Protein AF-A0A940TY74-F1 (afdb_monomer)

Mean predicted aligned error: 15.17 Å

Structure (mmCIF, N/CA/C/O backbone):
data_AF-A0A940TY74-F1
#
_entry.id   AF-A0A940TY74-F1
#
loop_
_atom_site.group_PDB
_atom_site.id
_atom_site.type_symbol
_atom_site.label_atom_id
_atom_site.label_alt_id
_atom_site.label_comp_id
_atom_site.label_asym_id
_atom_site.label_entity_id
_atom_site.label_seq_id
_atom_site.pdbx_PDB_ins_code
_atom_site.Cartn_x
_atom_site.Cartn_y
_atom_site.Cartn_z
_atom_site.occupancy
_atom_site.B_iso_or_equiv
_atom_site.auth_seq_id
_atom_site.auth_comp_id
_atom_site.auth_asym_id
_atom_site.auth_atom_id
_atom_site.pdbx_PDB_model_num
ATOM 1 N N . MET A 1 1 ? -33.349 26.133 15.550 1.00 30.08 1 MET A N 1
ATOM 2 C CA . MET A 1 1 ? -34.744 25.686 15.723 1.00 30.08 1 MET A CA 1
ATOM 3 C C . MET A 1 1 ? -34.712 24.674 16.854 1.00 30.08 1 MET A C 1
ATOM 5 O O . MET A 1 1 ? -34.142 23.609 16.664 1.00 30.08 1 MET A O 1
ATOM 9 N N . GLU A 1 2 ? -35.151 25.080 18.047 1.00 36.81 2 GLU A N 1
ATOM 10 C CA . GLU A 1 2 ? -35.273 24.217 19.229 1.00 36.81 2 GLU A CA 1
ATOM 11 C C . GLU A 1 2 ? -36.105 22.985 18.857 1.00 36.81 2 GLU A C 1
ATOM 13 O O . GLU A 1 2 ? -37.258 23.120 18.448 1.00 36.81 2 GLU A O 1
ATOM 18 N N . LYS A 1 3 ? -35.511 21.794 18.931 1.00 32.47 3 LYS A N 1
ATOM 19 C CA . LYS A 1 3 ? -36.241 20.530 18.854 1.00 32.47 3 LYS A CA 1
ATOM 20 C C . LYS A 1 3 ? -35.767 19.623 19.982 1.00 32.47 3 LYS A C 1
ATOM 22 O O . LYS A 1 3 ? -34.641 19.134 19.963 1.00 32.47 3 LYS A O 1
ATOM 27 N N . ASP A 1 4 ? -36.679 19.479 20.935 1.00 37.69 4 ASP A N 1
ATOM 28 C CA . ASP A 1 4 ? -36.843 18.386 21.884 1.00 37.69 4 ASP A CA 1
ATOM 29 C C . ASP A 1 4 ? -35.694 18.134 22.874 1.00 37.69 4 ASP A C 1
ATOM 31 O O . ASP A 1 4 ? -34.866 17.234 22.717 1.00 37.69 4 ASP A O 1
ATOM 35 N N . GLU A 1 5 ? -35.733 18.848 24.006 1.00 43.28 5 GLU A N 1
ATOM 36 C CA . GLU A 1 5 ? -35.385 18.223 25.289 1.00 43.28 5 GLU A CA 1
ATOM 37 C C . GLU A 1 5 ? -36.447 17.152 25.598 1.00 43.28 5 GLU A C 1
ATOM 39 O O . GLU A 1 5 ? -37.363 17.358 26.391 1.00 43.28 5 GLU A O 1
ATOM 44 N N . GLU A 1 6 ? -36.371 16.001 24.923 1.00 55.12 6 GLU A N 1
ATOM 45 C CA . GLU A 1 6 ? -37.123 14.811 25.326 1.00 55.12 6 GLU A CA 1
ATOM 46 C C . GLU A 1 6 ? -36.711 14.460 26.761 1.00 55.12 6 GLU A C 1
ATOM 48 O O . GLU A 1 6 ? -35.594 13.990 27.013 1.00 55.12 6 GLU A O 1
ATOM 53 N N . SER A 1 7 ? -37.606 14.711 27.719 1.00 63.97 7 SER A N 1
ATOM 54 C CA . SER A 1 7 ? -37.416 14.285 29.099 1.00 63.97 7 SER A CA 1
ATOM 55 C C . SER A 1 7 ? -37.446 12.758 29.137 1.00 63.97 7 SER A C 1
ATOM 57 O O . SER A 1 7 ? -38.502 12.153 28.938 1.00 63.97 7 SER A O 1
ATOM 59 N N . ILE A 1 8 ? -36.302 12.124 29.391 1.00 80.19 8 ILE A N 1
ATOM 60 C CA . ILE A 1 8 ? -36.253 10.683 29.638 1.00 80.19 8 ILE A CA 1
ATOM 61 C C . ILE A 1 8 ? -37.108 10.359 30.862 1.00 80.19 8 ILE A C 1
ATOM 63 O O . ILE A 1 8 ? -36.862 10.873 31.953 1.00 80.19 8 ILE A O 1
ATOM 67 N N . GLN A 1 9 ? -38.095 9.482 30.686 1.00 83.69 9 GLN A N 1
ATOM 68 C CA . GLN A 1 9 ? -38.909 8.971 31.781 1.00 83.69 9 GLN A CA 1
ATOM 69 C C . GLN A 1 9 ? -38.463 7.553 32.132 1.00 83.69 9 GLN A C 1
ATOM 71 O O . GLN A 1 9 ? -38.667 6.620 31.362 1.00 83.69 9 GLN A O 1
ATOM 76 N N . ILE A 1 10 ? -37.841 7.407 33.302 1.00 88.81 10 ILE A N 1
ATOM 77 C CA . ILE A 1 10 ? -37.511 6.119 33.919 1.00 88.81 10 ILE A CA 1
ATOM 78 C C . ILE A 1 10 ? -38.321 6.039 35.208 1.00 88.81 10 ILE A C 1
ATOM 80 O O . ILE A 1 10 ? -38.275 6.966 36.021 1.00 88.81 10 ILE A O 1
ATOM 84 N N . ASP A 1 11 ? -39.069 4.956 35.411 1.00 89.25 11 ASP A N 1
ATOM 85 C CA . ASP A 1 11 ? -39.782 4.774 36.668 1.00 89.25 11 ASP A CA 1
ATOM 86 C C . ASP A 1 11 ? -38.797 4.518 37.826 1.00 89.25 11 ASP A C 1
ATOM 88 O O . ASP A 1 11 ? -37.730 3.912 37.674 1.00 89.25 11 ASP A O 1
ATOM 92 N N . LEU A 1 12 ? -39.157 4.997 39.017 1.00 90.56 12 LEU A N 1
ATOM 93 C CA . LEU A 1 12 ? -38.266 4.971 40.176 1.00 90.56 12 LEU A CA 1
ATOM 94 C C . LEU A 1 12 ? -37.927 3.542 40.635 1.00 90.56 12 LEU A C 1
ATOM 96 O O . LEU A 1 12 ? -36.868 3.332 41.232 1.00 90.56 12 LEU A O 1
ATOM 100 N N . ALA A 1 13 ? -38.798 2.560 40.375 1.00 91.81 13 ALA A N 1
ATOM 101 C CA . ALA A 1 13 ? -38.565 1.175 40.767 1.00 91.81 13 ALA A CA 1
ATOM 102 C C . ALA A 1 13 ? -37.484 0.534 39.888 1.00 91.81 13 ALA A C 1
ATOM 104 O O . ALA A 1 13 ? -36.541 -0.050 40.427 1.00 91.81 13 ALA A O 1
ATOM 105 N N . THR A 1 14 ? -37.564 0.727 38.569 1.00 91.94 14 THR A N 1
ATOM 106 C CA . THR A 1 14 ? -36.531 0.320 37.607 1.00 91.94 14 THR A CA 1
ATOM 107 C C . THR A 1 14 ? -35.193 0.974 37.939 1.00 91.94 14 THR A C 1
ATOM 109 O O . THR A 1 14 ? -34.192 0.277 38.117 1.00 91.94 14 THR A O 1
ATOM 112 N N . LEU A 1 15 ? -35.174 2.298 38.136 1.00 94.44 15 LEU A N 1
ATOM 113 C CA . LEU A 1 15 ? -33.947 3.017 38.490 1.00 94.44 15 LEU A CA 1
ATOM 114 C C . LEU A 1 15 ? -33.357 2.532 39.824 1.00 94.44 15 LEU A C 1
ATOM 116 O O . LEU A 1 15 ? -32.149 2.334 39.935 1.00 94.44 15 LEU A O 1
ATOM 120 N N . THR A 1 16 ? -34.200 2.270 40.827 1.00 94.69 16 THR A N 1
ATOM 121 C CA . THR A 1 16 ? -33.754 1.700 42.108 1.00 94.69 16 THR A CA 1
ATOM 122 C C . THR A 1 16 ? -33.158 0.304 41.933 1.00 94.69 16 THR A C 1
ATOM 124 O O . THR A 1 16 ? -32.147 -0.004 42.563 1.00 94.69 16 THR A O 1
ATOM 127 N N . GLY A 1 17 ? -33.740 -0.536 41.073 1.00 95.00 17 GLY A N 1
ATOM 128 C CA . GLY A 1 17 ? -33.183 -1.845 40.724 1.00 95.00 17 GLY A CA 1
ATOM 129 C C . GLY A 1 17 ? -31.774 -1.735 40.139 1.00 95.00 17 GLY A C 1
ATOM 130 O O . GLY A 1 17 ? -30.853 -2.380 40.639 1.00 95.00 17 GLY A O 1
ATOM 131 N N . LEU A 1 18 ? -31.591 -0.853 39.154 1.00 94.94 18 LEU A N 1
ATOM 132 C CA . LEU A 1 18 ? -30.297 -0.596 38.513 1.00 94.94 18 LEU A CA 1
ATOM 133 C C . LEU A 1 18 ? -29.248 -0.085 39.511 1.00 94.94 18 LEU A C 1
ATOM 135 O O . LEU A 1 18 ? -28.143 -0.620 39.574 1.00 94.94 18 LEU A O 1
ATOM 139 N N . VAL A 1 19 ? -29.604 0.898 40.346 1.00 94.69 19 VAL A N 1
ATOM 140 C CA . VAL A 1 19 ? -28.693 1.479 41.350 1.00 94.69 19 VAL A CA 1
ATOM 141 C C . VAL A 1 19 ? -28.270 0.446 42.398 1.00 94.69 19 VAL A C 1
ATOM 143 O O . VAL A 1 19 ? -27.106 0.409 42.791 1.00 94.69 19 VAL A O 1
ATOM 146 N N . ARG A 1 20 ? -29.172 -0.450 42.820 1.00 95.31 20 ARG A N 1
ATOM 147 C CA . ARG A 1 20 ? -28.824 -1.552 43.735 1.00 95.31 20 ARG A CA 1
ATOM 148 C C . ARG A 1 20 ? -27.765 -2.476 43.146 1.00 95.31 20 ARG A C 1
ATOM 150 O O . ARG A 1 20 ? -26.853 -2.883 43.866 1.00 95.31 20 ARG A O 1
ATOM 157 N N . VAL A 1 21 ? -27.894 -2.808 41.861 1.00 93.25 21 VAL A N 1
ATOM 158 C CA . VAL A 1 21 ? -26.922 -3.643 41.144 1.00 93.25 21 VAL A CA 1
ATOM 159 C C . VAL A 1 21 ? -25.591 -2.904 41.011 1.00 93.25 21 VAL A C 1
ATOM 161 O O . VAL A 1 21 ? -24.559 -3.454 41.394 1.00 93.25 21 VAL A O 1
ATOM 164 N N . ALA A 1 22 ? -25.616 -1.653 40.548 1.00 90.69 22 ALA A N 1
ATOM 165 C CA . ALA A 1 22 ? -24.421 -0.845 40.315 1.00 90.69 22 ALA A CA 1
ATOM 166 C C . ALA A 1 22 ? -23.603 -0.588 41.588 1.00 90.69 22 ALA A C 1
ATOM 168 O O . ALA A 1 22 ? -22.381 -0.713 41.583 1.00 90.69 22 ALA A O 1
ATOM 169 N N . CYS A 1 23 ? -24.272 -0.295 42.704 1.00 90.50 23 CYS A N 1
ATOM 170 C CA . CYS A 1 23 ? -23.622 -0.064 43.992 1.00 90.50 23 CYS A CA 1
ATOM 171 C C . CYS A 1 23 ? -23.373 -1.354 44.794 1.00 90.50 23 CYS A C 1
ATOM 173 O O . CYS A 1 23 ? -22.908 -1.273 45.931 1.00 90.50 23 CYS A O 1
ATOM 175 N N . HIS A 1 24 ? -23.716 -2.530 44.252 1.00 91.38 24 HIS A N 1
ATOM 176 C CA . HIS A 1 24 ? -23.664 -3.819 44.953 1.00 91.38 24 HIS A CA 1
ATOM 177 C C . HIS A 1 24 ? -24.359 -3.796 46.329 1.00 91.38 24 HIS A C 1
ATOM 179 O O . HIS A 1 24 ? -23.895 -4.413 47.290 1.00 91.38 24 HIS A O 1
ATOM 185 N N . ASN A 1 25 ? -25.482 -3.080 46.436 1.00 91.75 25 ASN A N 1
ATOM 186 C CA . ASN A 1 25 ? -26.200 -2.890 47.691 1.00 91.75 25 ASN A CA 1
ATOM 187 C C . ASN A 1 25 ? -27.719 -3.027 47.490 1.00 91.75 25 ASN A C 1
ATOM 189 O O . ASN A 1 25 ? -28.368 -2.084 47.033 1.00 91.75 25 ASN A O 1
ATOM 193 N N . PRO A 1 26 ? -28.326 -4.163 47.886 1.00 92.06 26 PRO A N 1
ATOM 194 C CA . PRO A 1 26 ? -29.746 -4.428 47.659 1.00 92.06 26 PRO A CA 1
ATOM 195 C C . PRO A 1 26 ? -30.682 -3.585 48.539 1.00 92.06 26 PRO A C 1
ATOM 197 O O . PRO A 1 26 ? -31.891 -3.595 48.316 1.00 92.06 26 PRO A O 1
ATOM 200 N N . ARG A 1 27 ? -30.158 -2.872 49.547 1.00 92.44 27 ARG A N 1
ATOM 201 C CA . ARG A 1 27 ? -30.959 -2.079 50.493 1.00 92.44 27 ARG A CA 1
ATOM 202 C C . ARG A 1 27 ? -31.168 -0.634 50.053 1.00 92.44 27 ARG A C 1
ATOM 204 O O . ARG A 1 27 ? -31.977 0.056 50.667 1.00 92.44 27 ARG A O 1
ATOM 211 N N . LEU A 1 28 ? -30.477 -0.184 49.005 1.00 93.19 28 LEU A N 1
ATOM 212 C CA . LEU A 1 28 ? -30.603 1.186 48.516 1.00 93.19 28 LEU A CA 1
ATOM 213 C C . LEU A 1 28 ? -32.001 1.473 47.972 1.00 93.19 28 LEU A C 1
ATOM 215 O O . LEU A 1 28 ? -32.641 0.615 47.359 1.00 93.19 28 LEU A O 1
ATOM 219 N N . VAL A 1 29 ? -32.460 2.702 48.180 1.00 93.56 29 VAL A N 1
ATOM 220 C CA . VAL A 1 29 ? -33.656 3.259 47.541 1.00 93.56 29 VAL A CA 1
ATOM 221 C C . VAL A 1 29 ? -33.290 4.619 46.974 1.00 93.56 29 VAL A C 1
ATOM 223 O O . VAL A 1 29 ? -32.747 5.453 47.697 1.00 93.56 29 VAL A O 1
ATOM 226 N N . VAL A 1 30 ? -33.553 4.842 45.688 1.00 94.69 30 VAL A N 1
ATOM 227 C CA . VAL A 1 30 ? -33.263 6.132 45.050 1.00 94.69 30 VAL A CA 1
ATOM 228 C C . VAL A 1 30 ? -34.161 7.208 45.662 1.00 94.69 30 VAL A C 1
ATOM 230 O O . VAL A 1 30 ? -35.372 7.024 45.763 1.00 94.69 30 VAL A O 1
ATOM 233 N N . HIS A 1 31 ? -33.554 8.315 46.094 1.00 91.31 31 HIS A 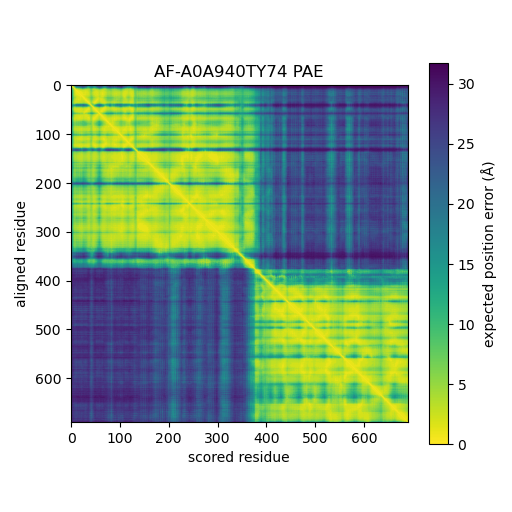N 1
ATOM 234 C CA . HIS A 1 31 ? -34.236 9.443 46.736 1.00 91.31 31 HIS A CA 1
ATOM 235 C C . HIS A 1 31 ? -34.428 10.617 45.771 1.00 91.31 31 HIS A C 1
ATOM 237 O O . HIS A 1 31 ? -35.530 11.139 45.640 1.00 91.31 31 HIS A O 1
ATOM 243 N N . ASP A 1 32 ? -33.360 11.009 45.079 1.00 92.12 32 ASP A N 1
ATOM 244 C CA . ASP A 1 32 ? -33.361 12.051 44.053 1.00 92.12 32 ASP A CA 1
ATOM 245 C C . ASP A 1 32 ? -32.438 11.649 42.909 1.00 92.12 32 ASP A C 1
ATOM 247 O O . ASP A 1 32 ? -31.484 10.892 43.114 1.00 92.12 32 ASP A O 1
ATOM 251 N N . TRP A 1 33 ? -32.743 12.136 41.707 1.00 94.81 33 TRP A N 1
ATOM 252 C CA . TRP A 1 33 ? -31.943 11.890 40.517 1.00 94.81 33 TRP A CA 1
ATOM 253 C C . TRP A 1 33 ? -32.183 12.945 39.443 1.00 94.81 33 TRP A C 1
ATOM 255 O O . TRP A 1 33 ? -33.204 13.632 39.442 1.00 94.81 33 TRP A O 1
ATOM 265 N N . GLN A 1 34 ? -31.233 13.045 38.522 1.00 93.00 34 GLN A N 1
ATOM 266 C CA . GLN A 1 34 ? -31.314 13.871 37.327 1.00 93.00 34 GLN A CA 1
ATOM 267 C C . GLN A 1 34 ? -30.674 13.151 36.139 1.00 93.00 34 GLN A C 1
ATOM 269 O O . GLN A 1 34 ? -29.757 12.343 36.312 1.00 93.00 34 GLN A O 1
ATOM 274 N N . ALA A 1 35 ? -31.143 13.475 34.936 1.00 92.69 35 ALA A N 1
ATOM 275 C CA . ALA A 1 35 ? -30.531 13.062 33.681 1.00 92.69 35 ALA A CA 1
ATOM 276 C C . ALA A 1 35 ? -29.941 14.284 32.982 1.00 92.69 35 ALA A C 1
ATOM 278 O O . ALA A 1 35 ? -30.646 15.255 32.719 1.00 92.69 35 ALA A O 1
ATOM 279 N N . GLN A 1 36 ? -28.659 14.218 32.644 1.00 90.69 36 GLN A N 1
ATOM 280 C CA . GLN A 1 36 ? -27.993 15.221 31.826 1.00 90.69 36 GLN A CA 1
ATOM 281 C C . GLN A 1 36 ? -27.644 14.603 30.478 1.00 90.69 36 GLN A C 1
ATOM 283 O O . GLN A 1 36 ? -26.924 13.607 30.422 1.00 90.69 36 GLN A O 1
ATOM 288 N N . ARG A 1 37 ? -28.120 15.194 29.379 1.00 87.81 37 ARG A N 1
ATOM 289 C CA . ARG A 1 37 ? -27.709 14.758 28.042 1.00 87.81 37 ARG A CA 1
ATOM 290 C C . ARG A 1 37 ? -26.225 15.069 27.841 1.00 87.81 37 ARG A C 1
ATOM 292 O O . ARG A 1 37 ? -25.785 16.196 28.068 1.00 87.81 37 ARG A O 1
ATOM 299 N N . LEU A 1 38 ? -25.457 14.071 27.419 1.00 83.00 38 LEU A N 1
ATOM 300 C CA . LEU A 1 38 ? -24.065 14.254 27.029 1.00 83.00 38 LEU A CA 1
ATOM 301 C C . LEU A 1 38 ? -24.018 14.657 25.552 1.00 83.00 38 LEU A C 1
ATOM 303 O O . LEU A 1 38 ? -24.618 14.006 24.696 1.00 83.00 38 LEU A O 1
ATOM 307 N N . HIS A 1 39 ? -23.317 15.752 25.260 1.00 68.50 39 HIS A N 1
ATOM 308 C CA . HIS A 1 39 ? -23.093 16.226 23.898 1.00 68.50 39 HIS A CA 1
ATOM 309 C C . HIS A 1 39 ? -21.713 15.771 23.424 1.00 68.50 39 HIS A C 1
ATOM 311 O O . HIS A 1 39 ? -20.705 16.077 24.055 1.00 68.50 39 HIS A O 1
ATOM 317 N N . GLY A 1 40 ? -21.675 15.046 22.308 1.00 53.88 40 GLY A N 1
ATOM 318 C CA . GLY A 1 40 ? -20.443 14.503 21.743 1.00 53.88 40 GLY A CA 1
ATOM 319 C C . GLY A 1 40 ? -20.684 13.120 21.153 1.00 53.88 40 GLY A C 1
ATOM 320 O O . GLY A 1 40 ? -20.871 12.156 21.883 1.00 53.88 40 GLY A O 1
ATOM 321 N N . GLY A 1 41 ? -20.714 13.037 19.825 1.00 51.41 41 GLY A N 1
ATOM 322 C CA . GLY A 1 41 ? -20.972 11.808 19.076 1.00 51.41 41 GLY A CA 1
ATOM 323 C C . GLY A 1 41 ? -21.642 12.124 17.740 1.00 51.41 41 GLY A C 1
ATOM 324 O O . GLY A 1 41 ? -22.496 13.002 17.673 1.00 51.41 41 GLY A O 1
ATOM 325 N N . PHE A 1 42 ? -21.243 11.432 16.672 1.00 51.47 42 PHE A N 1
ATOM 326 C CA . PHE A 1 42 ? -21.784 11.621 15.314 1.00 51.47 42 PHE A CA 1
ATOM 327 C C . PHE A 1 42 ? -22.913 10.627 14.969 1.00 51.47 42 PHE A C 1
ATOM 329 O O . PHE A 1 42 ? -23.353 10.552 13.822 1.00 51.47 42 PHE A O 1
ATOM 336 N N . GLN A 1 43 ? -23.381 9.827 15.934 1.00 57.50 43 GLN A N 1
ATOM 337 C CA . GLN A 1 43 ? -24.432 8.832 15.706 1.00 57.50 43 GLN A CA 1
ATOM 338 C C . GLN A 1 43 ? -25.811 9.507 15.656 1.00 57.50 43 GLN A C 1
ATOM 340 O O . GLN A 1 43 ? -26.411 9.783 16.693 1.00 57.50 43 GLN A O 1
ATOM 345 N N . LEU A 1 44 ? -26.315 9.720 14.435 1.00 58.84 44 LEU A N 1
ATOM 346 C CA . LEU A 1 44 ? -27.591 10.384 14.117 1.00 58.84 44 LEU A CA 1
ATOM 347 C C . LEU A 1 44 ? -28.805 9.841 14.899 1.00 58.84 44 LEU A C 1
ATOM 349 O O . LEU A 1 44 ? -29.715 10.605 15.204 1.00 58.84 44 LEU A O 1
ATOM 353 N N . ASN A 1 45 ? -28.796 8.554 15.267 1.00 76.06 45 ASN A N 1
ATOM 354 C CA . ASN A 1 45 ? -29.928 7.859 15.894 1.00 76.06 45 ASN A CA 1
ATOM 355 C C . ASN A 1 45 ? -29.669 7.406 17.340 1.00 76.06 45 ASN A C 1
ATOM 357 O O . ASN A 1 45 ? -30.395 6.557 17.860 1.00 76.06 45 ASN A O 1
ATOM 361 N N . SER A 1 46 ? -28.667 7.976 18.016 1.00 83.94 46 SER A N 1
ATOM 362 C CA . SER A 1 46 ? -28.406 7.681 19.428 1.00 83.94 46 SER A CA 1
ATOM 363 C C . SER A 1 46 ? -28.349 8.939 20.293 1.00 83.94 46 SER A C 1
ATOM 365 O O . SER A 1 46 ? -27.927 10.005 19.847 1.00 83.94 46 SER A O 1
ATOM 367 N N . SER A 1 47 ? -28.763 8.809 21.550 1.00 88.50 47 SER A N 1
ATOM 368 C CA . SER A 1 47 ? -28.612 9.842 22.574 1.00 88.50 47 SER A CA 1
ATOM 369 C C . SER A 1 47 ? -27.990 9.228 23.825 1.00 88.50 47 SER A C 1
ATOM 371 O O . SER A 1 47 ? -28.395 8.147 24.247 1.00 88.50 47 SER A O 1
ATOM 373 N N . ILE A 1 48 ? -27.031 9.923 24.435 1.00 89.31 48 ILE A N 1
ATOM 374 C CA . ILE A 1 48 ? -26.352 9.475 25.656 1.00 89.31 48 ILE A CA 1
ATOM 375 C C . ILE A 1 48 ? -26.725 10.414 26.802 1.00 89.31 48 ILE A C 1
ATOM 377 O O . ILE A 1 48 ? -26.735 11.635 26.635 1.00 89.31 48 ILE A O 1
ATOM 381 N N . TYR A 1 49 ? -27.021 9.842 27.964 1.00 92.00 49 TYR A N 1
ATOM 382 C CA . TYR A 1 49 ? -27.405 10.565 29.167 1.00 92.00 49 TYR A CA 1
ATOM 383 C C . TYR A 1 49 ? -26.566 10.093 30.346 1.00 92.00 49 TYR A C 1
ATOM 385 O O . TYR A 1 49 ? -26.424 8.897 30.582 1.00 92.00 49 TYR A O 1
ATOM 393 N N . HIS A 1 50 ? -26.041 11.044 31.106 1.00 92.94 50 HIS A N 1
ATOM 394 C CA . HIS A 1 50 ? -25.467 10.798 32.415 1.00 92.94 50 HIS A CA 1
ATOM 395 C C . HIS A 1 50 ? -26.584 10.896 33.457 1.00 92.94 50 HIS A C 1
ATOM 397 O O . HIS A 1 50 ? -27.204 11.950 33.624 1.00 92.94 50 HIS A O 1
ATOM 403 N N . LEU A 1 51 ? -26.871 9.778 34.116 1.00 94.69 51 LEU A N 1
ATOM 404 C CA . LEU A 1 51 ? -27.832 9.683 35.205 1.00 94.69 51 LEU A CA 1
ATOM 405 C C . LEU A 1 51 ? -27.066 9.753 36.518 1.00 94.69 51 LEU A C 1
ATOM 407 O O . LEU A 1 51 ? -26.142 8.976 36.733 1.00 94.69 51 LEU A O 1
ATOM 411 N N . GLN A 1 52 ? -27.461 10.646 37.412 1.00 94.81 52 GLN A N 1
ATOM 412 C CA . GLN A 1 52 ? -26.812 10.777 38.713 1.00 94.81 52 GLN A CA 1
ATOM 413 C C . GLN A 1 52 ? -27.812 11.201 39.774 1.00 94.81 52 GLN A C 1
ATOM 415 O O . GLN A 1 52 ? -28.826 11.838 39.477 1.00 94.81 52 GLN A O 1
ATOM 420 N N . GLY A 1 53 ? -27.512 10.877 41.022 1.00 94.69 53 GLY A N 1
ATOM 421 C CA . GLY A 1 53 ? -28.392 11.210 42.123 1.00 94.69 53 GLY A CA 1
ATOM 422 C C . GLY A 1 53 ? -27.899 10.669 43.445 1.00 94.69 53 GLY A C 1
ATOM 423 O O . GLY A 1 53 ? -26.718 10.369 43.627 1.00 94.69 53 GLY A O 1
ATOM 424 N N . HIS A 1 54 ? -28.838 10.538 44.374 1.00 95.81 54 HIS A N 1
ATOM 425 C CA . HIS A 1 54 ? -28.566 9.982 45.685 1.00 95.81 54 HIS A CA 1
ATOM 426 C C . HIS A 1 54 ? -29.551 8.875 46.034 1.00 95.81 54 HIS A C 1
ATOM 428 O O . HIS A 1 54 ? -30.745 8.949 45.735 1.00 95.81 54 HIS A O 1
ATOM 434 N N . ALA A 1 55 ? -29.043 7.846 46.700 1.00 94.88 55 ALA A N 1
ATOM 435 C CA . ALA A 1 55 ? -29.828 6.766 47.270 1.00 94.88 55 ALA A CA 1
ATOM 436 C C . ALA A 1 55 ? -29.691 6.756 48.796 1.00 94.88 55 ALA A C 1
ATOM 438 O O . ALA A 1 55 ? -28.698 7.231 49.348 1.00 94.88 55 ALA A O 1
ATOM 439 N N . LEU A 1 56 ? -30.705 6.232 49.478 1.00 94.00 56 LEU A N 1
ATOM 440 C CA . LEU A 1 56 ? -30.738 6.103 50.929 1.00 94.00 56 LEU A CA 1
ATOM 441 C C . LEU A 1 56 ? -30.510 4.652 51.350 1.00 94.00 56 LEU A C 1
ATOM 443 O O . LEU A 1 56 ? -31.171 3.743 50.850 1.00 94.00 56 LEU A O 1
ATOM 447 N N . GLU A 1 57 ? -29.629 4.455 52.328 1.00 91.44 57 GLU A N 1
ATOM 448 C CA . GLU A 1 57 ? -29.506 3.217 53.102 1.00 91.44 57 GLU A CA 1
ATOM 449 C C . GLU A 1 57 ? -29.505 3.564 54.591 1.00 91.44 57 GLU A C 1
ATOM 451 O O . GLU A 1 57 ? -28.613 4.261 55.068 1.00 91.44 57 GLU A O 1
ATOM 456 N N . ALA A 1 58 ? -30.503 3.082 55.340 1.00 86.19 58 ALA A N 1
ATOM 457 C CA . ALA A 1 58 ? -30.611 3.311 56.787 1.00 86.19 58 ALA A CA 1
ATOM 458 C C . ALA A 1 58 ? -30.459 4.796 57.208 1.00 86.19 58 ALA A C 1
ATOM 460 O O . ALA A 1 58 ? -29.921 5.095 58.269 1.00 86.19 58 ALA A O 1
ATOM 461 N N . GLY A 1 59 ? -30.922 5.728 56.365 1.00 81.19 59 GLY A N 1
ATOM 462 C CA . GLY A 1 59 ? -30.824 7.177 56.587 1.00 81.19 59 GLY A CA 1
ATOM 463 C C . GLY A 1 59 ? -29.546 7.841 56.053 1.00 81.19 59 GLY A C 1
ATOM 464 O O . GLY A 1 59 ? -29.500 9.066 55.982 1.00 81.19 59 GLY A O 1
ATOM 465 N N . ASN A 1 60 ? -28.541 7.073 55.618 1.00 88.62 60 ASN A N 1
ATOM 466 C CA . ASN A 1 60 ? -27.339 7.607 54.976 1.00 88.62 60 ASN A CA 1
ATOM 467 C C . ASN A 1 60 ? -27.587 7.864 53.490 1.00 88.62 60 ASN A C 1
ATOM 469 O O . ASN A 1 60 ? -28.106 6.999 52.784 1.00 88.62 60 ASN A O 1
ATOM 473 N N . ARG A 1 61 ? -27.177 9.043 53.018 1.00 92.38 61 ARG A N 1
ATOM 474 C CA . ARG A 1 61 ? -27.294 9.467 51.621 1.00 92.38 61 ARG A CA 1
ATOM 475 C C . ARG A 1 61 ? -26.008 9.124 50.869 1.00 92.38 61 ARG A C 1
ATOM 477 O O . ARG A 1 61 ? -24.954 9.664 51.189 1.00 92.38 61 ARG A O 1
ATOM 484 N N . LEU A 1 62 ? -26.102 8.237 49.883 1.00 92.25 62 LEU A N 1
ATOM 485 C CA . LEU A 1 62 ? -24.977 7.769 49.073 1.00 92.25 62 LEU A CA 1
ATOM 486 C C . LEU A 1 62 ? -25.136 8.245 47.622 1.00 92.25 62 LEU A C 1
ATOM 488 O O . LEU A 1 62 ? -26.215 8.051 47.053 1.00 92.25 62 LEU A O 1
ATOM 492 N N . PRO A 1 63 ? -24.108 8.875 47.025 1.00 94.06 63 PRO A N 1
ATOM 493 C CA . PRO A 1 63 ? -24.154 9.268 45.625 1.00 94.06 63 PRO A CA 1
ATOM 494 C C . PRO A 1 63 ? -24.059 8.038 44.716 1.00 94.06 63 PRO A C 1
ATOM 496 O O . PRO A 1 63 ? -23.414 7.047 45.061 1.00 94.06 63 PRO A O 1
ATOM 499 N N . TRP A 1 64 ? -24.680 8.120 43.546 1.00 94.62 64 TRP A N 1
ATOM 500 C CA . TRP A 1 64 ? -24.565 7.119 42.488 1.00 94.62 64 TRP A CA 1
ATOM 501 C C . TRP A 1 64 ? -24.576 7.800 41.116 1.00 94.62 64 TRP A C 1
ATOM 503 O O . TRP A 1 64 ? -25.163 8.875 40.959 1.00 94.62 64 TRP A O 1
ATOM 513 N N . SER A 1 65 ? -23.953 7.156 40.129 1.00 95.12 65 SER A N 1
ATOM 514 C CA . SER A 1 65 ? -23.989 7.569 38.726 1.00 95.12 65 SER A CA 1
ATOM 515 C C . SER A 1 65 ? -24.060 6.365 37.785 1.00 95.12 65 SER A C 1
ATOM 517 O O . SER A 1 65 ? -23.598 5.270 38.113 1.00 95.12 65 SER A O 1
ATOM 519 N N . LEU A 1 66 ? -24.704 6.563 36.635 1.00 94.88 66 LEU A N 1
ATOM 520 C CA . LEU A 1 66 ? -24.895 5.594 35.557 1.00 94.88 66 LEU A CA 1
ATOM 521 C C . LEU A 1 66 ? -24.882 6.326 34.210 1.00 94.88 66 LEU A C 1
ATOM 523 O O . LEU A 1 66 ? -25.231 7.504 34.126 1.00 94.88 66 LEU A O 1
ATOM 527 N N . VAL A 1 67 ? -24.580 5.608 33.134 1.00 94.88 67 VAL A N 1
ATOM 528 C CA . VAL A 1 67 ? -24.756 6.102 31.764 1.00 94.88 67 VAL A CA 1
ATOM 529 C C . VAL A 1 67 ? -25.920 5.368 31.111 1.00 94.88 67 VAL A C 1
ATOM 531 O O . VAL A 1 67 ? -26.022 4.148 31.188 1.00 94.88 67 VAL A O 1
ATOM 534 N N . LEU A 1 68 ? -26.801 6.108 30.446 1.00 94.44 68 LEU A N 1
ATOM 535 C CA . LEU A 1 68 ? -27.869 5.567 29.615 1.00 94.44 68 LEU A CA 1
ATOM 536 C C . LEU A 1 68 ? -27.598 5.919 28.153 1.00 94.44 68 LEU A C 1
ATOM 538 O O . LEU A 1 68 ? -27.573 7.095 27.789 1.00 94.44 68 LEU A O 1
ATOM 542 N N . LYS A 1 69 ? -27.439 4.899 27.307 1.00 93.56 69 LYS A N 1
ATOM 543 C CA . LYS A 1 69 ? -27.416 5.048 25.847 1.00 93.56 69 LYS A CA 1
ATOM 544 C C . LYS A 1 69 ? -28.770 4.629 25.279 1.00 93.56 69 LYS A C 1
ATOM 546 O O . LYS A 1 69 ? -29.188 3.486 25.438 1.00 93.56 69 LYS A O 1
ATOM 551 N N . VAL A 1 70 ? -29.445 5.562 24.618 1.00 92.69 70 VAL A N 1
ATOM 552 C CA . VAL A 1 70 ? -30.711 5.349 23.907 1.00 92.69 70 VAL A CA 1
ATOM 553 C C . VAL A 1 70 ? -30.408 5.225 22.422 1.00 92.69 70 VAL A C 1
ATOM 555 O O . VAL A 1 70 ? -29.905 6.174 21.825 1.00 92.69 70 VAL A O 1
ATOM 558 N N . ILE A 1 71 ? -30.724 4.079 21.823 1.00 91.25 71 ILE A N 1
ATOM 559 C CA . ILE A 1 71 ? -30.536 3.812 20.393 1.00 91.25 71 ILE A CA 1
ATOM 560 C C . ILE A 1 71 ? -31.906 3.664 19.734 1.00 91.25 71 ILE A C 1
ATOM 562 O O . ILE A 1 71 ? -32.670 2.757 20.071 1.00 91.25 71 ILE A O 1
ATOM 566 N N . ARG A 1 72 ? -32.234 4.554 18.798 1.00 90.62 72 ARG A N 1
ATOM 567 C CA . ARG A 1 72 ? -33.526 4.557 18.101 1.00 90.62 72 ARG A CA 1
ATOM 568 C C . ARG A 1 72 ? -33.488 3.659 16.858 1.00 90.62 72 ARG A C 1
ATOM 570 O O . ARG A 1 72 ? -32.413 3.488 16.277 1.00 90.62 72 ARG A O 1
ATOM 577 N N . PRO A 1 73 ? -34.636 3.092 16.437 1.00 90.50 73 PRO A N 1
ATOM 578 C CA . PRO A 1 73 ? -34.703 2.304 15.217 1.00 90.50 73 PRO A CA 1
ATOM 579 C C . PRO A 1 73 ? -34.235 3.085 13.994 1.00 90.50 73 PRO A C 1
ATOM 581 O O . PRO A 1 73 ? -34.688 4.202 13.757 1.00 90.50 73 PRO A O 1
ATOM 584 N N . ASP A 1 74 ? -33.379 2.457 13.194 1.00 86.56 74 ASP A N 1
ATOM 585 C CA . ASP A 1 74 ? -32.966 2.973 11.896 1.00 86.56 74 ASP A CA 1
ATOM 586 C C . ASP A 1 74 ? -33.488 2.039 10.793 1.00 86.56 74 ASP A C 1
ATOM 588 O O . ASP A 1 74 ? -33.018 0.899 10.684 1.00 86.56 74 ASP A O 1
ATOM 592 N N . PRO A 1 75 ? -34.489 2.463 10.000 1.00 82.12 75 PRO A N 1
ATOM 593 C CA . PRO A 1 75 ? -35.042 1.628 8.941 1.00 82.12 75 PRO A CA 1
ATOM 594 C C . PRO A 1 75 ? -34.067 1.432 7.772 1.00 82.12 75 PRO A C 1
ATOM 596 O O . PRO A 1 75 ? -34.214 0.453 7.045 1.00 82.12 75 PRO A O 1
ATOM 599 N N . ILE A 1 76 ? -33.079 2.321 7.600 1.00 79.06 76 ILE A N 1
ATOM 600 C CA . ILE A 1 76 ? -32.076 2.230 6.531 1.00 79.06 76 ILE A CA 1
ATOM 601 C C . ILE A 1 76 ? -31.094 1.107 6.865 1.00 79.06 76 ILE A C 1
ATOM 603 O O . ILE A 1 76 ? -30.847 0.227 6.047 1.00 79.06 76 ILE A O 1
ATOM 607 N N . TYR A 1 77 ? -30.605 1.071 8.106 1.00 83.31 77 TYR A N 1
ATOM 608 C CA . TYR A 1 77 ? -29.631 0.074 8.561 1.00 83.31 77 TYR A CA 1
ATOM 609 C C . TYR A 1 77 ? -30.265 -1.010 9.438 1.00 83.31 77 TYR A C 1
ATOM 611 O O . TYR A 1 77 ? -29.783 -1.308 10.531 1.00 83.31 77 TYR A O 1
ATOM 619 N N . ALA A 1 78 ? -31.372 -1.600 8.984 1.00 84.44 78 ALA A N 1
ATOM 620 C CA . ALA A 1 78 ? -32.173 -2.534 9.780 1.00 84.44 78 ALA A CA 1
ATOM 621 C C . ALA A 1 78 ? -31.661 -3.988 9.785 1.00 84.44 78 ALA A C 1
ATOM 623 O O . ALA A 1 78 ? -32.123 -4.787 10.603 1.00 84.44 78 ALA A O 1
ATOM 624 N N . ALA A 1 79 ? -30.737 -4.351 8.891 1.00 84.88 79 ALA A N 1
ATOM 625 C CA . ALA A 1 79 ? -30.274 -5.728 8.744 1.00 84.88 79 ALA A CA 1
ATOM 626 C C . ALA A 1 79 ? -28.906 -5.963 9.426 1.00 84.88 79 ALA A C 1
ATOM 628 O O . ALA A 1 79 ? -28.033 -5.102 9.325 1.00 84.88 79 ALA A O 1
ATOM 629 N N . PRO A 1 80 ? -28.666 -7.113 10.093 1.00 82.69 80 PRO A N 1
ATOM 630 C CA . PRO A 1 80 ? -27.434 -7.360 10.860 1.00 82.69 80 PRO A CA 1
ATOM 631 C C . PRO A 1 80 ? -26.116 -7.214 10.090 1.00 82.69 80 PRO A C 1
ATOM 633 O O . PRO A 1 80 ? -25.088 -6.844 10.670 1.00 82.69 80 PRO A O 1
ATOM 636 N N . GLN A 1 81 ? -26.151 -7.500 8.789 1.00 78.38 81 GLN A N 1
ATOM 637 C CA . GLN A 1 81 ? -25.018 -7.386 7.879 1.00 78.38 81 GLN A CA 1
ATOM 638 C C . GLN A 1 81 ? -24.637 -5.932 7.563 1.00 78.38 81 GLN A C 1
ATOM 640 O O . GLN A 1 81 ? -23.474 -5.675 7.262 1.00 78.38 81 GLN A O 1
ATOM 645 N N . GLU A 1 82 ? -25.570 -4.982 7.668 1.00 84.12 82 GLU A N 1
ATOM 646 C CA . GLU A 1 82 ? -25.333 -3.573 7.339 1.00 84.12 82 GLU A CA 1
ATOM 647 C C . GLU A 1 82 ? -24.215 -2.993 8.192 1.00 84.12 82 GLU A C 1
ATOM 649 O O . GLU A 1 82 ? -24.204 -3.171 9.409 1.00 84.12 82 GLU A O 1
ATOM 654 N N . TYR A 1 83 ? -23.285 -2.244 7.604 1.00 83.44 83 TYR A N 1
ATOM 655 C CA . TYR A 1 83 ? -22.127 -1.735 8.349 1.00 83.44 83 TYR A CA 1
ATOM 656 C C . TYR A 1 83 ? -22.542 -0.873 9.565 1.00 83.44 83 TYR A C 1
ATOM 658 O O . TYR A 1 83 ? -21.918 -0.949 10.626 1.00 83.44 83 TYR A O 1
ATOM 666 N N . ARG A 1 84 ? -23.679 -0.169 9.472 1.00 82.88 84 ARG A N 1
ATOM 667 C CA . ARG A 1 84 ? -24.300 0.637 10.539 1.00 82.88 84 ARG A CA 1
ATOM 668 C C . ARG A 1 84 ? -25.522 -0.006 11.210 1.00 82.88 84 ARG A C 1
ATOM 670 O O . ARG A 1 84 ? -26.370 0.714 11.722 1.00 82.88 84 ARG A O 1
ATOM 677 N N . TYR A 1 85 ? -25.623 -1.340 11.238 1.00 90.12 85 TYR A N 1
ATOM 678 C CA . TYR A 1 85 ? -26.750 -2.028 11.884 1.00 90.12 85 TYR A CA 1
ATOM 679 C C . TYR A 1 85 ? -27.056 -1.477 13.284 1.00 90.12 85 TYR A C 1
ATOM 681 O O . TYR A 1 85 ? -26.284 -1.664 14.229 1.00 90.12 85 TYR A O 1
ATOM 689 N N . TRP A 1 86 ? -28.209 -0.825 13.420 1.00 89.62 86 TRP A N 1
ATOM 690 C CA . TRP A 1 86 ? -28.480 0.034 14.572 1.00 89.62 86 TRP A CA 1
ATOM 691 C C . TRP A 1 86 ? -28.604 -0.734 15.896 1.00 89.62 86 TRP A C 1
ATOM 693 O O . TRP A 1 86 ? -28.275 -0.200 16.947 1.00 89.62 86 TRP A O 1
ATOM 703 N N . LYS A 1 87 ? -29.014 -2.012 15.879 1.00 91.62 87 LYS A N 1
ATOM 704 C CA . LYS A 1 87 ? -29.119 -2.837 17.102 1.00 91.62 87 LYS A CA 1
ATOM 705 C C . LYS A 1 87 ? -27.805 -3.496 17.529 1.00 91.62 87 LYS A C 1
ATOM 707 O O . LYS A 1 87 ? -27.808 -4.202 18.538 1.00 91.62 87 LYS A O 1
ATOM 712 N N . ARG A 1 88 ? -26.703 -3.343 16.780 1.00 92.44 88 ARG A N 1
ATOM 713 C CA . ARG A 1 88 ? -25.498 -4.165 16.991 1.00 92.44 88 ARG A CA 1
ATOM 714 C C . ARG A 1 88 ? -24.957 -4.070 18.414 1.00 92.44 88 ARG A C 1
ATOM 716 O O . ARG A 1 88 ? -24.727 -5.101 19.035 1.00 92.44 88 ARG A O 1
ATOM 723 N N . GLU A 1 89 ? -24.805 -2.860 18.939 1.00 93.38 89 GLU A N 1
ATOM 724 C CA . GLU A 1 89 ? -24.254 -2.657 20.281 1.00 93.38 89 GLU A CA 1
ATOM 725 C C . GLU A 1 89 ? -25.174 -3.208 21.380 1.00 93.38 89 GLU A C 1
ATOM 727 O O . GLU A 1 89 ? -24.708 -3.903 22.281 1.00 93.38 89 GLU A O 1
ATOM 732 N N . ALA A 1 90 ? -26.488 -2.978 21.277 1.00 94.25 90 ALA A N 1
ATOM 733 C CA . ALA A 1 90 ? -27.460 -3.527 22.225 1.00 94.25 90 ALA A CA 1
ATOM 734 C C . ALA A 1 90 ? -27.400 -5.064 22.262 1.00 94.25 90 ALA A C 1
ATOM 736 O O . ALA A 1 90 ? -27.361 -5.663 23.337 1.00 94.25 90 ALA A O 1
ATOM 737 N N . LEU A 1 91 ? -27.313 -5.705 21.092 1.00 94.12 91 LEU A N 1
ATOM 738 C CA . LEU A 1 91 ? -27.180 -7.159 20.978 1.00 94.12 91 LEU A CA 1
ATOM 739 C C . LEU A 1 91 ? -25.820 -7.668 21.475 1.00 94.12 91 LEU A C 1
ATOM 741 O O . LEU A 1 91 ? -25.752 -8.765 22.033 1.00 94.12 91 LEU A O 1
ATOM 745 N N . ALA A 1 92 ? -24.750 -6.884 21.317 1.00 93.38 92 ALA A N 1
ATOM 746 C CA . ALA A 1 92 ? -23.436 -7.220 21.852 1.00 93.38 92 ALA A CA 1
ATOM 747 C C . ALA A 1 92 ? -23.480 -7.351 23.380 1.00 93.38 92 ALA A C 1
ATOM 749 O O . ALA A 1 92 ? -23.090 -8.398 23.906 1.00 93.38 92 ALA A O 1
ATOM 750 N N . TYR A 1 93 ? -24.054 -6.361 24.071 1.00 94.69 93 TYR A N 1
ATOM 751 C CA . TYR A 1 93 ? -24.254 -6.414 25.521 1.00 94.69 93 TYR A CA 1
ATOM 752 C C . TYR A 1 93 ? -25.240 -7.513 25.945 1.00 94.69 93 TYR A C 1
ATOM 754 O O . TYR A 1 93 ? -24.906 -8.317 26.814 1.00 94.69 93 TYR A O 1
ATOM 762 N N . GLN A 1 94 ? -26.405 -7.627 25.293 1.00 93.56 94 GLN A N 1
ATOM 763 C CA . GLN A 1 94 ? -27.407 -8.659 25.614 1.00 93.56 94 GLN A CA 1
ATOM 764 C C . GLN A 1 94 ? -26.874 -10.084 25.468 1.00 93.56 94 GLN A C 1
ATOM 766 O O . GLN A 1 94 ? -27.268 -10.975 26.215 1.00 93.56 94 GLN A O 1
ATOM 771 N N . SER A 1 95 ? -25.979 -10.317 24.506 1.00 91.38 95 SER A N 1
ATOM 772 C CA . SER A 1 95 ? -25.419 -11.650 24.276 1.00 91.38 95 SER A CA 1
ATOM 773 C C . SER A 1 95 ? -24.474 -12.125 25.382 1.00 91.38 95 SER A C 1
ATOM 775 O O . SER A 1 95 ? -24.103 -13.295 25.386 1.00 91.38 95 SER A O 1
ATOM 777 N N . GLY A 1 96 ? -24.020 -11.228 26.264 1.00 88.19 96 GLY A N 1
ATOM 778 C CA . GLY A 1 96 ? -22.991 -11.517 27.263 1.00 88.19 96 GLY A CA 1
ATOM 779 C C . GLY A 1 96 ? -21.576 -11.669 26.692 1.00 88.19 96 GLY A C 1
ATOM 780 O O . GLY A 1 96 ? -20.628 -11.765 27.464 1.00 88.19 96 GLY A O 1
ATOM 781 N N . SER A 1 97 ? -21.396 -11.622 25.365 1.00 86.44 97 SER A N 1
ATOM 782 C CA . SER A 1 97 ? -20.093 -11.833 24.708 1.00 86.44 97 SER A CA 1
ATOM 783 C C . SER A 1 97 ? -19.022 -10.827 25.146 1.00 86.44 97 SER A C 1
ATOM 785 O O . SER A 1 97 ? -17.834 -11.136 25.102 1.00 86.44 97 SER A O 1
ATOM 787 N N . LEU A 1 98 ? -19.433 -9.626 25.570 1.00 91.00 98 LEU A N 1
ATOM 788 C CA . LEU A 1 98 ? -18.527 -8.579 26.052 1.00 91.00 98 LEU A CA 1
ATOM 789 C C . LEU A 1 98 ? -18.026 -8.811 27.491 1.00 91.00 98 LEU A C 1
ATOM 791 O O . LEU A 1 98 ? -17.061 -8.173 27.904 1.00 91.00 98 LEU A O 1
ATOM 795 N N . ASN A 1 99 ? -18.630 -9.738 28.244 1.00 88.31 99 ASN A N 1
ATOM 796 C CA . ASN A 1 99 ? -18.168 -10.095 29.590 1.00 88.31 99 ASN A CA 1
ATOM 797 C C . ASN A 1 99 ? -16.929 -11.003 29.556 1.00 88.31 99 ASN A C 1
ATOM 799 O O . ASN A 1 99 ? -16.156 -11.022 30.510 1.00 88.31 99 ASN A O 1
ATOM 803 N N . ASP A 1 100 ? -16.722 -11.716 28.445 1.00 84.81 100 ASP A N 1
ATOM 804 C CA . ASP A 1 100 ? -15.671 -12.725 28.299 1.00 84.81 100 ASP A CA 1
ATOM 805 C C . ASP A 1 100 ? -14.472 -12.233 27.467 1.00 84.81 100 ASP A C 1
ATOM 807 O O . ASP A 1 100 ? -13.688 -13.054 26.982 1.00 84.81 100 ASP A O 1
ATOM 811 N N . LEU A 1 101 ? -14.320 -10.921 27.251 1.00 89.62 101 LEU A N 1
ATOM 812 C CA . LEU A 1 101 ? -13.214 -10.357 26.462 1.00 89.62 101 LEU A CA 1
ATOM 813 C C . LEU A 1 101 ? -11.834 -10.775 27.012 1.00 89.62 101 LEU A C 1
ATOM 815 O O . LEU A 1 101 ? -11.666 -11.075 28.193 1.00 89.62 101 LEU A O 1
ATOM 819 N N . THR A 1 102 ? -10.835 -10.849 26.128 1.00 81.62 102 THR A N 1
ATOM 820 C CA . THR A 1 102 ? -9.482 -11.336 26.444 1.00 81.62 102 THR A CA 1
ATOM 821 C C . THR A 1 102 ? -8.483 -10.233 26.747 1.00 81.62 102 THR A C 1
ATOM 823 O O . THR A 1 102 ? -8.546 -9.132 26.201 1.00 81.62 102 THR A O 1
ATOM 826 N N . GLY A 1 103 ? -7.464 -10.596 27.529 1.00 83.31 103 GLY A N 1
ATOM 827 C CA . GLY A 1 103 ? -6.298 -9.753 27.754 1.00 83.31 103 GLY A CA 1
ATOM 828 C C . GLY A 1 103 ? -6.668 -8.448 28.472 1.00 83.31 103 GLY A C 1
ATOM 829 O O . GLY A 1 103 ? -7.475 -8.464 29.403 1.00 83.31 103 GLY A O 1
ATOM 830 N N . PRO A 1 104 ? -6.085 -7.309 28.075 1.00 91.94 104 PRO A N 1
ATOM 831 C CA . PRO A 1 104 ? -6.252 -6.041 28.774 1.00 91.94 104 PRO A CA 1
ATOM 832 C C . PRO A 1 104 ? -7.460 -5.223 28.289 1.00 91.94 104 PRO A C 1
ATOM 834 O O . PRO A 1 104 ? -7.566 -4.058 28.665 1.00 91.94 104 PRO A O 1
ATOM 837 N N . VAL A 1 105 ? -8.346 -5.779 27.454 1.00 95.19 105 VAL A N 1
ATOM 838 C CA . VAL A 1 105 ? -9.522 -5.077 26.912 1.00 95.19 105 VAL A CA 1
ATOM 839 C C . VAL A 1 105 ? -10.780 -5.518 27.648 1.00 95.19 105 VAL A C 1
ATOM 841 O O . VAL A 1 105 ? -11.082 -6.707 27.708 1.00 95.19 105 VAL A O 1
ATOM 844 N N . VAL A 1 106 ? -11.536 -4.555 28.172 1.00 94.88 106 VAL A N 1
ATOM 845 C CA . VAL A 1 106 ? -12.828 -4.791 28.830 1.00 94.88 106 VAL A CA 1
ATOM 846 C C . VAL A 1 106 ? -13.898 -3.853 28.274 1.00 94.88 106 VAL A C 1
ATOM 848 O O . VAL A 1 106 ? -13.590 -2.765 27.790 1.00 94.88 106 VAL A O 1
ATOM 851 N N . ALA A 1 107 ? -15.162 -4.260 28.359 1.00 94.69 107 ALA A N 1
ATOM 852 C CA . ALA A 1 107 ? -16.299 -3.372 28.145 1.00 94.69 107 ALA A CA 1
ATOM 853 C C . ALA A 1 107 ? -16.743 -2.750 29.486 1.00 94.69 107 ALA A C 1
ATOM 855 O O . ALA A 1 107 ? -16.451 -3.314 30.549 1.00 94.69 107 ALA A O 1
ATOM 856 N N . PRO A 1 108 ? -17.447 -1.606 29.472 1.00 93.88 108 PRO A N 1
ATOM 857 C CA . PRO A 1 108 ? -18.157 -1.104 30.643 1.00 93.88 108 PRO A CA 1
ATOM 858 C C . PRO A 1 108 ? -19.103 -2.167 31.182 1.00 93.88 108 PRO A C 1
ATOM 860 O O . PRO A 1 108 ? -19.704 -2.923 30.411 1.00 93.88 108 PRO A O 1
ATOM 863 N N . ARG A 1 109 ? -19.291 -2.201 32.504 1.00 92.69 109 ARG A N 1
ATOM 864 C CA . ARG A 1 109 ? -20.331 -3.069 33.063 1.00 92.69 109 ARG A CA 1
ATOM 865 C C . ARG A 1 109 ? -21.685 -2.637 32.512 1.00 92.69 109 ARG A C 1
ATOM 867 O O . ARG A 1 109 ? -22.054 -1.470 32.614 1.00 92.69 109 ARG A O 1
ATOM 874 N N . CYS A 1 110 ? -22.418 -3.587 31.950 1.00 95.44 110 CYS A N 1
ATOM 875 C CA . CYS A 1 110 ? -23.796 -3.381 31.540 1.00 95.44 110 CYS A CA 1
ATOM 876 C C . CYS A 1 110 ? -24.724 -3.871 32.646 1.00 95.44 110 CYS A C 1
ATOM 878 O O . CYS A 1 110 ? -24.622 -5.015 33.089 1.00 95.44 110 CYS A O 1
ATOM 880 N N . TYR A 1 111 ? -25.592 -2.980 33.114 1.00 94.81 111 TYR A N 1
ATOM 881 C CA . TYR A 1 111 ? -26.546 -3.271 34.178 1.00 94.81 111 TYR A CA 1
ATOM 882 C C . TYR A 1 111 ? -27.859 -3.812 33.629 1.00 94.81 111 TYR A C 1
ATOM 884 O O . TYR A 1 111 ? -28.455 -4.680 34.261 1.00 94.81 111 TYR A O 1
ATOM 892 N N . ASP A 1 112 ? -28.290 -3.315 32.468 1.00 94.81 112 ASP A N 1
ATOM 893 C CA . ASP A 1 112 ? -29.473 -3.807 31.768 1.00 94.81 112 ASP A CA 1
ATOM 894 C C . ASP A 1 112 ? -29.487 -3.352 30.299 1.00 94.81 112 ASP A C 1
ATOM 896 O O . ASP A 1 112 ? -28.896 -2.323 29.947 1.00 94.81 112 ASP A O 1
ATOM 900 N N . VAL A 1 113 ? -30.200 -4.104 29.457 1.00 95.12 113 VAL A N 1
ATOM 901 C CA . VAL A 1 113 ? -30.539 -3.716 28.084 1.00 95.12 113 VAL A CA 1
ATOM 902 C C . VAL A 1 113 ? -32.007 -4.018 27.814 1.00 95.12 113 VAL A C 1
ATOM 904 O O . VAL A 1 113 ? -32.387 -5.184 27.680 1.00 95.12 113 VAL A O 1
ATOM 907 N N . CYS A 1 114 ? -32.823 -2.982 27.638 1.00 93.56 114 CYS A N 1
ATOM 908 C CA . CYS A 1 114 ? -34.266 -3.131 27.479 1.00 93.56 114 CYS A CA 1
ATOM 909 C C . CYS A 1 114 ? -34.794 -2.491 26.187 1.00 93.56 114 CYS A C 1
ATOM 911 O O . CYS A 1 114 ? -34.347 -1.430 25.745 1.00 93.56 114 CYS A O 1
ATOM 913 N N . ALA A 1 115 ? -35.762 -3.168 25.568 1.00 93.19 115 ALA A N 1
ATOM 914 C CA . ALA A 1 115 ? -36.487 -2.659 24.413 1.00 93.19 115 ALA A CA 1
ATOM 915 C C . ALA A 1 115 ? -37.693 -1.836 24.878 1.00 93.19 115 ALA A C 1
ATOM 917 O O . ALA A 1 115 ? -38.458 -2.287 25.730 1.00 93.19 115 ALA A O 1
ATOM 918 N N . GLN A 1 116 ? -37.880 -0.661 24.289 1.00 92.31 116 GLN A N 1
ATOM 919 C CA . GLN A 1 116 ? -39.027 0.202 24.553 1.00 92.31 116 GLN A CA 1
ATOM 920 C C . GLN A 1 116 ? -40.169 -0.057 23.565 1.00 92.31 116 GLN A C 1
ATOM 922 O O . GLN A 1 116 ? -39.994 -0.693 22.522 1.00 92.31 116 GLN A O 1
ATOM 927 N N . SER A 1 117 ? -41.356 0.459 23.885 1.00 88.88 117 SER A N 1
ATOM 928 C CA . SER A 1 117 ? -42.562 0.314 23.058 1.00 88.88 117 SER A CA 1
ATOM 929 C C . SER A 1 117 ? -42.440 0.959 21.672 1.00 88.88 117 SER A C 1
ATOM 931 O O . SER A 1 117 ? -43.068 0.484 20.728 1.00 88.88 117 SER A O 1
ATOM 933 N N . ASP A 1 118 ? -41.610 1.993 21.532 1.00 88.06 118 ASP A N 1
ATOM 934 C CA . ASP A 1 118 ? -41.279 2.649 20.260 1.00 88.06 118 ASP A CA 1
ATOM 935 C C . ASP A 1 118 ? -40.211 1.892 19.440 1.00 88.06 118 ASP A C 1
ATOM 937 O O . ASP A 1 118 ? -39.824 2.319 18.352 1.00 88.06 118 ASP A O 1
ATOM 941 N N . GLY A 1 119 ? -39.728 0.756 19.952 1.00 89.56 119 GLY A N 1
ATOM 942 C CA . GLY A 1 119 ? -38.689 -0.069 19.346 1.00 89.56 119 GLY A CA 1
ATOM 943 C C . GLY A 1 119 ? -37.259 0.339 19.709 1.00 89.56 119 GLY A C 1
ATOM 944 O O . GLY A 1 119 ? -36.334 -0.416 19.389 1.00 89.56 119 GLY A O 1
ATOM 945 N N . SER A 1 120 ? -37.048 1.471 20.388 1.00 92.31 120 SER A N 1
ATOM 946 C CA . SER A 1 120 ? -35.716 1.891 20.831 1.00 92.31 120 SER A CA 1
ATOM 947 C C . SER A 1 120 ? -35.089 0.875 21.791 1.00 92.31 120 SER A C 1
ATOM 949 O O . SER A 1 120 ? -35.776 0.133 22.494 1.00 92.31 120 SER A O 1
ATOM 951 N N . GLN A 1 121 ? -33.760 0.788 21.769 1.00 94.62 121 GLN A N 1
ATOM 952 C CA . GLN A 1 121 ? -32.975 -0.052 22.671 1.00 94.62 121 GLN A CA 1
ATOM 953 C C . GLN A 1 121 ? -32.254 0.845 23.668 1.00 94.62 121 GLN A C 1
ATOM 955 O O . GLN A 1 121 ? -31.538 1.767 23.274 1.00 94.62 121 GLN A O 1
ATOM 960 N N . TRP A 1 122 ? -32.469 0.595 24.952 1.00 95.19 122 TRP A N 1
ATOM 961 C CA . TRP A 1 122 ? -31.860 1.344 26.043 1.00 95.19 122 TRP A CA 1
ATOM 962 C C . TRP A 1 122 ? -30.808 0.472 26.705 1.00 95.19 122 TRP A C 1
ATOM 964 O O . TRP A 1 122 ? -31.094 -0.662 27.079 1.00 95.19 122 TRP A O 1
ATOM 974 N N . ILE A 1 123 ? -29.592 0.996 26.823 1.00 95.62 123 ILE A N 1
ATOM 975 C CA . ILE A 1 123 ? -28.445 0.308 27.413 1.00 95.62 123 ILE A CA 1
ATOM 976 C C . ILE A 1 123 ? -28.022 1.095 28.651 1.00 95.62 123 ILE A C 1
ATOM 978 O O . ILE A 1 123 ? -27.615 2.255 28.539 1.00 95.62 123 ILE A O 1
ATOM 982 N N . TYR A 1 124 ? -28.110 0.466 29.821 1.00 95.88 124 TYR A N 1
ATOM 983 C CA . TYR A 1 124 ? -27.647 1.036 31.083 1.00 95.88 124 TYR A CA 1
ATOM 984 C C . TYR A 1 124 ? -26.239 0.534 31.380 1.00 95.88 124 TYR A C 1
ATOM 986 O O . TYR A 1 124 ? -26.006 -0.670 31.512 1.00 95.88 124 TYR A O 1
ATOM 994 N N . LEU A 1 125 ? -25.301 1.465 31.477 1.00 95.50 125 LEU A N 1
ATOM 995 C CA . LEU A 1 125 ? -23.871 1.210 31.548 1.00 95.50 125 LEU A CA 1
ATOM 996 C C . LEU A 1 125 ? -23.251 1.851 32.789 1.00 95.50 125 LEU A C 1
ATOM 998 O O . LEU A 1 125 ? -23.768 2.810 33.367 1.00 95.50 125 LEU A O 1
ATOM 1002 N N . GLU A 1 126 ? -22.106 1.303 33.174 1.00 93.81 126 GLU A N 1
ATOM 1003 C CA . GLU A 1 126 ? -21.155 1.906 34.098 1.00 93.81 126 GLU A CA 1
ATOM 1004 C C . GLU A 1 126 ? -20.787 3.330 33.665 1.00 93.81 126 GLU A C 1
ATOM 1006 O O . GLU A 1 126 ? -20.468 3.575 32.502 1.00 93.81 126 GLU A O 1
ATOM 1011 N N . ASP A 1 127 ? -20.797 4.255 34.624 1.00 91.38 127 ASP A N 1
ATOM 1012 C CA . ASP A 1 127 ? -20.175 5.565 34.465 1.00 91.38 127 ASP A CA 1
ATOM 1013 C C . ASP A 1 127 ? -18.654 5.431 34.642 1.00 91.38 127 ASP A C 1
ATOM 1015 O O . ASP A 1 127 ? -18.155 5.041 35.701 1.00 91.38 127 ASP A O 1
ATOM 1019 N N . ILE A 1 128 ? -17.909 5.666 33.561 1.00 88.38 128 ILE A N 1
ATOM 1020 C CA . ILE A 1 128 ? -16.477 5.367 33.496 1.00 88.38 128 ILE A CA 1
ATOM 1021 C C . ILE A 1 128 ? -15.685 6.562 34.020 1.00 88.38 128 ILE A C 1
ATOM 1023 O O . ILE A 1 128 ? -15.498 7.566 33.334 1.00 88.38 128 ILE A O 1
ATOM 1027 N N . HIS A 1 129 ? -15.109 6.410 35.206 1.00 75.62 129 HIS A N 1
ATOM 1028 C CA . HIS A 1 129 ? -14.113 7.343 35.724 1.00 75.62 129 HIS A CA 1
ATOM 1029 C C . HIS A 1 129 ? -12.713 6.919 35.253 1.00 75.62 129 HIS A C 1
ATOM 1031 O O . HIS A 1 129 ? -12.106 6.004 35.810 1.00 75.62 129 HIS A O 1
ATOM 1037 N N . ALA A 1 130 ? -12.223 7.539 34.177 1.00 62.91 130 ALA A N 1
ATOM 1038 C CA . ALA A 1 130 ? -10.913 7.238 33.598 1.00 62.91 130 ALA A CA 1
ATOM 1039 C C . ALA A 1 130 ? -9.766 7.959 34.327 1.00 62.91 130 ALA A C 1
ATOM 1041 O O . ALA A 1 130 ? -9.930 9.081 34.805 1.00 62.91 130 ALA A O 1
ATOM 1042 N N . ASP A 1 131 ? -8.572 7.353 34.325 1.00 57.00 131 ASP A N 1
ATOM 1043 C CA . ASP A 1 131 ? -7.374 7.904 34.985 1.00 57.00 131 ASP A CA 1
ATOM 1044 C C . ASP A 1 131 ? -6.866 9.210 34.323 1.00 57.00 131 ASP A C 1
ATOM 1046 O O . ASP A 1 131 ? -6.066 9.946 34.902 1.00 57.00 131 ASP A O 1
ATOM 1050 N N . SER A 1 132 ? -7.301 9.516 33.094 1.00 52.25 132 SER A N 1
ATOM 1051 C CA . SER A 1 132 ? -6.822 10.655 32.305 1.00 52.25 132 SER A CA 1
ATOM 1052 C C . SER A 1 132 ? -7.899 11.723 32.099 1.00 52.25 132 SER A C 1
ATOM 1054 O O . SER A 1 132 ? -8.738 11.595 31.215 1.00 52.25 132 SER A O 1
ATOM 1056 N N . GLY A 1 133 ? -7.809 12.830 32.842 1.00 47.00 133 GLY A N 1
ATOM 1057 C CA . GLY A 1 133 ? -8.604 14.053 32.633 1.00 47.00 133 GLY A CA 1
ATOM 1058 C C . GLY A 1 133 ? -8.120 14.954 31.481 1.00 47.00 133 GLY A C 1
ATOM 1059 O O . GLY A 1 133 ? -8.389 16.151 31.491 1.00 47.00 133 GLY A O 1
ATOM 1060 N N . SER A 1 134 ? -7.356 14.411 30.525 1.00 50.56 134 SER A N 1
ATOM 1061 C CA . SER A 1 134 ? -6.783 15.139 29.381 1.00 50.56 134 SER A CA 1
ATOM 1062 C C . SER A 1 134 ? -7.586 14.860 28.113 1.00 50.56 134 SER A C 1
ATOM 1064 O O . SER A 1 134 ? -7.827 13.700 27.790 1.00 50.56 134 SER A O 1
ATOM 1066 N N . SER A 1 135 ? -7.925 15.910 27.361 1.00 58.41 135 SER A N 1
ATOM 1067 C CA . SER A 1 135 ? -8.609 15.836 26.061 1.00 58.41 135 SER A CA 1
ATOM 1068 C C . SER A 1 135 ? -7.741 15.296 24.914 1.00 58.41 135 SER A C 1
ATOM 1070 O O . SER A 1 135 ? -8.251 15.114 23.813 1.00 58.41 135 SER A O 1
ATOM 1072 N N . SER A 1 136 ? -6.448 15.033 25.145 1.00 73.94 136 SER A N 1
ATOM 1073 C CA . SER A 1 136 ? -5.538 14.454 24.147 1.00 73.94 136 SER A CA 1
ATOM 1074 C C . SER A 1 136 ? -4.574 13.447 24.773 1.00 73.94 136 SER A C 1
ATOM 1076 O O . SER A 1 136 ? -3.949 13.732 25.801 1.00 73.94 136 SER A O 1
ATOM 1078 N N . TRP A 1 137 ? -4.415 12.287 24.139 1.00 88.75 137 TRP A N 1
ATOM 1079 C CA . TRP A 1 137 ? -3.453 11.266 24.550 1.00 88.75 137 TRP A CA 1
ATOM 1080 C C . TRP A 1 137 ? -2.019 11.581 24.119 1.00 88.75 137 TRP A C 1
ATOM 1082 O O . TRP A 1 137 ? -1.763 12.093 23.028 1.00 88.75 137 TRP A O 1
ATOM 1092 N N . SER A 1 138 ? -1.055 11.193 24.953 1.00 91.56 138 SER A N 1
ATOM 1093 C CA . SER A 1 138 ? 0.357 11.151 24.578 1.00 91.56 138 SER A CA 1
ATOM 1094 C C . SER A 1 138 ? 0.640 9.994 23.609 1.00 91.56 138 SER A C 1
ATOM 1096 O O . SER A 1 138 ? -0.095 9.008 23.546 1.00 91.56 138 SER A O 1
ATOM 1098 N N . MET A 1 139 ? 1.759 10.064 22.881 1.00 93.06 139 MET A N 1
ATOM 1099 C CA . MET A 1 139 ? 2.206 8.962 22.013 1.00 93.06 139 MET A CA 1
ATOM 1100 C C . MET A 1 139 ? 2.389 7.644 22.784 1.00 93.06 139 MET A C 1
ATOM 1102 O O . MET A 1 139 ? 2.122 6.571 22.250 1.00 93.06 139 MET A O 1
ATOM 1106 N N . GLU A 1 140 ? 2.810 7.717 24.050 1.00 93.19 140 GLU A N 1
ATOM 1107 C CA . GLU A 1 140 ? 2.952 6.546 24.918 1.00 93.19 140 GLU A CA 1
ATOM 1108 C C . GLU A 1 140 ? 1.593 5.926 25.265 1.00 93.19 140 GLU A C 1
ATOM 1110 O O . GLU A 1 140 ? 1.461 4.703 25.271 1.00 93.19 140 GLU A O 1
ATOM 1115 N N . GLN A 1 141 ? 0.564 6.751 25.486 1.00 93.62 141 GLN A N 1
ATOM 1116 C CA . GLN A 1 141 ? -0.803 6.276 25.703 1.00 93.62 141 GLN A CA 1
ATOM 1117 C C . GLN A 1 141 ? -1.364 5.599 24.446 1.00 93.62 141 GLN A C 1
ATOM 1119 O O . GLN A 1 141 ? -1.877 4.487 24.550 1.00 93.62 141 GLN A O 1
ATOM 1124 N N . TYR A 1 142 ? -1.174 6.187 23.259 1.00 95.56 142 TYR A N 1
ATOM 1125 C CA . TYR A 1 142 ? -1.533 5.542 21.988 1.00 95.56 142 TYR A CA 1
ATOM 1126 C C . TYR A 1 142 ? -0.817 4.198 21.793 1.00 95.56 142 TYR A C 1
ATOM 1128 O O . TYR A 1 142 ? -1.453 3.194 21.472 1.00 95.56 142 TYR A O 1
ATOM 1136 N N . ALA A 1 143 ? 0.493 4.144 22.049 1.00 96.62 143 ALA A N 1
ATOM 1137 C CA . ALA A 1 143 ? 1.262 2.905 21.971 1.00 96.62 143 ALA A CA 1
ATOM 1138 C C . ALA A 1 143 ? 0.778 1.859 22.993 1.00 96.62 143 ALA A C 1
ATOM 1140 O O . ALA A 1 143 ? 0.694 0.674 22.672 1.00 96.62 143 ALA A O 1
ATOM 1141 N N . LYS A 1 144 ? 0.415 2.275 24.214 1.00 95.56 144 LYS A N 1
ATOM 1142 C CA . LYS A 1 144 ? -0.165 1.387 25.231 1.00 95.56 144 LYS A CA 1
ATOM 1143 C C . LYS A 1 144 ? -1.490 0.792 24.755 1.00 95.56 144 LYS A C 1
ATOM 1145 O O . LYS A 1 144 ? -1.656 -0.420 24.832 1.00 95.56 144 LYS A O 1
ATOM 1150 N N . VAL A 1 145 ? -2.391 1.612 24.216 1.00 95.88 145 VAL A N 1
ATOM 1151 C CA . VAL A 1 145 ? -3.682 1.158 23.674 1.00 95.88 145 VAL A CA 1
ATOM 1152 C C . VAL A 1 145 ? -3.475 0.202 22.501 1.00 95.88 145 VAL A C 1
ATOM 1154 O O . VAL A 1 145 ? -4.060 -0.877 22.490 1.00 95.88 145 VAL A O 1
ATOM 1157 N N . ALA A 1 146 ? -2.578 0.531 21.569 1.00 97.94 146 ALA A N 1
ATOM 1158 C CA . ALA A 1 146 ? -2.216 -0.357 20.466 1.00 97.94 146 ALA A CA 1
ATOM 1159 C C . ALA A 1 146 ? -1.689 -1.716 20.955 1.00 97.94 146 ALA A C 1
ATOM 1161 O O . ALA A 1 146 ? -2.074 -2.749 20.413 1.00 97.94 146 ALA A O 1
ATOM 1162 N N . ARG A 1 147 ? -0.856 -1.744 22.005 1.00 97.81 147 ARG A N 1
ATOM 1163 C CA . ARG A 1 147 ? -0.402 -2.999 22.625 1.00 97.81 147 ARG A CA 1
ATOM 1164 C C . ARG A 1 147 ? -1.564 -3.800 23.197 1.00 97.81 147 ARG A C 1
ATOM 1166 O O . ARG A 1 147 ? -1.661 -4.988 22.915 1.00 97.81 147 ARG A O 1
ATOM 1173 N N . CYS A 1 148 ? -2.457 -3.149 23.939 1.00 97.31 148 CYS A N 1
ATOM 1174 C CA . CYS A 1 148 ? -3.626 -3.798 24.523 1.00 97.31 148 CYS A CA 1
ATOM 1175 C C . CYS A 1 148 ? -4.546 -4.415 23.458 1.00 97.31 148 CYS A C 1
ATOM 1177 O O . CYS A 1 148 ? -4.969 -5.561 23.600 1.00 97.31 148 CYS A O 1
ATOM 1179 N N . LEU A 1 149 ? -4.795 -3.695 22.360 1.00 97.69 149 LEU A N 1
ATOM 1180 C CA . LEU A 1 149 ? -5.556 -4.201 21.212 1.00 97.69 149 LEU A CA 1
ATOM 1181 C C . LEU A 1 149 ? -4.835 -5.365 20.517 1.00 97.69 149 LEU A C 1
ATOM 1183 O O . LEU A 1 149 ? -5.476 -6.333 20.111 1.00 97.69 149 LEU A O 1
ATOM 1187 N N . GLY A 1 150 ? -3.505 -5.299 20.412 1.00 97.56 150 GLY A N 1
ATOM 1188 C CA . GLY A 1 150 ? -2.678 -6.378 19.872 1.00 97.56 150 GLY A CA 1
ATOM 1189 C C . GLY A 1 150 ? -2.778 -7.657 20.697 1.00 97.56 150 GLY A C 1
ATOM 1190 O O . GLY A 1 150 ? -2.984 -8.725 20.136 1.00 97.56 150 GLY A O 1
ATOM 1191 N N . GLU A 1 151 ? -2.692 -7.560 22.022 1.00 97.25 151 GLU A N 1
ATOM 1192 C CA . GLU A 1 151 ? -2.839 -8.710 22.924 1.00 97.25 151 GLU A CA 1
ATOM 1193 C C . GLU A 1 151 ? -4.250 -9.307 22.850 1.00 97.25 151 GLU A C 1
ATOM 1195 O O . GLU A 1 151 ? -4.421 -10.516 22.684 1.00 97.25 151 GLU A O 1
ATOM 1200 N N . TYR A 1 152 ? -5.271 -8.450 22.859 1.00 97.00 152 TYR A N 1
ATOM 1201 C CA . TYR A 1 152 ? -6.664 -8.853 22.695 1.00 97.00 152 TYR A CA 1
ATOM 1202 C C . TYR A 1 152 ? -6.917 -9.605 21.381 1.00 97.00 152 TYR A C 1
ATOM 1204 O O . TYR A 1 152 ? -7.439 -10.722 21.399 1.00 97.00 152 TYR A O 1
ATOM 1212 N N . ASN A 1 153 ? -6.503 -9.039 20.244 1.00 97.31 153 ASN A N 1
ATOM 1213 C CA . ASN A 1 153 ? -6.631 -9.689 18.941 1.00 97.31 153 ASN A CA 1
ATOM 1214 C C . ASN A 1 153 ? -5.771 -10.960 18.843 1.00 97.31 153 ASN A C 1
ATOM 1216 O O . ASN A 1 153 ? -6.181 -11.940 18.214 1.00 97.31 153 ASN A O 1
ATOM 1220 N N . GLY A 1 154 ? -4.583 -10.944 19.452 1.00 97.12 154 GLY A N 1
ATOM 1221 C CA . GLY A 1 154 ? -3.639 -12.055 19.474 1.00 97.12 154 GLY A CA 1
ATOM 1222 C C . GLY A 1 154 ? -4.206 -13.289 20.163 1.00 97.12 154 GLY A C 1
ATOM 1223 O O . GLY A 1 154 ? -4.004 -14.390 19.665 1.00 97.12 154 GLY A O 1
ATOM 1224 N N . ALA A 1 155 ? -5.004 -13.119 21.220 1.00 96.00 155 ALA A N 1
ATOM 1225 C CA . ALA A 1 155 ? -5.614 -14.238 21.937 1.00 96.00 155 ALA A CA 1
ATOM 1226 C C . ALA A 1 155 ? -6.522 -15.105 21.039 1.00 96.00 155 ALA A C 1
ATOM 1228 O O . ALA A 1 155 ? -6.503 -16.333 21.131 1.00 96.00 155 ALA A O 1
ATOM 1229 N N . TYR A 1 156 ? -7.284 -14.486 20.129 1.00 95.62 156 TYR A N 1
ATOM 1230 C CA . TYR A 1 156 ? -8.078 -15.211 19.124 1.00 95.62 156 TYR A CA 1
ATOM 1231 C C . TYR A 1 156 ? -7.197 -15.904 18.083 1.00 95.62 156 TYR A C 1
ATOM 1233 O O . TYR A 1 156 ? -7.436 -17.055 17.723 1.00 95.62 156 TYR A O 1
ATOM 1241 N N . LEU A 1 157 ? -6.134 -15.234 17.640 1.00 96.44 157 LEU A N 1
ATOM 1242 C CA . LEU A 1 157 ? -5.191 -15.782 16.664 1.00 96.44 157 LEU A CA 1
ATOM 1243 C C . LEU A 1 157 ? -4.353 -16.943 17.232 1.00 96.44 157 LEU A C 1
ATOM 1245 O O . LEU A 1 157 ? -3.941 -17.824 16.481 1.00 96.44 157 LEU A O 1
ATOM 1249 N N . ALA A 1 158 ? -4.129 -16.965 18.547 1.00 95.12 158 ALA A N 1
ATOM 1250 C CA . ALA A 1 158 ? -3.393 -18.003 19.265 1.00 95.12 158 ALA A CA 1
ATOM 1251 C C . ALA A 1 158 ? -4.241 -19.238 19.625 1.00 95.12 158 ALA A C 1
ATOM 1253 O O . ALA A 1 158 ? -3.719 -20.191 20.199 1.00 95.12 158 ALA A O 1
ATOM 1254 N N . GLY A 1 159 ? -5.532 -19.262 19.268 1.00 89.12 159 GLY A N 1
ATOM 1255 C CA . GLY A 1 159 ? -6.371 -20.460 19.384 1.00 89.12 159 GLY A CA 1
ATOM 1256 C C . GLY A 1 159 ? -7.693 -20.274 20.124 1.00 89.12 159 GLY A C 1
ATOM 1257 O O . GLY A 1 159 ? -8.470 -21.228 20.195 1.00 89.12 159 GLY A O 1
ATOM 1258 N N . ARG A 1 160 ? -8.003 -19.078 20.647 1.00 91.56 160 ARG A N 1
ATOM 1259 C CA . ARG A 1 160 ? -9.350 -18.812 21.169 1.00 91.56 160 ARG A CA 1
ATOM 1260 C C . ARG A 1 160 ? -10.364 -18.767 20.008 1.00 91.56 160 ARG A C 1
ATOM 1262 O O . ARG A 1 160 ? -10.144 -18.032 19.046 1.00 91.56 160 ARG A O 1
ATOM 1269 N N . PRO A 1 161 ? -11.494 -19.497 20.080 1.00 92.12 161 PRO A N 1
ATOM 1270 C CA . PRO A 1 161 ? -12.491 -19.493 19.012 1.00 92.12 161 PRO A CA 1
ATOM 1271 C C . PRO A 1 161 ? -13.059 -18.098 18.737 1.00 92.12 161 PRO A C 1
ATOM 1273 O O . PRO A 1 161 ? -13.394 -17.360 19.666 1.00 92.12 161 PRO A O 1
ATOM 1276 N N . LEU A 1 162 ? -13.221 -17.762 17.454 1.00 93.31 162 LEU A N 1
ATOM 1277 C CA . LEU A 1 162 ? -13.909 -16.537 17.054 1.00 93.31 162 LEU A CA 1
ATOM 1278 C C . LEU A 1 162 ? -15.392 -16.607 17.449 1.00 93.31 162 LEU A C 1
ATOM 1280 O O . LEU A 1 162 ? -16.030 -17.645 17.223 1.00 93.31 162 LEU A O 1
ATOM 1284 N N . PRO A 1 163 ? -15.963 -15.515 17.980 1.00 90.44 163 PRO A N 1
ATOM 1285 C CA . PRO A 1 163 ? -17.363 -15.483 18.371 1.00 90.44 163 PRO A CA 1
ATOM 1286 C C . PRO A 1 163 ? -18.293 -15.651 17.155 1.00 90.44 163 PRO A C 1
ATOM 1288 O O . PRO A 1 163 ? -17.974 -15.258 16.031 1.00 90.44 163 PRO A O 1
ATOM 1291 N N . GLN A 1 164 ? -19.443 -16.295 17.378 1.00 89.19 164 GLN A N 1
ATOM 1292 C CA . GLN A 1 164 ? -20.374 -16.729 16.320 1.00 89.19 164 GLN A CA 1
ATOM 1293 C C . GLN A 1 164 ? -21.766 -16.085 16.421 1.00 89.19 164 GLN A C 1
ATOM 1295 O O . GLN A 1 164 ? -22.672 -16.467 15.685 1.00 89.19 164 GLN A O 1
ATOM 1300 N N . ALA A 1 165 ? -21.959 -15.130 17.334 1.00 88.69 165 ALA A N 1
ATOM 1301 C CA . ALA A 1 165 ? -23.244 -14.468 17.521 1.00 88.69 165 ALA A CA 1
ATOM 1302 C C . ALA A 1 165 ? -23.704 -13.747 16.238 1.00 88.69 165 ALA A C 1
ATOM 1304 O O . ALA A 1 165 ? -22.910 -13.099 15.560 1.00 88.69 165 ALA A O 1
ATOM 1305 N N . GLY A 1 166 ? -24.999 -13.834 15.914 1.00 85.75 166 GLY A N 1
ATOM 1306 C CA . GLY A 1 166 ? -25.551 -13.341 14.641 1.00 85.75 166 GLY A CA 1
ATOM 1307 C C . GLY A 1 166 ? -25.512 -11.820 14.442 1.00 85.75 166 GLY A C 1
ATOM 1308 O O . GLY A 1 166 ? -25.765 -11.348 13.340 1.00 85.75 166 GLY A O 1
ATOM 1309 N N . TRP A 1 167 ? -25.195 -11.048 15.485 1.00 88.62 167 TRP A N 1
ATOM 1310 C CA . TRP A 1 167 ? -25.013 -9.595 15.400 1.00 88.62 167 TRP A CA 1
ATOM 1311 C C . TRP A 1 167 ? -23.607 -9.186 14.927 1.00 88.62 167 TRP A C 1
ATOM 1313 O O . TRP A 1 167 ? -23.397 -8.027 14.563 1.00 88.62 167 TRP A O 1
ATOM 1323 N N . ILE A 1 168 ? -22.645 -10.115 14.942 1.00 89.25 168 ILE A N 1
ATOM 1324 C CA . ILE A 1 168 ? -21.237 -9.855 14.631 1.00 89.25 168 ILE A CA 1
ATOM 1325 C C . ILE A 1 168 ? -21.077 -9.641 13.130 1.00 89.25 168 ILE A C 1
ATOM 1327 O O . ILE A 1 168 ? -21.371 -10.529 12.327 1.00 89.25 168 ILE A O 1
ATOM 1331 N N . ALA A 1 169 ? -20.556 -8.476 12.753 1.00 86.88 169 ALA A N 1
ATOM 1332 C CA . ALA A 1 169 ? -20.267 -8.179 11.359 1.00 86.88 169 ALA A CA 1
ATOM 1333 C C . ALA A 1 169 ? -19.067 -9.007 10.866 1.00 86.88 169 ALA A C 1
ATOM 1335 O O . ALA A 1 169 ? -18.061 -9.122 11.565 1.00 86.88 169 ALA A O 1
ATOM 1336 N N . ARG A 1 170 ? -19.162 -9.574 9.660 1.00 87.94 170 ARG A N 1
ATOM 1337 C CA . ARG A 1 170 ? -18.065 -10.321 9.006 1.00 87.94 170 ARG A CA 1
ATOM 1338 C C . ARG A 1 170 ? -17.554 -9.638 7.741 1.00 87.94 170 ARG A C 1
ATOM 1340 O O . ARG A 1 170 ? -16.370 -9.705 7.458 1.00 87.94 170 ARG A O 1
ATOM 1347 N N . ASP A 1 171 ? -18.433 -8.910 7.060 1.00 85.88 171 ASP A N 1
ATOM 1348 C CA . ASP A 1 171 ? -18.142 -8.183 5.822 1.00 85.88 171 ASP A CA 1
ATOM 1349 C C . ASP A 1 171 ? -18.259 -6.662 6.016 1.00 85.88 171 ASP A C 1
ATOM 1351 O O . ASP A 1 171 ? -18.612 -5.929 5.095 1.00 85.88 171 ASP A O 1
ATOM 1355 N N . TRP A 1 172 ? -17.979 -6.163 7.230 1.00 90.69 172 TRP A N 1
ATOM 1356 C CA . TRP A 1 172 ? -18.229 -4.762 7.605 1.00 90.69 172 TRP A CA 1
ATOM 1357 C C . TRP A 1 172 ? -17.625 -3.766 6.607 1.00 90.69 172 TRP A C 1
ATOM 1359 O O . TRP A 1 172 ? -18.324 -2.892 6.101 1.00 90.69 172 TRP A O 1
ATOM 1369 N N . LEU A 1 173 ? -16.337 -3.927 6.281 1.00 91.50 173 LEU A N 1
ATOM 1370 C CA . LEU A 1 173 ? -15.625 -3.019 5.378 1.00 91.50 173 LEU A CA 1
ATOM 1371 C C . LEU A 1 173 ? -16.141 -3.109 3.937 1.00 91.50 173 LEU A C 1
ATOM 1373 O O . LEU A 1 173 ? -16.151 -2.106 3.230 1.00 91.50 173 LEU A O 1
ATOM 1377 N N . ARG A 1 174 ? -16.582 -4.295 3.506 1.00 90.81 174 ARG A N 1
ATOM 1378 C CA . ARG A 1 174 ? -17.157 -4.516 2.175 1.00 90.81 174 ARG A CA 1
ATOM 1379 C C . ARG A 1 174 ? -18.495 -3.789 2.051 1.00 90.81 174 ARG A C 1
ATOM 1381 O O . ARG A 1 174 ? -18.638 -2.964 1.157 1.00 90.81 174 ARG A O 1
ATOM 1388 N N . ASN A 1 175 ? -19.395 -3.988 3.013 1.00 88.38 175 ASN A N 1
ATOM 1389 C CA . ASN A 1 175 ? -20.695 -3.307 3.056 1.00 88.38 175 ASN A CA 1
ATOM 1390 C C . ASN A 1 175 ? -20.541 -1.783 3.201 1.00 88.38 175 ASN A C 1
ATOM 1392 O O . ASN A 1 175 ? -21.314 -1.014 2.631 1.00 88.38 175 ASN A O 1
ATOM 1396 N N . TYR A 1 176 ? -19.515 -1.333 3.932 1.00 89.50 176 TYR A N 1
ATOM 1397 C CA . TYR A 1 176 ? -19.193 0.089 4.041 1.00 89.50 176 TYR A CA 1
ATOM 1398 C C . TYR A 1 176 ? -18.728 0.691 2.709 1.00 89.50 176 TYR A C 1
ATOM 1400 O O . TYR A 1 176 ? -19.139 1.789 2.345 1.00 89.50 176 TYR A O 1
ATOM 1408 N N . LEU A 1 177 ? -17.889 -0.026 1.957 1.00 90.62 177 LEU A N 1
ATOM 1409 C CA . LEU A 1 177 ? -17.439 0.427 0.643 1.00 90.62 177 LEU A CA 1
ATOM 1410 C C . LEU A 1 177 ? -18.557 0.406 -0.394 1.00 90.62 177 LEU A C 1
ATOM 1412 O O . LEU A 1 177 ? -18.611 1.315 -1.210 1.00 90.62 177 LEU A O 1
ATOM 1416 N N . GLU A 1 178 ? -19.468 -0.566 -0.359 1.00 87.44 178 GLU A N 1
ATOM 1417 C CA . GLU A 1 178 ? -20.624 -0.589 -1.266 1.00 87.44 178 GLU A CA 1
ATOM 1418 C C . GLU A 1 178 ? -21.444 0.707 -1.169 1.00 87.44 178 GLU A C 1
ATOM 1420 O O . GLU A 1 178 ? -21.802 1.282 -2.201 1.00 87.44 178 GLU A O 1
ATOM 1425 N N . HIS A 1 179 ? -21.616 1.245 0.044 1.00 82.25 179 HIS A N 1
ATOM 1426 C CA . HIS A 1 179 ? -22.252 2.547 0.278 1.00 82.25 179 HIS A CA 1
ATOM 1427 C C . HIS A 1 179 ? -21.508 3.735 -0.353 1.00 82.25 179 HIS A C 1
ATOM 1429 O O . HIS A 1 179 ? -22.129 4.749 -0.662 1.00 82.25 179 HIS A O 1
ATOM 1435 N N . ALA A 1 180 ? -20.197 3.630 -0.586 1.00 85.50 180 ALA A N 1
ATOM 1436 C CA . ALA A 1 180 ? -19.409 4.688 -1.217 1.00 85.50 180 ALA A CA 1
ATOM 1437 C C . ALA A 1 180 ? -19.546 4.720 -2.753 1.00 85.50 180 ALA A C 1
ATOM 1439 O O . ALA A 1 180 ? -19.105 5.685 -3.381 1.00 85.50 180 ALA A O 1
ATOM 1440 N N . THR A 1 181 ? -20.161 3.702 -3.370 1.00 87.62 181 THR A N 1
ATOM 1441 C CA . THR A 1 181 ? -20.255 3.562 -4.837 1.00 87.62 181 THR A CA 1
ATOM 1442 C C . THR A 1 181 ? -20.859 4.789 -5.530 1.00 87.62 181 THR A C 1
ATOM 1444 O O . THR A 1 181 ? -20.206 5.312 -6.438 1.00 87.62 181 THR A O 1
ATOM 1447 N N . PRO A 1 182 ? -22.016 5.339 -5.096 1.00 86.25 182 PRO A N 1
ATOM 1448 C CA . PRO A 1 182 ? -22.614 6.498 -5.764 1.00 86.25 182 PRO A CA 1
ATOM 1449 C C . PRO A 1 182 ? -21.700 7.727 -5.741 1.00 86.25 182 PRO A C 1
ATOM 1451 O O . PRO A 1 182 ? -21.566 8.441 -6.737 1.00 86.25 182 PRO A O 1
ATOM 1454 N N . ALA A 1 183 ? -21.010 7.949 -4.619 1.00 85.69 183 ALA A N 1
ATOM 1455 C CA . ALA A 1 183 ? -20.068 9.051 -4.478 1.00 85.69 183 ALA A CA 1
ATOM 1456 C C . ALA A 1 183 ? -18.854 8.885 -5.404 1.00 85.69 183 ALA A C 1
ATOM 1458 O O . ALA A 1 183 ? -18.398 9.852 -6.016 1.00 85.69 183 ALA A O 1
ATOM 1459 N N . VAL A 1 184 ? -18.350 7.658 -5.556 1.00 84.31 184 VAL A N 1
ATOM 1460 C CA . VAL A 1 184 ? -17.241 7.366 -6.470 1.00 84.31 184 VAL A CA 1
ATOM 1461 C C . VAL A 1 184 ? -17.646 7.571 -7.929 1.00 84.31 184 VAL A C 1
ATOM 1463 O O . VAL A 1 184 ? -16.873 8.153 -8.693 1.00 84.31 184 VAL A O 1
ATOM 1466 N N . ASP A 1 185 ? -18.847 7.145 -8.317 1.00 84.81 185 ASP A N 1
ATOM 1467 C CA . ASP A 1 185 ? -19.366 7.340 -9.674 1.00 84.81 185 ASP A CA 1
ATOM 1468 C C . ASP A 1 185 ? -19.559 8.824 -9.994 1.00 84.81 185 ASP A C 1
ATOM 1470 O O . ASP A 1 185 ? -19.158 9.295 -11.063 1.00 84.81 185 ASP A O 1
ATOM 1474 N N . PHE A 1 186 ? -20.069 9.601 -9.036 1.00 85.19 186 PHE A N 1
ATOM 1475 C CA . PHE A 1 186 ? -20.152 11.053 -9.160 1.00 85.19 186 PHE A CA 1
ATOM 1476 C C . PHE A 1 186 ? -18.774 11.692 -9.338 1.00 85.19 186 PHE A C 1
ATOM 1478 O O . PHE A 1 186 ? -18.586 12.509 -10.244 1.00 85.19 186 PHE A O 1
ATOM 1485 N N . VAL A 1 187 ? -17.799 11.294 -8.518 1.00 81.75 187 VAL A N 1
ATOM 1486 C CA . VAL A 1 187 ? -16.421 11.789 -8.597 1.00 81.75 187 VAL A CA 1
ATOM 1487 C C . VAL A 1 187 ? -15.767 11.424 -9.936 1.00 81.75 187 VAL A C 1
ATOM 1489 O O . VAL A 1 187 ? -15.047 12.239 -10.516 1.00 81.75 187 VAL A O 1
ATOM 1492 N N . ARG A 1 188 ? -16.061 10.234 -10.474 1.00 80.44 188 ARG A N 1
ATOM 1493 C CA . ARG A 1 188 ? -15.610 9.787 -11.800 1.00 80.44 188 ARG A CA 1
ATOM 1494 C C . ARG A 1 188 ? -16.227 10.612 -12.931 1.00 80.44 188 ARG A C 1
ATOM 1496 O O . ARG A 1 188 ? -15.529 10.918 -13.896 1.00 80.44 188 ARG A O 1
ATOM 1503 N N . ALA A 1 189 ? -17.504 10.974 -12.817 1.00 81.75 189 ALA A N 1
ATOM 1504 C CA . ALA A 1 189 ? -18.223 11.752 -13.825 1.00 81.75 189 ALA A CA 1
ATOM 1505 C C . ALA A 1 189 ? -17.865 13.251 -13.816 1.00 81.75 189 ALA A C 1
ATOM 1507 O O . ALA A 1 189 ? -17.982 13.910 -14.849 1.00 81.75 189 ALA A O 1
ATOM 1508 N N . HIS A 1 190 ? -17.388 13.786 -12.686 1.00 81.94 190 HIS A N 1
ATOM 1509 C CA . HIS A 1 190 ? -17.136 15.222 -12.507 1.00 81.94 190 HIS A CA 1
ATOM 1510 C C . HIS A 1 190 ? -15.678 15.540 -12.119 1.00 81.94 190 HIS A C 1
ATOM 1512 O O . HIS A 1 190 ? -15.432 16.233 -11.133 1.00 81.94 190 HIS A O 1
ATOM 1518 N N . PRO A 1 191 ? -14.670 15.120 -12.907 1.00 74.75 191 PRO A N 1
ATOM 1519 C CA . PRO A 1 191 ? -13.257 15.256 -12.537 1.00 74.75 191 PRO A CA 1
ATOM 1520 C C . PRO A 1 191 ? -12.762 16.708 -12.418 1.00 74.75 191 PRO A C 1
ATOM 1522 O O . PRO A 1 191 ? -11.684 16.964 -11.878 1.00 74.75 191 PRO A O 1
ATOM 1525 N N . HIS A 1 192 ? -13.528 17.661 -12.951 1.00 77.31 192 HIS A N 1
ATOM 1526 C CA . HIS A 1 192 ? -13.227 19.091 -12.929 1.00 77.31 192 HIS A CA 1
ATOM 1527 C C . HIS A 1 192 ? -14.049 19.873 -11.897 1.00 77.31 192 HIS A C 1
ATOM 1529 O O . HIS A 1 192 ? -13.966 21.100 -11.885 1.00 77.31 192 HIS A O 1
ATOM 1535 N N . ASP A 1 193 ? -14.835 19.204 -11.044 1.00 81.00 193 ASP A N 1
ATOM 1536 C CA . ASP A 1 193 ? -15.556 19.899 -9.977 1.00 81.00 193 ASP A CA 1
ATOM 1537 C C . ASP A 1 193 ? -14.554 20.559 -9.001 1.00 81.00 193 ASP A C 1
ATOM 1539 O O . ASP A 1 193 ? -13.621 19.890 -8.535 1.00 81.00 193 ASP A O 1
ATOM 1543 N N . PRO A 1 194 ? -14.713 21.857 -8.675 1.00 75.50 194 PRO A N 1
ATOM 1544 C CA . PRO A 1 194 ? -13.798 22.569 -7.785 1.00 75.50 194 PRO A CA 1
ATOM 1545 C C . PRO A 1 194 ? -13.635 21.921 -6.404 1.00 75.50 194 PRO A C 1
ATOM 1547 O O . PRO A 1 194 ? -12.541 21.956 -5.840 1.00 75.50 194 PRO A O 1
ATOM 1550 N N . LEU A 1 195 ? -14.690 21.308 -5.854 1.00 76.00 195 LEU A N 1
ATOM 1551 C CA . LEU A 1 195 ? -14.630 20.617 -4.564 1.00 76.00 195 LEU A CA 1
ATOM 1552 C C . LEU A 1 195 ? -13.725 19.382 -4.652 1.00 76.00 195 LEU A C 1
ATOM 1554 O O . LEU A 1 195 ? -12.861 19.181 -3.799 1.00 76.00 195 LEU A O 1
ATOM 1558 N N . ILE A 1 196 ? -13.872 18.598 -5.722 1.00 76.12 196 ILE A N 1
ATOM 1559 C CA . ILE A 1 196 ? -13.065 17.396 -5.976 1.00 76.12 196 ILE A CA 1
ATOM 1560 C C . ILE A 1 196 ? -11.590 17.771 -6.157 1.00 76.12 196 ILE A C 1
ATOM 1562 O O . ILE A 1 196 ? -10.710 17.120 -5.593 1.00 76.12 196 ILE A O 1
ATOM 1566 N N . GLN A 1 197 ? -11.303 18.851 -6.888 1.00 71.69 197 GLN A N 1
ATOM 1567 C CA . GLN A 1 197 ? -9.931 19.337 -7.065 1.00 71.69 197 GLN A CA 1
ATOM 1568 C C . GLN A 1 197 ? -9.294 19.808 -5.748 1.00 71.69 197 GLN A C 1
ATOM 1570 O O . GLN A 1 197 ? -8.100 19.591 -5.537 1.00 71.69 197 GLN A O 1
ATOM 1575 N N . ASN A 1 198 ? -10.084 20.402 -4.850 1.00 68.06 198 ASN A N 1
ATOM 1576 C CA . ASN A 1 198 ? -9.610 20.912 -3.561 1.00 68.06 198 ASN A CA 1
ATOM 1577 C C . ASN A 1 198 ? -9.370 19.824 -2.506 1.00 68.06 198 ASN A C 1
ATOM 1579 O O . ASN A 1 198 ? -8.523 20.013 -1.636 1.00 68.06 198 ASN A O 1
ATOM 1583 N N . ILE A 1 199 ? -10.098 18.705 -2.563 1.00 66.25 199 ILE A N 1
ATOM 1584 C CA . ILE A 1 199 ? -9.968 17.593 -1.602 1.00 66.25 199 ILE A CA 1
ATOM 1585 C C . ILE A 1 199 ? -8.775 16.684 -1.943 1.00 66.25 199 ILE A C 1
ATOM 1587 O O . ILE A 1 199 ? -8.224 16.023 -1.062 1.00 66.25 199 ILE A O 1
ATOM 1591 N N . PHE A 1 200 ? -8.306 16.692 -3.197 1.00 61.97 200 PHE A N 1
ATOM 1592 C CA . PHE A 1 200 ? -7.187 15.856 -3.648 1.00 61.97 200 PHE A CA 1
ATOM 1593 C C . PHE A 1 200 ? -5.961 16.633 -4.165 1.00 61.97 200 PHE A C 1
ATOM 1595 O O . PHE A 1 200 ? -5.472 16.348 -5.261 1.00 61.97 200 PHE A O 1
ATOM 1602 N N . PRO A 1 201 ? -5.370 17.566 -3.395 1.00 45.41 201 PRO A N 1
ATOM 1603 C CA . PRO A 1 201 ? -4.121 18.194 -3.798 1.00 45.41 201 PRO A CA 1
ATOM 1604 C C . PRO A 1 201 ? -2.973 17.170 -3.715 1.00 45.41 201 PRO A C 1
ATOM 1606 O O . PRO A 1 201 ? -2.656 16.626 -2.658 1.00 45.41 201 PRO A O 1
ATOM 1609 N N . GLY A 1 202 ? -2.343 16.869 -4.853 1.00 44.38 202 GLY A N 1
ATOM 1610 C CA . GLY A 1 202 ? -1.158 15.999 -4.931 1.00 44.38 202 GLY A CA 1
ATOM 1611 C C . GLY A 1 202 ? -1.418 14.501 -5.159 1.00 44.38 202 GLY A C 1
ATOM 1612 O O . GLY A 1 202 ? -0.477 13.784 -5.494 1.00 44.38 202 GLY A O 1
ATOM 1613 N N . ASN A 1 203 ? -2.670 14.035 -5.078 1.00 46.66 203 ASN A N 1
ATOM 1614 C CA . ASN A 1 203 ? -3.099 12.770 -5.684 1.00 46.66 203 ASN A CA 1
ATOM 1615 C C . ASN A 1 203 ? -3.739 13.092 -7.028 1.00 46.66 203 ASN A C 1
ATOM 1617 O O . ASN A 1 203 ? -4.597 13.968 -7.095 1.00 46.66 203 ASN A O 1
ATOM 1621 N N . THR A 1 204 ? -3.392 12.380 -8.100 1.00 54.75 204 THR A N 1
ATOM 1622 C CA . THR A 1 204 ? -4.250 12.485 -9.285 1.00 54.75 204 THR A CA 1
ATOM 1623 C C . THR A 1 204 ? -5.550 11.759 -8.969 1.00 54.75 204 THR A C 1
ATOM 1625 O O . THR A 1 204 ? -5.522 10.641 -8.463 1.00 54.75 204 THR A O 1
ATOM 1628 N N . LEU A 1 205 ? -6.696 12.366 -9.273 1.00 63.81 205 LEU A N 1
ATOM 1629 C CA . LEU A 1 205 ? -8.007 11.711 -9.203 1.00 63.81 205 LEU A CA 1
ATOM 1630 C C . LEU A 1 205 ? -7.971 10.290 -9.809 1.00 63.81 205 LEU A C 1
ATOM 1632 O O . LEU A 1 205 ? -8.533 9.346 -9.261 1.00 63.81 205 LEU A O 1
ATOM 1636 N N . SER A 1 206 ? -7.194 10.110 -10.879 1.00 58.38 206 SER A N 1
ATOM 1637 C CA . SER A 1 206 ? -6.917 8.817 -11.507 1.00 58.38 206 SER A CA 1
ATOM 1638 C C . SER A 1 206 ? -6.332 7.759 -10.558 1.00 58.38 206 SER A C 1
ATOM 1640 O O . SER A 1 206 ? -6.644 6.585 -10.709 1.00 58.38 206 SER A O 1
ATOM 1642 N N . GLN A 1 207 ? -5.498 8.126 -9.580 1.00 60.84 207 GLN A N 1
ATOM 1643 C CA . GLN A 1 207 ? -4.951 7.192 -8.584 1.00 60.84 207 GLN A CA 1
ATOM 1644 C C . GLN A 1 207 ? -6.018 6.701 -7.607 1.00 60.84 207 GLN A C 1
ATOM 1646 O O . GLN A 1 207 ? -6.014 5.524 -7.259 1.00 60.84 207 GLN A O 1
ATOM 1651 N N . ILE A 1 208 ? -6.921 7.583 -7.179 1.00 66.31 208 ILE A N 1
ATOM 1652 C CA . ILE A 1 208 ? -8.016 7.237 -6.265 1.00 66.31 208 ILE A CA 1
ATOM 1653 C C . ILE A 1 208 ? -9.022 6.343 -6.983 1.00 66.31 208 ILE A C 1
ATOM 1655 O O . ILE A 1 208 ? -9.387 5.298 -6.455 1.00 66.31 208 ILE A O 1
ATOM 1659 N N . LEU A 1 209 ? -9.389 6.692 -8.219 1.00 69.62 209 LEU A N 1
ATOM 1660 C CA . LEU A 1 209 ? -10.259 5.861 -9.050 1.00 69.62 209 LEU A CA 1
ATOM 1661 C C . LEU A 1 209 ? -9.617 4.506 -9.370 1.00 69.62 209 LEU A C 1
ATOM 1663 O O . LEU A 1 209 ? -10.296 3.493 -9.309 1.00 69.62 209 LEU A O 1
ATOM 1667 N N . ALA A 1 210 ? -8.305 4.449 -9.618 1.00 63.00 210 ALA A N 1
ATOM 1668 C CA . ALA A 1 210 ? -7.605 3.175 -9.791 1.00 63.00 210 ALA A CA 1
ATOM 1669 C C . ALA A 1 210 ? -7.551 2.347 -8.495 1.00 63.00 210 ALA A C 1
ATOM 1671 O O . ALA A 1 210 ? -7.598 1.120 -8.538 1.00 63.00 210 ALA A O 1
ATOM 1672 N N . PHE A 1 211 ? -7.432 2.999 -7.335 1.00 69.12 211 PHE A N 1
ATOM 1673 C CA . PHE A 1 211 ? -7.478 2.322 -6.041 1.00 69.12 211 PHE A CA 1
ATOM 1674 C C . PHE A 1 211 ? -8.877 1.773 -5.746 1.00 69.12 211 PHE A C 1
ATOM 1676 O O . PHE A 1 211 ? -8.993 0.638 -5.289 1.00 69.12 211 PHE A O 1
ATOM 1683 N N . TRP A 1 212 ? -9.922 2.528 -6.097 1.00 79.19 212 TRP A N 1
ATOM 1684 C CA . TRP A 1 212 ? -11.290 2.027 -6.131 1.00 79.19 212 TRP A CA 1
ATOM 1685 C C . TRP A 1 212 ? -11.420 0.851 -7.093 1.00 79.19 212 TRP A C 1
ATOM 1687 O O . TRP A 1 212 ? -11.858 -0.207 -6.689 1.00 79.19 212 TRP A O 1
ATOM 1697 N N . ASP A 1 213 ? -10.959 0.949 -8.330 1.00 69.69 213 ASP A N 1
ATOM 1698 C CA . ASP A 1 213 ? -11.057 -0.148 -9.298 1.00 69.69 213 ASP A CA 1
ATOM 1699 C C . ASP A 1 213 ? -10.360 -1.444 -8.815 1.00 69.69 213 ASP A C 1
ATOM 1701 O O . ASP A 1 213 ? -10.760 -2.551 -9.172 1.00 69.69 213 ASP A O 1
ATOM 1705 N N . LEU A 1 214 ? -9.344 -1.324 -7.951 1.00 66.81 214 LEU A N 1
ATOM 1706 C CA . LEU A 1 214 ? -8.670 -2.446 -7.292 1.00 66.81 214 LEU A CA 1
ATOM 1707 C C . LEU A 1 214 ? -9.396 -3.002 -6.056 1.00 66.81 214 LEU A C 1
ATOM 1709 O O . LEU A 1 214 ? -9.085 -4.126 -5.640 1.00 66.81 214 LEU A O 1
ATOM 1713 N N . HIS A 1 215 ? -10.312 -2.245 -5.445 1.00 79.75 215 HIS A N 1
ATOM 1714 C CA . HIS A 1 215 ? -10.844 -2.524 -4.109 1.00 79.75 215 HIS A CA 1
ATOM 1715 C C . HIS A 1 215 ? -11.399 -3.948 -3.930 1.00 79.75 215 HIS A C 1
ATOM 1717 O O . HIS A 1 215 ? -11.082 -4.545 -2.899 1.00 79.75 215 HIS A O 1
ATOM 1723 N N . PRO A 1 216 ? -12.101 -4.584 -4.898 1.00 77.88 216 PRO A N 1
ATOM 1724 C CA . PRO A 1 216 ? -12.633 -5.932 -4.688 1.00 77.88 216 PRO A CA 1
ATOM 1725 C C . PRO A 1 216 ? -11.523 -6.968 -4.478 1.00 77.88 216 PRO A C 1
ATOM 1727 O O . PRO A 1 216 ? -11.638 -7.875 -3.658 1.00 77.88 216 PRO A O 1
ATOM 1730 N N . THR A 1 217 ? -10.399 -6.814 -5.183 1.00 67.62 217 THR A N 1
ATOM 1731 C CA . THR A 1 217 ? -9.246 -7.715 -5.032 1.00 67.62 217 THR A CA 1
ATOM 1732 C C . THR A 1 217 ? -8.464 -7.438 -3.760 1.00 67.62 217 THR A C 1
ATOM 1734 O O . THR A 1 217 ? -7.917 -8.357 -3.150 1.00 67.62 217 THR A O 1
ATOM 1737 N N . LEU A 1 218 ? -8.398 -6.173 -3.354 1.00 75.75 218 LEU A N 1
ATOM 1738 C CA . LEU A 1 218 ? -7.780 -5.783 -2.094 1.00 75.75 218 LEU A CA 1
ATOM 1739 C C . LEU A 1 218 ? -8.568 -6.322 -0.897 1.00 75.75 218 LEU A C 1
ATOM 1741 O O . LEU A 1 218 ? -7.949 -6.839 0.030 1.00 75.75 218 LEU A O 1
ATOM 1745 N N . LEU A 1 219 ? -9.902 -6.299 -0.962 1.00 83.00 219 LEU A N 1
ATOM 1746 C CA . LEU A 1 219 ? -10.774 -6.946 0.017 1.00 83.00 219 LEU A CA 1
ATOM 1747 C C . LEU A 1 219 ? -10.526 -8.458 0.071 1.00 83.00 219 LEU A C 1
ATOM 1749 O O . LEU A 1 219 ? -10.242 -8.981 1.137 1.00 83.00 219 LEU A O 1
ATOM 1753 N N . ASN A 1 220 ? -10.464 -9.152 -1.069 1.00 79.25 220 ASN A N 1
ATOM 1754 C CA . ASN A 1 220 ? -10.168 -10.594 -1.066 1.00 79.25 220 ASN A CA 1
ATOM 1755 C C . ASN A 1 220 ? -8.787 -10.924 -0.463 1.00 79.25 220 ASN A C 1
ATOM 1757 O O . ASN A 1 220 ? -8.589 -11.985 0.127 1.00 79.25 220 ASN A O 1
ATOM 1761 N N . LYS A 1 221 ? -7.803 -10.025 -0.614 1.00 74.25 221 LYS A N 1
ATOM 1762 C CA . LYS A 1 221 ? -6.496 -10.157 0.048 1.00 74.25 221 LYS A CA 1
ATOM 1763 C C . LYS A 1 221 ? -6.590 -9.939 1.555 1.00 74.25 221 LYS A C 1
ATOM 1765 O O . LYS A 1 221 ? -5.892 -10.643 2.275 1.00 74.25 221 LYS A O 1
ATOM 1770 N N . LEU A 1 222 ? -7.406 -8.986 2.008 1.00 83.69 222 LEU A N 1
ATOM 1771 C CA . LEU A 1 222 ? -7.707 -8.771 3.424 1.00 83.69 222 LEU A CA 1
ATOM 1772 C C . LEU A 1 222 ? -8.393 -9.999 4.035 1.00 83.69 222 LEU A C 1
ATOM 1774 O O . LEU A 1 222 ? -7.964 -10.462 5.087 1.00 83.69 222 LEU A O 1
ATOM 1778 N N . ASP A 1 223 ? -9.373 -10.576 3.342 1.00 85.62 223 ASP A N 1
ATOM 1779 C CA . ASP A 1 223 ? -10.129 -11.751 3.798 1.00 85.62 223 ASP A CA 1
ATOM 1780 C C . ASP A 1 223 ? -9.227 -12.989 3.964 1.00 85.62 223 ASP A C 1
ATOM 1782 O O . ASP A 1 223 ? -9.451 -13.829 4.833 1.00 85.62 223 ASP A O 1
ATOM 1786 N N . ALA A 1 224 ? -8.158 -13.086 3.163 1.00 84.62 224 ALA A N 1
ATOM 1787 C CA . ALA A 1 224 ? -7.176 -14.167 3.236 1.00 84.62 224 ALA A CA 1
ATOM 1788 C C . ALA A 1 224 ? -6.152 -14.021 4.381 1.00 84.62 224 ALA A C 1
ATOM 1790 O O . ALA A 1 224 ? -5.381 -14.951 4.630 1.00 84.62 224 ALA A O 1
ATOM 1791 N N . LEU A 1 225 ? -6.091 -12.865 5.051 1.00 89.31 225 LEU A N 1
ATOM 1792 C CA . LEU A 1 225 ? -5.234 -12.685 6.224 1.00 89.31 225 LEU A CA 1
ATOM 1793 C C . LEU A 1 225 ? -5.833 -13.390 7.450 1.00 89.31 225 LEU A C 1
ATOM 1795 O O . LEU A 1 225 ? -7.042 -13.629 7.493 1.00 89.31 225 LEU A O 1
ATOM 1799 N N . PRO A 1 226 ? -5.017 -13.692 8.479 1.00 96.12 226 PRO A N 1
ATOM 1800 C CA . PRO A 1 226 ? -5.530 -14.194 9.747 1.00 96.12 226 PRO A CA 1
ATOM 1801 C C . PRO A 1 226 ? -6.611 -13.266 10.316 1.00 96.12 226 PRO A C 1
ATOM 1803 O O . PRO A 1 226 ? -6.379 -12.067 10.495 1.00 96.12 226 PRO A O 1
ATOM 1806 N N . GLN A 1 227 ? -7.789 -13.830 10.577 1.00 96.56 227 GLN A N 1
ATOM 1807 C CA . GLN A 1 227 ? -8.964 -13.108 11.062 1.00 96.56 227 GLN A CA 1
ATOM 1808 C C . GLN A 1 227 ? -9.025 -13.138 12.591 1.00 96.56 227 GLN A C 1
ATOM 1810 O O . GLN A 1 227 ? -8.761 -14.168 13.211 1.00 96.56 227 GLN A O 1
ATOM 1815 N N . THR A 1 228 ? -9.404 -12.017 13.197 1.00 96.31 228 THR A N 1
ATOM 1816 C CA . THR A 1 228 ? -9.553 -11.851 14.647 1.00 96.31 228 THR A CA 1
ATOM 1817 C C . THR A 1 228 ? -10.831 -11.075 14.968 1.00 96.31 228 THR A C 1
ATOM 1819 O O . THR A 1 228 ? -11.467 -10.518 14.072 1.00 96.31 228 THR A O 1
ATOM 1822 N N . PHE A 1 229 ? -11.255 -11.078 16.231 1.00 95.06 229 PHE A N 1
ATOM 1823 C CA . PHE A 1 229 ? -12.396 -10.280 16.669 1.00 95.06 229 PHE A CA 1
ATOM 1824 C C . PHE A 1 229 ? -11.922 -8.875 17.047 1.00 95.06 229 PHE A C 1
ATOM 1826 O O . PHE A 1 229 ? -11.088 -8.715 17.938 1.00 95.06 229 PHE A O 1
ATOM 1833 N N . CYS A 1 230 ? -12.452 -7.871 16.356 1.00 95.00 230 CYS A N 1
ATOM 1834 C CA . CYS A 1 230 ? -12.050 -6.476 16.458 1.00 95.00 230 CYS A CA 1
ATOM 1835 C C . CYS A 1 230 ? -13.203 -5.604 16.969 1.00 95.00 230 CYS A C 1
ATOM 1837 O O . CYS A 1 230 ? -14.362 -5.813 16.611 1.00 95.00 230 CYS A O 1
ATOM 1839 N N . HIS A 1 231 ? -12.863 -4.578 17.743 1.00 94.81 231 HIS A N 1
ATOM 1840 C CA . HIS A 1 231 ? -13.715 -3.446 18.078 1.00 94.81 231 HIS A CA 1
ATOM 1841 C C . HIS A 1 231 ? -14.032 -2.606 16.833 1.00 94.81 231 HIS A C 1
ATOM 1843 O O . HIS A 1 231 ? -15.166 -2.181 16.640 1.00 94.81 231 HIS A O 1
ATOM 1849 N N . GLN A 1 232 ? -13.032 -2.382 15.969 1.00 92.31 232 GLN A N 1
ATOM 1850 C CA . GLN A 1 232 ? -13.119 -1.583 14.736 1.00 92.31 232 GLN A CA 1
ATOM 1851 C C . GLN A 1 232 ? -13.488 -0.105 14.926 1.00 92.31 232 GLN A C 1
ATOM 1853 O O . GLN A 1 232 ? -13.509 0.633 13.948 1.00 92.31 232 GLN A O 1
ATOM 1858 N N . ASP A 1 233 ? -13.714 0.373 16.143 1.00 92.06 233 ASP A N 1
ATOM 1859 C CA . ASP A 1 233 ? -13.911 1.803 16.420 1.00 92.06 233 ASP A CA 1
ATOM 1860 C C . ASP A 1 233 ? -13.085 2.293 17.619 1.00 92.06 233 ASP A C 1
ATOM 1862 O O . ASP A 1 233 ? -13.506 3.133 18.405 1.00 92.06 233 ASP A O 1
ATOM 1866 N N . ALA A 1 234 ? -11.909 1.687 17.814 1.00 91.88 234 ALA A N 1
ATOM 1867 C CA . ALA A 1 234 ? -11.044 1.946 18.960 1.00 91.88 234 ALA A CA 1
ATOM 1868 C C . ALA A 1 234 ? -10.160 3.184 18.729 1.00 91.88 234 ALA A C 1
ATOM 1870 O O . ALA A 1 234 ? -9.049 3.078 18.212 1.00 91.88 234 ALA A O 1
ATOM 1871 N N . PHE A 1 235 ? -10.652 4.356 19.125 1.00 89.94 235 PHE A N 1
ATOM 1872 C CA . PHE A 1 235 ? -9.903 5.617 19.146 1.00 89.94 235 PHE A CA 1
ATOM 1873 C C . PHE A 1 235 ? -10.095 6.347 20.483 1.00 89.94 235 PHE A C 1
ATOM 1875 O O . PHE A 1 235 ? -10.812 5.874 21.362 1.00 89.94 235 PHE A O 1
ATOM 1882 N N . ASP A 1 236 ? -9.433 7.486 20.657 1.00 86.06 236 ASP A N 1
ATOM 1883 C CA . ASP A 1 236 ? -9.284 8.200 21.933 1.00 86.06 236 ASP A CA 1
ATOM 1884 C C . ASP A 1 236 ? -10.585 8.705 22.582 1.00 86.06 236 ASP A C 1
ATOM 1886 O O . ASP A 1 236 ? -10.584 9.003 23.774 1.00 86.06 236 ASP A O 1
ATOM 1890 N N . ARG A 1 237 ? -11.703 8.758 21.845 1.00 86.50 237 ARG A N 1
ATOM 1891 C CA . ARG A 1 237 ? -13.034 9.046 22.418 1.00 86.50 237 ARG A CA 1
ATOM 1892 C C . ARG A 1 237 ? -13.814 7.802 22.844 1.00 86.50 237 ARG A C 1
ATOM 1894 O O . ARG A 1 237 ? -14.717 7.920 23.666 1.00 86.50 237 ARG A O 1
ATOM 1901 N N . ASN A 1 238 ? -13.461 6.637 22.305 1.00 91.06 238 ASN A N 1
ATOM 1902 C CA . ASN A 1 238 ? -14.169 5.374 22.528 1.00 91.06 238 ASN A CA 1
ATOM 1903 C C . ASN A 1 238 ? -13.383 4.390 23.403 1.00 91.06 238 ASN A C 1
ATOM 1905 O O . ASN A 1 238 ? -13.813 3.263 23.631 1.00 91.06 238 ASN A O 1
ATOM 1909 N N . VAL A 1 239 ? -12.219 4.793 23.900 1.00 92.31 239 VAL A N 1
ATOM 1910 C CA . VAL A 1 239 ? -11.353 3.950 24.719 1.00 92.31 239 VAL A CA 1
ATOM 1911 C C . VAL A 1 239 ? -10.883 4.754 25.924 1.00 92.31 239 VAL A C 1
ATOM 1913 O O . VAL A 1 239 ? -10.474 5.900 25.794 1.00 92.31 239 VAL A O 1
ATOM 1916 N N . PHE A 1 240 ? -10.904 4.139 27.104 1.00 90.88 240 PHE A N 1
ATOM 1917 C CA . PHE A 1 240 ? -10.491 4.758 28.362 1.00 90.88 240 PHE A CA 1
ATOM 1918 C C . PHE A 1 240 ? -9.410 3.924 29.040 1.00 90.88 240 PHE A C 1
ATOM 1920 O O . PHE A 1 240 ? -9.493 2.700 29.093 1.00 90.88 240 PHE A O 1
ATOM 1927 N N . LEU A 1 241 ? -8.389 4.578 29.590 1.00 89.25 241 LEU A N 1
ATOM 1928 C CA . LEU A 1 241 ? -7.332 3.907 30.343 1.00 89.25 241 LEU A CA 1
ATOM 1929 C C . LEU A 1 241 ? -7.757 3.746 31.807 1.00 89.25 241 LEU A C 1
ATOM 1931 O O . LEU A 1 241 ? -8.115 4.734 32.450 1.00 89.25 241 LEU A O 1
ATOM 1935 N N . ARG A 1 242 ? -7.686 2.515 32.331 1.00 87.06 242 ARG A N 1
ATOM 1936 C CA . ARG A 1 242 ? -8.019 2.210 33.730 1.00 87.06 242 ARG A CA 1
ATOM 1937 C C . ARG A 1 242 ? -7.131 1.104 34.282 1.00 87.06 242 ARG A C 1
ATOM 1939 O O . ARG A 1 242 ? -7.222 -0.037 33.836 1.00 87.06 242 ARG A O 1
ATOM 1946 N N . GLY A 1 243 ? -6.271 1.420 35.251 1.00 75.69 243 GLY A N 1
ATOM 1947 C CA . GLY A 1 243 ? -5.573 0.397 36.051 1.00 75.69 243 GLY A CA 1
ATOM 1948 C C . GLY A 1 243 ? -4.738 -0.615 35.249 1.00 75.69 243 GLY A C 1
ATOM 1949 O O . GLY A 1 243 ? -4.642 -1.777 35.628 1.00 75.69 243 GLY A O 1
ATOM 1950 N N . GLY A 1 244 ? -4.158 -0.198 34.116 1.00 77.19 244 GLY A N 1
ATOM 1951 C CA . GLY A 1 244 ? -3.377 -1.077 33.229 1.00 77.19 244 GLY A CA 1
ATOM 1952 C C . GLY A 1 244 ? -4.179 -1.752 32.111 1.00 77.19 244 GLY A C 1
ATOM 1953 O O . GLY A 1 244 ? -3.567 -2.224 31.158 1.00 77.19 244 GLY A O 1
ATOM 1954 N N . GLN A 1 245 ? -5.509 -1.710 32.180 1.00 88.75 245 GLN A N 1
ATOM 1955 C CA . GLN A 1 245 ? -6.433 -2.157 31.138 1.00 88.75 245 GLN A CA 1
ATOM 1956 C C . GLN A 1 245 ? -6.929 -0.977 30.291 1.00 88.75 245 GLN A C 1
ATOM 1958 O O . GLN A 1 245 ? -6.692 0.197 30.613 1.00 88.75 245 GLN A O 1
ATOM 1963 N N . ILE A 1 246 ? -7.646 -1.305 29.218 1.00 93.25 246 ILE A N 1
ATOM 1964 C CA . ILE A 1 246 ? -8.440 -0.361 28.440 1.00 93.25 246 ILE A CA 1
ATOM 1965 C C . ILE A 1 246 ? -9.921 -0.744 28.517 1.00 93.25 246 ILE A C 1
ATOM 1967 O O . ILE A 1 246 ? -10.274 -1.914 28.372 1.00 93.25 246 ILE A O 1
ATOM 1971 N N . VAL A 1 247 ? -10.781 0.245 28.751 1.00 94.19 247 VAL A N 1
ATOM 1972 C CA . VAL A 1 247 ? -12.240 0.112 28.702 1.00 94.19 247 VAL A CA 1
ATOM 1973 C C . VAL A 1 247 ? -12.704 0.656 27.355 1.00 94.19 247 VAL A C 1
ATOM 1975 O O . VAL A 1 247 ? -12.560 1.851 27.113 1.00 94.19 247 VAL A O 1
ATOM 1978 N N . ALA A 1 248 ? -13.207 -0.204 26.471 1.00 94.31 248 ALA A N 1
ATOM 1979 C CA . ALA A 1 248 ? -13.689 0.190 25.147 1.00 94.31 248 ALA A CA 1
ATOM 1980 C C . ALA A 1 248 ? -15.219 0.306 25.134 1.00 94.31 248 ALA A C 1
ATOM 1982 O O . ALA A 1 248 ? -15.916 -0.585 25.627 1.00 94.31 248 ALA A O 1
ATOM 1983 N N . ILE A 1 249 ? -15.731 1.403 24.581 1.00 92.50 249 ILE A N 1
ATOM 1984 C CA . ILE A 1 249 ? -17.158 1.711 24.439 1.00 92.50 249 ILE A CA 1
ATOM 1985 C C . ILE A 1 249 ? -17.546 1.779 22.963 1.00 92.50 249 ILE A C 1
ATOM 1987 O O . ILE A 1 249 ? -16.681 1.905 22.106 1.00 92.50 249 ILE A O 1
ATOM 1991 N N . ASP A 1 250 ? -18.850 1.797 22.680 1.00 90.50 250 ASP A N 1
ATOM 1992 C CA . ASP A 1 250 ? -19.381 1.905 21.317 1.00 90.50 25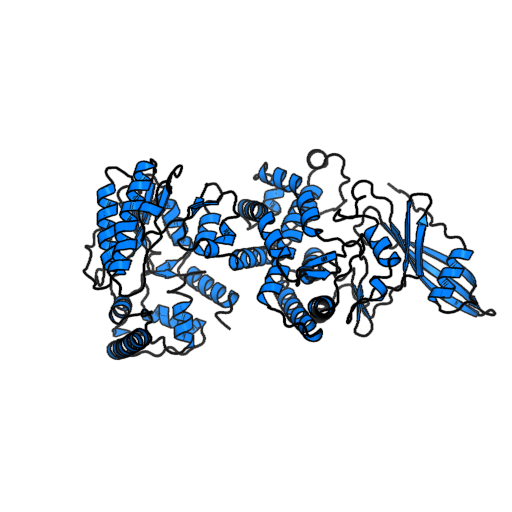0 ASP A CA 1
ATOM 1993 C C . ASP A 1 250 ? -19.019 0.698 20.438 1.00 90.50 250 ASP A C 1
ATOM 1995 O O . ASP A 1 250 ? -18.403 0.791 19.376 1.00 90.50 250 ASP A O 1
ATOM 1999 N N . TRP A 1 251 ? -19.474 -0.481 20.870 1.00 92.75 251 TRP A N 1
ATOM 2000 C CA . TRP A 1 251 ? -19.267 -1.755 20.166 1.00 92.75 251 TRP A CA 1
ATOM 2001 C C . TRP A 1 251 ? -20.131 -1.894 18.895 1.00 92.75 251 TRP A C 1
ATOM 2003 O O . TRP A 1 251 ? -20.316 -2.992 18.365 1.00 92.75 251 TRP A O 1
ATOM 2013 N N . GLY A 1 252 ? -20.665 -0.7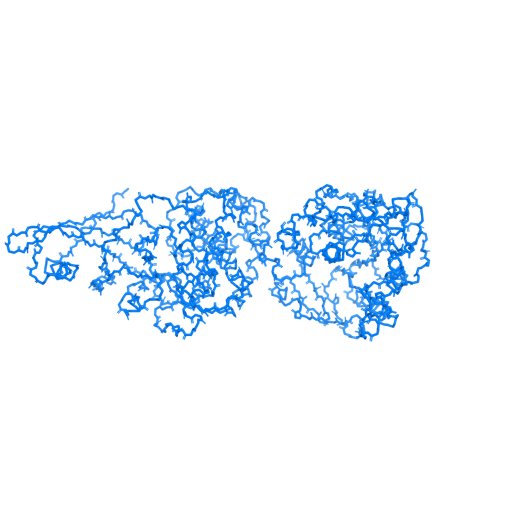84 18.378 1.00 90.19 252 GLY A N 1
ATOM 2014 C CA . GLY A 1 252 ? -21.544 -0.737 17.213 1.00 90.19 252 GLY A CA 1
ATOM 2015 C C . GLY A 1 252 ? -20.889 -1.202 15.910 1.00 90.19 252 GLY A C 1
ATOM 2016 O O . GLY A 1 252 ? -21.612 -1.611 15.003 1.00 90.19 252 GLY A O 1
ATOM 2017 N N . TYR A 1 253 ? -19.554 -1.205 15.811 1.00 91.31 253 TYR A N 1
ATOM 2018 C CA . TYR A 1 253 ? -18.792 -1.709 14.650 1.00 91.31 253 TYR A CA 1
ATOM 2019 C C . TYR A 1 253 ? -18.020 -3.005 14.924 1.00 91.31 253 TYR A C 1
ATOM 2021 O O . TYR A 1 253 ? -17.280 -3.489 14.061 1.00 91.31 253 TYR A O 1
ATOM 2029 N N . ALA A 1 254 ? -18.221 -3.607 16.096 1.00 91.94 254 ALA A N 1
ATOM 2030 C CA . ALA A 1 254 ? -17.515 -4.817 16.470 1.00 91.94 254 ALA A CA 1
ATOM 2031 C C . ALA A 1 254 ? -17.800 -5.966 15.490 1.00 91.94 254 ALA A C 1
ATOM 2033 O O . ALA A 1 254 ? -18.942 -6.216 15.084 1.00 91.94 254 ALA A O 1
ATOM 2034 N N . GLY A 1 255 ? -16.743 -6.666 15.088 1.00 92.69 255 GLY A N 1
ATOM 2035 C CA . GLY A 1 255 ? -16.812 -7.623 13.993 1.00 92.69 255 GLY A CA 1
ATOM 2036 C C . GLY A 1 255 ? -15.555 -8.462 13.832 1.00 92.69 255 GLY A C 1
ATOM 2037 O O . GLY A 1 255 ? -14.528 -8.215 14.463 1.00 92.69 255 GLY A O 1
ATOM 2038 N N . ILE A 1 256 ? -15.645 -9.474 12.976 1.00 94.81 256 ILE A N 1
ATOM 2039 C CA . ILE A 1 256 ? -14.482 -10.232 12.523 1.00 94.81 256 ILE A CA 1
ATOM 2040 C C . ILE A 1 256 ? -13.783 -9.422 11.436 1.00 94.81 256 ILE A C 1
ATOM 2042 O O . ILE A 1 256 ? -14.419 -9.002 10.472 1.00 94.81 256 ILE A O 1
ATOM 2046 N N . ALA A 1 257 ? -12.485 -9.198 11.612 1.00 95.44 257 ALA A N 1
ATOM 2047 C CA . ALA A 1 257 ? -11.664 -8.438 10.682 1.00 95.44 257 ALA A CA 1
ATOM 2048 C C . ALA A 1 257 ? -10.222 -8.977 10.668 1.00 95.44 257 ALA A C 1
ATOM 2050 O O . ALA A 1 257 ? -9.787 -9.640 11.617 1.00 95.44 257 ALA A O 1
ATOM 2051 N N . PRO A 1 258 ? -9.441 -8.689 9.615 1.00 95.38 258 PRO A N 1
ATOM 2052 C CA . PRO A 1 258 ? -8.065 -9.152 9.524 1.00 95.38 258 PRO A CA 1
ATOM 2053 C C . PRO A 1 258 ? -7.164 -8.489 10.564 1.00 95.38 258 PRO A C 1
ATOM 2055 O O . PRO A 1 258 ? -7.340 -7.318 10.919 1.00 95.38 258 PRO A O 1
ATOM 2058 N N . VAL A 1 259 ? -6.145 -9.228 11.003 1.00 96.69 259 VAL A N 1
ATOM 2059 C CA . VAL A 1 259 ? -5.108 -8.742 11.920 1.00 96.69 259 VAL A CA 1
ATOM 2060 C C . VAL A 1 259 ? -4.501 -7.413 11.444 1.00 96.69 259 VAL A C 1
ATOM 2062 O O . VAL A 1 259 ? -4.213 -7.222 10.263 1.00 96.69 259 VAL A O 1
ATOM 2065 N N . GLY A 1 260 ? -4.301 -6.478 12.376 1.00 95.50 260 GLY A N 1
ATOM 2066 C CA . GLY A 1 260 ? -3.826 -5.120 12.090 1.00 95.50 260 GLY A CA 1
ATOM 2067 C C . GLY A 1 260 ? -4.933 -4.102 11.796 1.00 95.50 260 GLY A C 1
ATOM 2068 O O . GLY A 1 260 ? -4.646 -2.907 11.788 1.00 95.50 260 GLY A O 1
ATOM 2069 N N . SER A 1 261 ? -6.191 -4.522 11.619 1.00 95.38 261 SER A N 1
ATOM 2070 C CA . SER A 1 261 ? -7.299 -3.599 11.317 1.00 95.38 261 SER A CA 1
ATOM 2071 C C . SER A 1 261 ? -7.591 -2.585 12.427 1.00 95.38 261 SER A C 1
ATOM 2073 O O . SER A 1 261 ? -7.976 -1.468 12.106 1.00 95.38 261 SER A O 1
ATOM 2075 N N . GLU A 1 262 ? -7.357 -2.919 13.702 1.00 95.00 262 GLU A N 1
ATOM 2076 C CA . GLU A 1 262 ? -7.561 -2.006 14.848 1.00 95.00 262 GLU A CA 1
ATOM 2077 C C . GLU A 1 262 ? -6.670 -0.761 14.812 1.00 95.00 262 GLU A C 1
ATOM 2079 O O . GLU A 1 262 ? -7.025 0.293 15.338 1.00 95.00 262 GLU A O 1
ATOM 2084 N N . LEU A 1 263 ? -5.506 -0.861 14.169 1.00 96.31 263 LEU A N 1
ATOM 2085 C CA . LEU A 1 263 ? -4.590 0.268 14.035 1.00 96.31 263 LEU A CA 1
ATOM 2086 C C . LEU A 1 263 ? -5.172 1.369 13.144 1.00 96.31 263 LEU A C 1
ATOM 2088 O O . LEU A 1 263 ? -4.833 2.537 13.326 1.00 96.31 263 LEU A O 1
ATOM 2092 N N . ALA A 1 264 ? -6.046 1.013 12.194 1.00 93.69 264 ALA A N 1
ATOM 2093 C CA . ALA A 1 264 ? -6.651 1.969 11.278 1.00 93.69 264 ALA A CA 1
ATOM 2094 C C . ALA A 1 264 ? -7.496 3.020 12.020 1.00 93.69 264 ALA A C 1
ATOM 2096 O O . ALA A 1 264 ? -7.123 4.187 11.933 1.00 93.69 264 ALA A O 1
ATOM 2097 N N . PRO A 1 265 ? -8.556 2.674 12.782 1.00 93.19 265 PRO A N 1
ATOM 2098 C CA . PRO A 1 265 ? -9.320 3.663 13.538 1.00 93.19 265 PRO A CA 1
ATOM 2099 C C . PRO A 1 265 ? -8.497 4.379 14.602 1.00 93.19 265 PRO A C 1
ATOM 2101 O O . PRO A 1 265 ? -8.616 5.597 14.718 1.00 93.19 265 PRO A O 1
ATOM 2104 N N . LEU A 1 266 ? -7.602 3.670 15.297 1.00 95.44 266 LEU A N 1
ATOM 2105 C CA . LEU A 1 266 ? -6.764 4.260 16.340 1.00 95.44 266 LEU A CA 1
ATOM 2106 C C . LEU A 1 266 ? -5.909 5.424 15.823 1.00 95.44 266 LEU A C 1
ATOM 2108 O O . LEU A 1 266 ? -5.784 6.445 16.493 1.00 95.44 266 LEU A O 1
ATOM 2112 N N . ILE A 1 267 ? -5.311 5.271 14.639 1.00 93.06 267 ILE A N 1
ATOM 2113 C CA . ILE A 1 267 ? -4.405 6.272 14.064 1.00 93.06 267 ILE A CA 1
ATOM 2114 C C . ILE A 1 267 ? -5.171 7.284 13.203 1.00 93.06 267 ILE A C 1
ATOM 2116 O O . ILE A 1 267 ? -4.939 8.489 13.306 1.00 93.06 267 ILE A O 1
ATOM 2120 N N . ALA A 1 268 ? -6.096 6.817 12.361 1.00 87.69 268 ALA A N 1
ATOM 2121 C CA . ALA A 1 268 ? -6.819 7.666 11.420 1.00 87.69 268 ALA A CA 1
ATOM 2122 C C . ALA A 1 268 ? -7.712 8.691 12.126 1.00 87.69 268 ALA A C 1
ATOM 2124 O O . ALA A 1 268 ? -7.712 9.859 11.738 1.00 87.69 268 ALA A O 1
ATOM 2125 N N . ALA A 1 269 ? -8.438 8.280 13.173 1.00 86.31 269 ALA A N 1
ATOM 2126 C CA . ALA A 1 269 ? -9.283 9.191 13.941 1.00 86.31 269 ALA A CA 1
ATOM 2127 C C . ALA A 1 269 ? -8.444 10.185 14.755 1.00 86.31 269 ALA A C 1
ATOM 2129 O O . ALA A 1 269 ? -8.768 11.370 14.773 1.00 86.31 269 ALA A O 1
ATOM 2130 N N . ALA A 1 270 ? -7.324 9.740 15.338 1.00 88.19 270 ALA A N 1
ATOM 2131 C CA . ALA A 1 270 ? -6.414 10.609 16.084 1.00 88.19 270 ALA A CA 1
ATOM 2132 C C . ALA A 1 270 ? -5.920 11.792 15.239 1.00 88.19 270 ALA A C 1
ATOM 2134 O O . ALA A 1 270 ? -5.922 12.936 15.693 1.00 88.19 270 ALA A O 1
ATOM 2135 N N . ILE A 1 271 ? -5.529 11.518 13.992 1.00 85.00 271 ILE A N 1
ATOM 2136 C CA . ILE A 1 271 ? -5.062 12.541 13.052 1.00 85.00 271 ILE A CA 1
ATOM 2137 C C . ILE A 1 271 ? -6.248 13.337 12.493 1.00 85.00 271 ILE A C 1
ATOM 2139 O O . ILE A 1 271 ? -6.232 14.565 12.498 1.00 85.00 271 ILE A O 1
ATOM 2143 N N . GLY A 1 272 ? -7.286 12.646 12.014 1.00 77.25 272 GLY A N 1
ATOM 2144 C CA . GLY A 1 272 ? -8.422 13.257 11.323 1.00 77.25 272 GLY A CA 1
ATOM 2145 C C . GLY A 1 272 ? -9.282 14.159 12.208 1.00 77.25 272 GLY A C 1
ATOM 2146 O O . GLY A 1 272 ? -9.817 15.148 11.718 1.00 77.25 272 GLY A O 1
ATOM 2147 N N . MET A 1 273 ? -9.383 13.857 13.505 1.00 78.94 273 MET A N 1
ATOM 2148 C CA . MET A 1 273 ? -10.127 14.666 14.480 1.00 78.94 273 MET A CA 1
ATOM 2149 C C . MET A 1 273 ? -9.250 15.690 15.215 1.00 78.94 273 MET A C 1
ATOM 2151 O O . MET A 1 273 ? -9.749 16.401 16.086 1.00 78.94 273 MET A O 1
ATOM 2155 N N . GLY A 1 274 ? -7.955 15.774 14.889 1.00 80.44 274 GLY A N 1
ATOM 2156 C CA . GLY A 1 274 ? -7.028 16.735 15.494 1.00 80.44 274 GLY A CA 1
ATOM 2157 C C . GLY A 1 274 ? -6.596 16.407 16.927 1.00 80.44 274 GLY A C 1
ATOM 2158 O O . GLY A 1 274 ? -5.962 17.240 17.571 1.00 80.44 274 GLY A O 1
ATOM 2159 N N . SER A 1 275 ? -6.891 15.205 17.429 1.00 84.62 275 SER A N 1
ATOM 2160 C CA . SER A 1 275 ? -6.432 14.734 18.742 1.00 84.62 275 SER A CA 1
ATOM 2161 C C . SER A 1 275 ? -4.921 14.488 18.805 1.00 84.62 275 SER A C 1
ATOM 2163 O O . SER A 1 275 ? -4.334 14.443 19.888 1.00 84.62 275 SER A O 1
ATOM 2165 N N . PHE A 1 276 ? -4.283 14.306 17.647 1.00 88.94 276 PHE A N 1
ATOM 2166 C CA . PHE A 1 276 ? -2.844 14.159 17.501 1.00 88.94 276 PHE A CA 1
ATOM 2167 C C . PHE A 1 276 ? -2.343 14.947 16.276 1.00 88.94 276 PHE A C 1
ATOM 2169 O O . PHE A 1 276 ? -2.987 14.918 15.227 1.00 88.94 276 PHE A O 1
ATOM 2176 N N . PRO A 1 277 ? -1.191 15.641 16.360 1.00 87.88 277 PRO A N 1
ATOM 2177 C CA . PRO A 1 277 ? -0.695 16.465 15.258 1.00 87.88 277 PRO A CA 1
ATOM 2178 C C . PRO A 1 277 ? -0.349 15.636 14.011 1.00 87.88 277 PRO A C 1
ATOM 2180 O O . PRO A 1 277 ? 0.503 14.743 14.063 1.00 87.88 277 PRO A O 1
ATOM 2183 N N . ALA A 1 278 ? -0.951 15.989 12.869 1.00 83.31 278 ALA A N 1
ATOM 2184 C CA . ALA A 1 278 ? -0.762 15.309 11.583 1.00 83.31 278 ALA A CA 1
ATOM 2185 C C . ALA A 1 278 ? 0.704 15.293 11.109 1.00 83.31 278 ALA A C 1
ATOM 2187 O O . ALA A 1 278 ? 1.171 14.287 10.573 1.00 83.31 278 ALA A O 1
ATOM 2188 N N . SER A 1 279 ? 1.473 16.344 11.408 1.00 82.19 279 SER A N 1
ATOM 2189 C CA . SER A 1 279 ? 2.913 16.431 11.112 1.00 82.19 279 SER A CA 1
ATOM 2190 C C . SER A 1 279 ? 3.750 15.304 11.737 1.00 82.19 279 SER A C 1
ATOM 2192 O O . SER A 1 279 ? 4.837 14.986 11.253 1.00 82.19 279 SER A O 1
ATOM 2194 N N . ARG A 1 280 ? 3.232 14.653 12.787 1.00 90.12 280 ARG A N 1
ATOM 2195 C CA . ARG A 1 280 ? 3.870 13.532 13.496 1.00 90.12 280 ARG A CA 1
ATOM 2196 C C . ARG A 1 280 ? 3.158 12.196 13.272 1.00 90.12 280 ARG A C 1
ATOM 2198 O O . ARG A 1 280 ? 3.456 11.220 13.961 1.00 90.12 280 ARG A O 1
ATOM 2205 N N . ALA A 1 281 ? 2.262 12.110 12.287 1.00 85.88 281 ALA A N 1
ATOM 2206 C CA . ALA A 1 281 ? 1.494 10.903 11.972 1.00 85.88 281 ALA A CA 1
ATOM 2207 C C . ALA A 1 281 ? 2.372 9.657 11.769 1.00 85.88 281 ALA A C 1
ATOM 2209 O O . ALA A 1 281 ? 2.040 8.576 12.246 1.00 85.88 281 ALA A O 1
ATOM 2210 N N . ARG A 1 282 ? 3.536 9.799 11.118 1.00 83.81 282 ARG A N 1
ATOM 2211 C CA . ARG A 1 282 ? 4.470 8.675 10.907 1.00 83.81 282 ARG A CA 1
ATOM 2212 C C . ARG A 1 282 ? 5.113 8.167 12.195 1.00 83.81 282 ARG A C 1
ATOM 2214 O O . ARG A 1 282 ? 5.401 6.978 12.294 1.00 83.81 282 ARG A O 1
ATOM 2221 N N . GLU A 1 283 ? 5.366 9.054 13.155 1.00 90.31 283 GLU A N 1
ATOM 2222 C CA . GLU A 1 283 ? 5.891 8.651 14.461 1.00 90.31 283 GLU A CA 1
ATOM 2223 C C . GLU A 1 283 ? 4.820 7.889 15.248 1.00 90.31 283 GLU A C 1
ATOM 2225 O O . GLU A 1 283 ? 5.115 6.838 15.815 1.00 90.31 283 GLU A O 1
ATOM 2230 N N . LEU A 1 284 ? 3.575 8.382 15.220 1.00 93.94 284 LEU A N 1
ATOM 2231 C CA . LEU A 1 284 ? 2.425 7.716 15.835 1.00 93.94 284 LEU A CA 1
ATOM 2232 C C . LEU A 1 284 ? 2.197 6.324 15.232 1.00 93.94 284 LEU A C 1
ATOM 2234 O O . LEU A 1 284 ? 2.103 5.345 15.966 1.00 93.94 284 LEU A O 1
ATOM 2238 N N . ASP A 1 285 ? 2.178 6.229 13.902 1.00 92.81 285 ASP A N 1
ATOM 2239 C CA . ASP A 1 285 ? 2.076 4.977 13.150 1.00 92.81 285 ASP A CA 1
ATOM 2240 C C . ASP A 1 285 ? 3.143 3.966 13.588 1.00 92.81 285 ASP A C 1
ATOM 2242 O O . ASP A 1 285 ? 2.811 2.854 14.001 1.00 92.81 285 ASP A O 1
ATOM 2246 N N . ALA A 1 286 ? 4.418 4.366 13.576 1.00 91.25 286 ALA A N 1
ATOM 2247 C CA . ALA A 1 286 ? 5.522 3.486 13.943 1.00 91.25 286 ALA A CA 1
ATOM 2248 C C . ALA A 1 286 ? 5.436 3.017 15.406 1.00 91.25 286 ALA A C 1
ATOM 2250 O O . ALA A 1 286 ? 5.681 1.838 15.690 1.00 91.25 286 ALA A O 1
ATOM 2251 N N . ALA A 1 287 ? 5.073 3.919 16.325 1.00 96.88 287 ALA A N 1
ATOM 2252 C CA . ALA A 1 287 ? 4.916 3.613 17.742 1.00 96.88 287 ALA A CA 1
ATOM 2253 C C . ALA A 1 287 ? 3.760 2.628 17.981 1.00 96.88 287 ALA A C 1
ATOM 2255 O O . ALA A 1 287 ? 3.963 1.582 18.602 1.00 96.88 287 ALA A O 1
ATOM 2256 N N . CYS A 1 288 ? 2.577 2.915 17.432 1.00 98.06 288 CYS A N 1
ATOM 2257 C CA . CYS A 1 288 ? 1.399 2.059 17.542 1.00 98.06 288 CYS A CA 1
ATOM 2258 C C . CYS A 1 288 ? 1.622 0.696 16.883 1.00 98.06 288 CYS A C 1
ATOM 2260 O O . CYS A 1 288 ? 1.348 -0.332 17.495 1.00 98.06 288 CYS A O 1
ATOM 2262 N N . PHE A 1 289 ? 2.175 0.660 15.668 1.00 96.88 289 PHE A N 1
ATOM 2263 C CA . PHE A 1 289 ? 2.428 -0.587 14.948 1.00 96.88 289 PHE A CA 1
ATOM 2264 C C . PHE A 1 289 ? 3.405 -1.494 15.707 1.00 96.88 289 PHE A C 1
ATOM 2266 O O . PHE A 1 289 ? 3.146 -2.685 15.884 1.00 96.88 289 PHE A O 1
ATOM 2273 N N . THR A 1 290 ? 4.506 -0.928 16.211 1.00 97.69 290 THR A N 1
ATOM 2274 C CA . THR A 1 290 ? 5.490 -1.678 17.008 1.00 97.69 290 THR A CA 1
ATOM 2275 C C . THR A 1 290 ? 4.860 -2.225 18.287 1.00 97.69 290 THR A C 1
ATOM 2277 O O . THR A 1 290 ? 5.064 -3.391 18.625 1.00 97.69 290 THR A O 1
ATOM 2280 N N . ALA A 1 291 ? 4.067 -1.407 18.981 1.00 98.50 291 ALA A N 1
ATOM 2281 C CA . ALA A 1 291 ? 3.417 -1.807 20.219 1.00 98.50 291 ALA A CA 1
ATOM 2282 C C . ALA A 1 291 ? 2.322 -2.865 20.000 1.00 98.50 291 ALA A C 1
ATOM 2284 O O . ALA A 1 291 ? 2.222 -3.797 20.792 1.00 98.50 291 ALA A O 1
ATOM 2285 N N . TYR A 1 292 ? 1.563 -2.781 18.907 1.00 98.62 292 TYR A N 1
ATOM 2286 C CA . TYR A 1 292 ? 0.564 -3.784 18.531 1.00 98.62 292 TYR A CA 1
ATOM 2287 C C . TYR A 1 292 ? 1.199 -5.144 18.223 1.00 98.62 292 TYR A C 1
ATOM 2289 O O . TYR A 1 292 ? 0.722 -6.168 18.706 1.00 98.62 292 TYR A O 1
ATOM 2297 N N . LEU A 1 293 ? 2.323 -5.172 17.491 1.00 98.31 293 LEU A N 1
ATOM 2298 C CA . LEU A 1 293 ? 3.084 -6.410 17.279 1.00 98.31 293 LEU A CA 1
ATOM 2299 C C . LEU A 1 293 ? 3.588 -7.016 18.591 1.00 98.31 293 LEU A C 1
ATOM 2301 O O . LEU A 1 293 ? 3.645 -8.237 18.710 1.00 98.31 293 LEU A O 1
ATOM 2305 N N . GLU A 1 294 ? 3.966 -6.178 19.555 1.00 98.25 294 GLU A N 1
ATOM 2306 C CA . GLU A 1 294 ? 4.361 -6.649 20.879 1.00 98.25 294 GLU A CA 1
ATOM 2307 C C . GLU A 1 294 ? 3.183 -7.267 21.635 1.00 98.25 294 GLU A C 1
ATOM 2309 O O . GLU A 1 294 ? 3.323 -8.360 22.174 1.00 98.25 294 GLU A O 1
ATOM 2314 N N . GLY A 1 295 ? 2.008 -6.635 21.591 1.00 97.94 295 GLY A N 1
ATOM 2315 C CA . GLY A 1 295 ? 0.781 -7.197 22.158 1.00 97.94 295 GLY A CA 1
ATOM 2316 C C . GLY A 1 295 ? 0.432 -8.560 21.560 1.00 97.94 295 GLY A C 1
ATOM 2317 O O . GLY A 1 295 ? 0.180 -9.511 22.293 1.00 97.94 295 GLY A O 1
ATOM 2318 N N . LEU A 1 296 ? 0.516 -8.704 20.232 1.00 98.12 296 LEU A N 1
ATOM 2319 C CA . LEU A 1 296 ? 0.296 -9.995 19.568 1.00 98.12 296 LEU A CA 1
ATOM 2320 C C . LEU A 1 296 ? 1.216 -11.096 20.127 1.00 98.12 296 LEU A C 1
ATOM 2322 O O . LEU A 1 296 ? 0.756 -12.209 20.366 1.00 98.12 296 LEU A O 1
ATOM 2326 N N . ARG A 1 297 ? 2.496 -10.782 20.376 1.00 97.94 297 ARG A N 1
ATOM 2327 C CA . ARG A 1 297 ? 3.450 -11.732 20.975 1.00 97.94 297 ARG A CA 1
ATOM 2328 C C . ARG A 1 297 ? 3.146 -12.046 22.435 1.00 97.94 297 ARG A C 1
ATOM 2330 O O . ARG A 1 297 ? 3.386 -13.173 22.856 1.00 97.94 297 ARG A O 1
ATOM 2337 N N . GLN A 1 298 ? 2.634 -11.078 23.196 1.00 96.56 298 GLN A N 1
ATOM 2338 C CA . GLN A 1 298 ? 2.222 -11.279 24.593 1.00 96.56 298 GLN A CA 1
ATOM 2339 C C . GLN A 1 298 ? 1.067 -12.274 24.709 1.00 96.56 298 GLN A C 1
ATOM 2341 O O . GLN A 1 298 ? 1.020 -13.040 25.664 1.00 96.56 298 GLN A O 1
ATOM 2346 N N . ALA A 1 299 ? 0.208 -12.338 23.693 1.00 96.19 299 ALA A N 1
ATOM 2347 C CA . ALA A 1 299 ? -0.827 -13.357 23.569 1.00 96.19 299 ALA A CA 1
ATOM 2348 C C . ALA A 1 299 ? -0.326 -14.686 22.965 1.00 96.19 299 ALA A C 1
ATOM 2350 O O . ALA A 1 299 ? -1.123 -15.468 22.458 1.00 96.19 299 ALA A O 1
ATOM 2351 N N . GLU A 1 300 ? 0.990 -14.920 22.959 1.00 95.81 300 GLU A N 1
ATOM 2352 C CA . GLU A 1 300 ? 1.653 -16.119 22.425 1.00 95.81 300 GLU A CA 1
ATOM 2353 C C . GLU A 1 300 ? 1.451 -16.366 20.915 1.00 95.81 300 GLU A C 1
ATOM 2355 O O . GLU A 1 300 ? 1.855 -17.403 20.383 1.00 95.81 300 GLU A O 1
ATOM 2360 N N . TYR A 1 301 ? 0.912 -15.392 20.177 1.00 96.62 301 TYR A N 1
ATOM 2361 C CA . TYR A 1 301 ? 0.855 -15.435 18.719 1.00 96.62 301 TYR A CA 1
ATOM 2362 C C . TYR A 1 301 ? 2.193 -14.980 18.118 1.00 96.62 301 TYR A C 1
ATOM 2364 O O . TYR A 1 301 ? 2.794 -14.003 18.560 1.00 96.62 301 TYR A O 1
ATOM 2372 N N . GLN A 1 302 ? 2.677 -15.664 17.078 1.00 95.00 302 GLN A N 1
ATOM 2373 C CA . GLN A 1 302 ? 3.899 -15.283 16.357 1.00 95.00 302 GLN A CA 1
ATOM 2374 C C . GLN A 1 302 ? 3.532 -14.518 15.076 1.00 95.00 302 GLN A C 1
ATOM 2376 O O . GLN A 1 302 ? 3.261 -15.147 14.050 1.00 95.00 302 GLN A O 1
ATOM 2381 N N . PRO A 1 303 ? 3.494 -13.171 15.093 1.00 89.69 303 PRO A N 1
ATOM 2382 C CA . PRO A 1 303 ? 2.990 -12.414 13.958 1.00 89.69 303 PRO A CA 1
ATOM 2383 C C . PRO A 1 303 ? 3.985 -12.358 12.795 1.00 89.69 303 PRO A C 1
ATOM 2385 O O . PRO A 1 303 ? 5.150 -11.993 12.970 1.00 89.69 303 PRO A O 1
ATOM 2388 N N . ASP A 1 304 ? 3.494 -12.570 11.571 1.00 84.69 304 ASP A N 1
ATOM 2389 C CA . ASP A 1 304 ? 4.167 -12.061 10.375 1.00 84.69 304 ASP A CA 1
ATOM 2390 C C . ASP A 1 304 ? 3.913 -10.551 10.270 1.00 84.69 304 ASP A C 1
ATOM 2392 O O . ASP A 1 304 ? 2.847 -10.098 9.845 1.00 84.69 304 ASP A O 1
ATOM 2396 N N . ALA A 1 305 ? 4.918 -9.754 10.639 1.00 81.25 305 ALA A N 1
ATOM 2397 C CA . ALA A 1 305 ? 4.838 -8.296 10.603 1.00 81.25 305 ALA A CA 1
ATOM 2398 C C . ALA A 1 305 ? 4.427 -7.742 9.226 1.00 81.25 305 ALA A C 1
ATOM 2400 O O . ALA A 1 305 ? 3.807 -6.682 9.159 1.00 81.25 305 ALA A O 1
ATOM 2401 N N . ARG A 1 306 ? 4.724 -8.440 8.119 1.00 76.75 306 ARG A N 1
ATOM 2402 C CA . ARG A 1 306 ? 4.308 -8.005 6.777 1.00 76.75 306 ARG A CA 1
ATOM 2403 C C . ARG A 1 306 ? 2.810 -8.175 6.574 1.00 76.75 306 ARG A C 1
ATOM 2405 O O . ARG A 1 306 ? 2.187 -7.275 6.023 1.00 76.75 306 ARG A O 1
ATOM 2412 N N . GLN A 1 307 ? 2.235 -9.282 7.041 1.00 83.06 307 GLN A N 1
ATOM 2413 C CA . GLN A 1 307 ? 0.790 -9.515 6.984 1.00 83.06 307 GLN A CA 1
ATOM 2414 C C . GLN A 1 307 ? 0.029 -8.511 7.852 1.00 83.06 307 GLN A C 1
ATOM 2416 O O . GLN A 1 307 ? -0.947 -7.931 7.388 1.00 83.06 307 GLN A O 1
ATOM 2421 N N . VAL A 1 308 ? 0.518 -8.233 9.067 1.00 89.25 308 VAL A N 1
ATOM 2422 C CA . VAL A 1 308 ? -0.097 -7.233 9.959 1.00 89.25 308 VAL A CA 1
ATOM 2423 C C . VAL A 1 308 ? -0.019 -5.830 9.355 1.00 89.25 308 VAL A C 1
ATOM 2425 O O . VAL A 1 308 ? -0.999 -5.088 9.380 1.00 89.25 308 VAL A O 1
ATOM 2428 N N . ARG A 1 309 ? 1.130 -5.460 8.765 1.00 87.81 309 ARG A N 1
ATOM 2429 C CA . ARG A 1 309 ? 1.281 -4.175 8.061 1.00 87.81 309 ARG A CA 1
ATOM 2430 C C . ARG A 1 309 ? 0.327 -4.086 6.874 1.00 87.81 309 ARG A C 1
ATOM 2432 O O . ARG A 1 309 ? -0.285 -3.042 6.668 1.00 87.81 309 ARG A O 1
ATOM 2439 N N . LEU A 1 310 ? 0.197 -5.162 6.100 1.00 77.69 310 LEU A N 1
ATOM 2440 C CA . LEU A 1 310 ? -0.727 -5.232 4.972 1.00 77.69 310 LEU A CA 1
ATOM 2441 C C . LEU A 1 310 ? -2.182 -5.048 5.429 1.00 77.69 310 LEU A C 1
ATOM 2443 O O . LEU A 1 310 ? -2.873 -4.211 4.858 1.00 77.69 310 LEU A O 1
ATOM 2447 N N . GLY A 1 311 ? -2.614 -5.756 6.478 1.00 86.38 311 GLY A N 1
ATOM 2448 C CA . GLY A 1 311 ? -3.947 -5.616 7.074 1.00 86.38 311 GLY A CA 1
ATOM 2449 C C . GLY A 1 311 ? -4.237 -4.188 7.532 1.00 86.38 311 GLY A C 1
ATOM 2450 O O . GLY A 1 311 ? -5.206 -3.581 7.088 1.00 86.38 311 GLY A O 1
ATOM 2451 N N . PHE A 1 312 ? -3.335 -3.603 8.323 1.00 92.06 312 PHE A N 1
ATOM 2452 C CA . PHE A 1 312 ? -3.438 -2.211 8.768 1.00 92.06 312 PHE A CA 1
ATOM 2453 C C . PHE A 1 312 ? -3.565 -1.226 7.595 1.00 92.06 312 PHE A C 1
ATOM 2455 O O . PHE A 1 312 ? -4.513 -0.444 7.531 1.00 92.06 312 PHE A O 1
ATOM 2462 N N . THR A 1 313 ? -2.619 -1.263 6.654 1.00 82.12 313 THR A N 1
ATOM 2463 C CA . THR A 1 313 ? -2.554 -0.282 5.559 1.00 82.12 313 THR A CA 1
ATOM 2464 C C . THR A 1 313 ? -3.691 -0.419 4.547 1.00 82.12 313 THR A C 1
ATOM 2466 O O . THR A 1 313 ? -4.184 0.600 4.061 1.00 82.12 313 THR A O 1
ATOM 2469 N N . LEU A 1 314 ? -4.146 -1.644 4.251 1.00 82.19 314 LEU A N 1
ATOM 2470 C CA . LEU A 1 314 ? -5.313 -1.874 3.395 1.00 82.19 314 LEU A CA 1
ATOM 2471 C C . LEU A 1 314 ? -6.590 -1.396 4.075 1.00 82.19 314 LEU A C 1
ATOM 2473 O O . LEU A 1 314 ? -7.341 -0.651 3.451 1.00 82.19 314 LEU A O 1
ATOM 2477 N N . THR A 1 315 ? -6.812 -1.757 5.343 1.00 91.06 315 THR A N 1
ATOM 2478 C CA . THR A 1 315 ? -7.986 -1.298 6.095 1.00 91.06 315 THR A CA 1
ATOM 2479 C C . THR A 1 315 ? -8.010 0.223 6.178 1.00 91.06 315 THR A C 1
ATOM 2481 O O . THR A 1 315 ? -9.043 0.828 5.912 1.00 91.06 315 THR A O 1
ATOM 2484 N N . LEU A 1 316 ? -6.873 0.863 6.459 1.00 87.25 316 LEU A N 1
ATOM 2485 C CA . LEU A 1 316 ? -6.778 2.318 6.523 1.00 87.25 316 LEU A CA 1
ATOM 2486 C C . LEU A 1 316 ? -7.091 2.981 5.172 1.00 87.25 316 LEU A C 1
ATOM 2488 O O . LEU A 1 316 ? -7.913 3.894 5.122 1.00 87.25 316 LEU A O 1
ATOM 2492 N N . GLY A 1 317 ? -6.493 2.514 4.071 1.00 81.19 317 GLY A N 1
ATOM 2493 C CA . GLY A 1 317 ? -6.754 3.073 2.742 1.00 81.19 317 GLY A CA 1
ATOM 2494 C C . GLY A 1 317 ? -8.197 2.852 2.283 1.00 81.19 317 GLY A C 1
ATOM 2495 O O . GLY A 1 317 ? -8.872 3.788 1.866 1.00 81.19 317 GLY A O 1
ATOM 2496 N N . LEU A 1 318 ? -8.696 1.624 2.379 1.00 87.06 318 LEU A N 1
ATOM 2497 C CA . LEU A 1 318 ? -10.057 1.293 1.965 1.00 87.06 318 LEU A CA 1
ATOM 2498 C C . LEU A 1 318 ? -11.092 2.035 2.821 1.00 87.06 318 LEU A C 1
ATOM 2500 O O . LEU A 1 318 ? -11.982 2.686 2.285 1.00 87.06 318 LEU A O 1
ATOM 2504 N N . ARG A 1 319 ? -10.952 2.014 4.149 1.00 89.12 319 ARG A N 1
ATOM 2505 C CA . ARG A 1 319 ? -11.926 2.641 5.046 1.00 89.12 319 ARG A CA 1
ATOM 2506 C C . ARG A 1 319 ? -11.869 4.162 5.006 1.00 89.12 319 ARG A C 1
ATOM 2508 O O . ARG A 1 319 ? -12.907 4.787 4.856 1.00 89.12 319 ARG A O 1
ATOM 2515 N N . TYR A 1 320 ? -10.695 4.769 5.162 1.00 84.19 320 TYR A N 1
ATOM 2516 C CA . TYR A 1 320 ? -10.613 6.215 5.393 1.00 84.19 320 TYR A CA 1
ATOM 2517 C C . TYR A 1 320 ? -10.441 7.025 4.111 1.00 84.19 320 TYR A C 1
ATOM 2519 O O . TYR A 1 320 ? -11.036 8.096 3.985 1.00 84.19 320 TYR A O 1
ATOM 2527 N N . LEU A 1 321 ? -9.684 6.522 3.129 1.00 78.31 321 LEU A N 1
ATOM 2528 C CA . LEU A 1 321 ? -9.552 7.225 1.853 1.00 78.31 321 LEU A CA 1
ATOM 2529 C C . LEU A 1 321 ? -10.768 6.987 0.950 1.00 78.31 321 LEU A C 1
ATOM 2531 O O . LEU A 1 321 ? -11.335 7.951 0.451 1.00 78.31 321 LEU A O 1
ATOM 2535 N N . LEU A 1 322 ? -11.175 5.735 0.723 1.00 81.69 322 LEU A N 1
ATOM 2536 C CA . LEU A 1 322 ? -12.325 5.459 -0.148 1.00 81.69 322 LEU A CA 1
ATOM 2537 C C . LEU A 1 322 ? -13.647 5.626 0.606 1.00 81.69 322 LEU A C 1
ATOM 2539 O O . LEU A 1 322 ? -14.444 6.481 0.240 1.00 81.69 322 LEU A O 1
ATOM 2543 N N . GLY A 1 323 ? -13.860 4.863 1.678 1.00 84.94 323 GLY A N 1
ATOM 2544 C CA . GLY A 1 323 ? -15.125 4.883 2.417 1.00 84.94 323 GLY A CA 1
ATOM 2545 C C . GLY A 1 323 ? -15.454 6.255 3.008 1.00 84.94 323 GLY A C 1
ATOM 2546 O O . GLY A 1 323 ? -16.474 6.842 2.676 1.00 84.94 323 GLY A O 1
ATOM 2547 N N . ASN A 1 324 ? -14.569 6.809 3.835 1.00 82.44 324 ASN A N 1
ATOM 2548 C CA . ASN A 1 324 ? -14.850 8.057 4.538 1.00 82.44 324 ASN A CA 1
ATOM 2549 C C . ASN A 1 324 ? -14.618 9.294 3.659 1.00 82.44 324 ASN A C 1
ATOM 2551 O O . ASN A 1 324 ? -15.533 10.087 3.479 1.00 82.44 324 ASN A O 1
ATOM 2555 N N . THR A 1 325 ? -13.430 9.474 3.070 1.00 78.50 325 THR A N 1
ATOM 2556 C CA . THR A 1 325 ? -13.142 10.709 2.314 1.00 78.50 325 THR A CA 1
ATOM 2557 C C . THR A 1 325 ? -13.991 10.812 1.046 1.00 78.50 325 THR A C 1
ATOM 2559 O O . THR A 1 325 ? -14.617 11.846 0.818 1.00 78.50 325 THR A O 1
ATOM 2562 N N . VAL A 1 326 ? -14.036 9.758 0.221 1.00 80.75 326 VAL A N 1
ATOM 2563 C CA . VAL A 1 326 ? -14.853 9.775 -1.004 1.00 80.75 326 VAL A CA 1
ATOM 2564 C C . VAL A 1 326 ? -16.321 9.491 -0.694 1.00 80.75 326 VAL A C 1
ATOM 2566 O O . VAL A 1 326 ? -17.177 10.216 -1.181 1.00 80.75 326 VAL A O 1
ATOM 2569 N N . GLY A 1 327 ? -16.615 8.464 0.104 1.00 82.19 327 GLY A N 1
ATOM 2570 C CA . GLY A 1 327 ? -17.982 7.992 0.338 1.00 82.19 327 GLY A CA 1
ATOM 2571 C C . GLY A 1 327 ? -18.813 8.789 1.344 1.00 82.19 327 GLY A C 1
ATOM 2572 O O . GLY A 1 327 ? -20.034 8.728 1.263 1.00 82.19 327 GLY A O 1
ATOM 2573 N N . GLU A 1 328 ? -18.206 9.556 2.257 1.00 80.19 328 GLU A N 1
ATOM 2574 C CA . GLU A 1 328 ? -18.948 10.337 3.265 1.00 80.19 328 GLU A CA 1
ATOM 2575 C C . GLU A 1 328 ? -18.635 11.840 3.193 1.00 80.19 328 GLU A C 1
ATOM 2577 O O . GLU A 1 328 ? -19.554 12.651 3.086 1.00 80.19 328 GLU A O 1
ATOM 2582 N N . THR A 1 329 ? -17.357 12.229 3.194 1.00 76.88 329 THR A N 1
ATOM 2583 C CA . THR A 1 329 ? -16.930 13.638 3.257 1.00 76.88 329 THR A CA 1
ATOM 2584 C C . THR A 1 329 ? -17.240 14.409 1.975 1.00 76.88 329 THR A C 1
ATOM 2586 O O . THR A 1 329 ? -17.731 15.531 2.042 1.00 76.88 329 THR A O 1
ATOM 2589 N N . ILE A 1 330 ? -16.976 13.844 0.790 1.00 78.62 330 ILE A N 1
ATOM 2590 C CA . ILE A 1 330 ? -17.356 14.512 -0.468 1.00 78.62 330 ILE A CA 1
ATOM 2591 C C . ILE A 1 330 ? -18.871 14.726 -0.520 1.00 78.62 330 ILE A C 1
ATOM 2593 O O . ILE A 1 330 ? -19.281 15.873 -0.701 1.00 78.62 330 ILE A O 1
ATOM 2597 N N . PRO A 1 331 ? -19.707 13.690 -0.314 1.00 79.00 331 PRO A N 1
ATOM 2598 C CA . PRO A 1 331 ? -21.142 13.871 -0.201 1.00 79.00 331 PRO A CA 1
ATOM 2599 C C . PRO A 1 331 ? -21.541 14.941 0.796 1.00 79.00 331 PRO A C 1
ATOM 2601 O O . PRO A 1 331 ? -22.330 15.797 0.432 1.00 79.00 331 PRO A O 1
ATOM 2604 N N . SER A 1 332 ? -20.991 14.955 2.012 1.00 72.25 332 SER A N 1
ATOM 2605 C CA . SER A 1 332 ? -21.404 15.928 3.027 1.00 72.25 332 SER A CA 1
ATOM 2606 C C . SER A 1 332 ? -21.093 17.376 2.639 1.00 72.25 332 SER A C 1
ATOM 2608 O O . SER A 1 332 ? -21.845 18.275 3.009 1.00 72.25 332 SER A O 1
ATOM 2610 N N . LEU A 1 333 ? -20.048 17.603 1.840 1.00 75.62 333 LEU A N 1
ATOM 2611 C CA . LEU A 1 333 ? -19.630 18.928 1.378 1.00 75.62 333 LEU A CA 1
ATOM 2612 C C . LEU A 1 333 ? -20.353 19.418 0.111 1.00 75.62 333 LEU A C 1
ATOM 2614 O O . LEU A 1 333 ? -20.226 20.592 -0.241 1.00 75.62 333 LEU A O 1
ATOM 2618 N N . LEU A 1 334 ? -21.091 18.553 -0.589 1.00 75.69 334 LEU A N 1
ATOM 2619 C CA . LEU A 1 334 ? -21.885 18.956 -1.751 1.00 75.69 334 LEU A CA 1
ATOM 2620 C C . LEU A 1 334 ? -23.124 19.761 -1.332 1.00 75.69 334 LEU A C 1
ATOM 2622 O O . LEU A 1 334 ? -23.623 19.632 -0.215 1.00 75.69 334 LEU A O 1
ATOM 2626 N N . ASP A 1 335 ? -23.642 20.598 -2.237 1.00 73.81 335 ASP A N 1
ATOM 2627 C CA . ASP A 1 335 ? -24.906 21.300 -1.999 1.00 73.81 335 ASP A CA 1
ATOM 2628 C C . ASP A 1 335 ? -26.088 20.318 -1.875 1.00 73.81 335 ASP A C 1
ATOM 2630 O O . ASP A 1 335 ? -26.015 19.161 -2.294 1.00 73.81 335 ASP A O 1
ATOM 2634 N N . GLN A 1 336 ? -27.185 20.772 -1.265 1.00 70.75 336 GLN A N 1
ATOM 2635 C CA . GLN A 1 336 ? -28.340 19.922 -0.970 1.00 70.75 336 GLN A CA 1
ATOM 2636 C C . GLN A 1 336 ? -28.906 19.221 -2.215 1.00 70.75 336 GLN A C 1
ATOM 2638 O O . GLN A 1 336 ? -29.163 18.023 -2.159 1.00 70.75 336 GLN A O 1
ATOM 2643 N N . GLU A 1 337 ? -29.036 19.928 -3.337 1.00 70.50 337 GLU A N 1
ATOM 2644 C CA . GLU A 1 337 ? -29.611 19.375 -4.564 1.00 70.50 337 GLU A CA 1
ATOM 2645 C C . GLU A 1 337 ? -28.717 18.275 -5.155 1.00 70.50 337 GLU A C 1
ATOM 2647 O O . GLU A 1 337 ? -29.195 17.216 -5.565 1.00 70.50 337 GLU A O 1
ATOM 2652 N N . ARG A 1 338 ? -27.396 18.481 -5.168 1.00 69.81 338 ARG A N 1
ATOM 2653 C CA . ARG A 1 338 ? -26.436 17.461 -5.614 1.00 69.81 338 ARG A CA 1
ATOM 2654 C C . ARG A 1 338 ? -26.406 16.258 -4.682 1.00 69.81 338 ARG A C 1
ATOM 2656 O O . ARG A 1 338 ? -26.286 15.139 -5.172 1.00 69.81 338 ARG A O 1
ATOM 2663 N N . ARG A 1 339 ? -26.535 16.471 -3.369 1.00 71.44 339 ARG A N 1
ATOM 2664 C CA . ARG A 1 339 ? -26.608 15.392 -2.369 1.00 71.44 339 ARG A CA 1
ATOM 2665 C C . ARG A 1 339 ? -27.852 14.527 -2.547 1.00 71.44 339 ARG A C 1
ATOM 2667 O O . ARG A 1 339 ? -27.729 13.307 -2.568 1.00 71.44 339 ARG A O 1
ATOM 2674 N N . GLU A 1 340 ? -29.015 15.143 -2.745 1.00 69.88 340 GLU A N 1
ATOM 2675 C CA . GLU A 1 340 ? -30.284 14.438 -2.984 1.00 69.88 340 GLU A CA 1
ATOM 2676 C C . GLU A 1 340 ? -30.264 13.626 -4.291 1.00 69.88 340 GLU A C 1
ATOM 2678 O O . GLU A 1 340 ? -30.834 12.541 -4.354 1.00 69.88 340 GLU A O 1
ATOM 2683 N N . ARG A 1 341 ? -29.558 14.106 -5.325 1.00 68.81 341 ARG A N 1
ATOM 2684 C CA . ARG A 1 341 ? -29.331 13.350 -6.573 1.00 68.81 341 ARG A CA 1
ATOM 2685 C C . ARG A 1 341 ? -28.362 12.174 -6.411 1.00 68.81 341 ARG A C 1
ATOM 2687 O O . ARG A 1 341 ? -28.393 11.253 -7.220 1.00 68.81 341 ARG A O 1
ATOM 2694 N N . LEU A 1 342 ? -27.465 12.247 -5.430 1.00 68.38 342 LEU A N 1
ATOM 2695 C CA . LEU A 1 342 ? -26.414 11.262 -5.167 1.00 68.38 342 LEU A CA 1
ATOM 2696 C C . LEU A 1 342 ? -26.914 10.078 -4.340 1.00 68.38 342 LEU A C 1
ATOM 2698 O O . LEU A 1 342 ? -26.565 8.937 -4.631 1.00 68.38 342 LEU A O 1
ATOM 2702 N N . PHE A 1 343 ? -27.716 10.357 -3.314 1.00 68.06 343 PHE A N 1
ATOM 2703 C CA . PHE A 1 343 ? -28.290 9.355 -2.425 1.00 68.06 343 PHE A CA 1
ATOM 2704 C C . PHE A 1 343 ? -29.807 9.527 -2.418 1.00 68.06 343 PHE A C 1
ATOM 2706 O O . PHE A 1 343 ? -30.328 10.449 -1.792 1.00 68.06 343 PHE A O 1
ATOM 2713 N N . GLU A 1 344 ? -30.525 8.641 -3.112 1.00 54.06 344 GLU A N 1
ATOM 2714 C CA . GLU A 1 344 ? -31.988 8.626 -3.063 1.00 54.06 344 GLU A CA 1
ATOM 2715 C C . GLU A 1 344 ? -32.455 8.434 -1.606 1.00 54.06 344 GLU A C 1
ATOM 2717 O O . GLU A 1 344 ? -32.284 7.367 -1.022 1.00 54.06 344 GLU A O 1
ATOM 2722 N N . ASN A 1 345 ? -33.073 9.464 -1.018 1.00 50.28 345 ASN A N 1
ATOM 2723 C CA . ASN A 1 345 ? -33.775 9.414 0.275 1.00 50.28 345 ASN A CA 1
ATOM 2724 C C . ASN A 1 345 ? -32.938 9.044 1.527 1.00 50.28 345 ASN A C 1
ATOM 2726 O O . ASN A 1 345 ? -33.512 8.578 2.513 1.00 50.28 345 ASN A O 1
ATOM 2730 N N . VAL A 1 346 ? -31.618 9.281 1.551 1.00 48.75 346 VAL A N 1
ATOM 2731 C CA . VAL A 1 346 ? -30.781 9.053 2.754 1.00 48.75 346 VAL A CA 1
ATOM 2732 C C . VAL A 1 346 ? -30.479 10.380 3.480 1.00 48.75 346 VAL A C 1
ATOM 2734 O O . VAL A 1 346 ? -29.996 11.317 2.842 1.00 48.75 346 VAL A O 1
ATOM 2737 N N . PRO A 1 347 ? -30.721 10.499 4.804 1.00 43.25 347 PRO A N 1
ATOM 2738 C CA . PRO A 1 347 ? -30.399 11.704 5.574 1.00 43.25 347 PRO A CA 1
ATOM 2739 C C . PRO A 1 347 ? -28.896 12.022 5.568 1.00 43.25 347 PRO A C 1
ATOM 2741 O O . PRO A 1 347 ? -28.064 11.156 5.838 1.00 43.25 347 PRO A O 1
ATOM 2744 N N . VAL A 1 348 ? -28.551 13.286 5.316 1.00 49.69 348 VAL A N 1
ATOM 2745 C CA . VAL A 1 348 ? -27.165 13.779 5.309 1.00 49.69 348 VAL A CA 1
ATOM 2746 C C . VAL A 1 348 ? -26.718 14.109 6.744 1.00 49.69 348 VAL A C 1
ATOM 2748 O O . VAL A 1 348 ? -27.432 14.839 7.434 1.00 49.69 348 VAL A O 1
ATOM 2751 N N . PRO A 1 349 ? -25.547 13.636 7.213 1.00 46.84 349 PRO A N 1
ATOM 2752 C CA . PRO A 1 349 ? -24.969 14.099 8.470 1.00 46.84 349 PRO A CA 1
ATOM 2753 C C . PRO A 1 349 ? -24.508 15.557 8.354 1.00 46.84 349 PRO A C 1
ATOM 2755 O O . PRO A 1 349 ? -23.763 15.916 7.440 1.00 46.84 349 PRO A O 1
ATOM 2758 N N . ASP A 1 350 ? -24.919 16.381 9.313 1.00 39.53 350 ASP A N 1
ATOM 2759 C CA . ASP A 1 350 ? -24.530 17.786 9.407 1.00 39.53 350 ASP A CA 1
ATOM 2760 C C . ASP A 1 350 ? -23.035 17.877 9.768 1.00 39.53 350 ASP A C 1
ATOM 2762 O O . ASP A 1 350 ? -22.628 17.507 10.871 1.00 39.53 350 ASP A O 1
ATOM 2766 N N . THR A 1 351 ? -22.181 18.288 8.826 1.00 48.38 351 THR A N 1
ATOM 2767 C CA . THR A 1 351 ? -20.745 18.495 9.083 1.00 48.38 351 THR A CA 1
ATOM 2768 C C . THR A 1 351 ? -20.299 19.837 8.507 1.00 48.38 351 THR A C 1
ATOM 2770 O O . THR A 1 351 ? -20.012 19.977 7.320 1.00 48.38 351 THR A O 1
ATOM 2773 N N . GLU A 1 352 ? -20.264 20.861 9.361 1.00 34.47 352 GLU A N 1
ATOM 2774 C CA . GLU A 1 352 ? -19.738 22.178 9.002 1.00 34.47 352 GLU A CA 1
ATOM 2775 C C . GLU A 1 352 ? -18.201 22.153 8.882 1.00 34.47 352 GLU A C 1
ATOM 2777 O O . GLU A 1 352 ? -17.491 21.695 9.775 1.00 34.47 352 GLU A O 1
ATOM 2782 N N . ASN A 1 353 ? -17.698 22.714 7.776 1.00 41.56 353 ASN A N 1
ATOM 2783 C CA . ASN A 1 353 ? -16.303 23.097 7.516 1.00 41.56 353 ASN A CA 1
ATOM 2784 C C . ASN A 1 353 ? -15.225 22.009 7.683 1.00 41.56 353 ASN A C 1
ATOM 2786 O O . ASN A 1 353 ? -14.355 22.094 8.550 1.00 41.56 353 ASN A O 1
ATOM 2790 N N . VAL A 1 354 ? -15.169 21.067 6.738 1.00 50.34 354 VAL A N 1
ATOM 2791 C CA . VAL A 1 354 ? -14.012 20.172 6.585 1.00 50.34 354 VAL A CA 1
ATOM 2792 C C . VAL A 1 354 ? -13.036 20.755 5.558 1.00 50.34 354 VAL A C 1
ATOM 2794 O O . VAL A 1 354 ? -13.294 20.746 4.356 1.00 50.34 354 VAL A O 1
ATOM 2797 N N . LYS A 1 355 ? -11.888 21.260 6.022 1.00 47.69 355 LYS A N 1
ATOM 2798 C CA . LYS A 1 355 ? -10.700 21.462 5.177 1.00 47.69 355 LYS A CA 1
ATOM 2799 C C . LYS A 1 355 ? -9.697 20.359 5.488 1.00 47.69 355 LYS A C 1
ATOM 2801 O O . LYS A 1 355 ? -9.368 20.133 6.648 1.00 47.69 355 LYS A O 1
ATOM 2806 N N . SER A 1 356 ? -9.200 19.690 4.457 1.00 54.91 356 SER A N 1
ATOM 2807 C CA . SER A 1 356 ? -8.164 18.666 4.583 1.00 54.91 356 SER A CA 1
ATOM 2808 C C . SER A 1 356 ? -6.806 19.296 4.917 1.00 54.91 356 SER A C 1
ATOM 2810 O O . SER A 1 356 ? -6.290 20.106 4.148 1.00 54.91 356 SER A O 1
ATOM 2812 N N . ASP A 1 357 ? -6.228 18.909 6.057 1.00 62.09 357 ASP A N 1
ATOM 2813 C CA . ASP A 1 357 ? -4.858 19.256 6.456 1.00 62.09 357 ASP A CA 1
ATOM 2814 C C . ASP A 1 357 ? -3.841 18.644 5.457 1.00 62.09 357 ASP A C 1
ATOM 2816 O O . ASP A 1 357 ? -3.874 17.427 5.230 1.00 62.09 357 ASP A O 1
ATOM 2820 N N . PRO A 1 358 ? -2.941 19.437 4.842 1.00 60.69 358 PRO A N 1
ATOM 2821 C CA . PRO A 1 358 ? -1.923 18.939 3.914 1.00 60.69 358 PRO A CA 1
ATOM 2822 C C . PRO A 1 358 ? -1.031 17.821 4.474 1.00 60.69 358 PRO A C 1
ATOM 2824 O O . PRO A 1 358 ? -0.672 16.908 3.727 1.00 60.69 358 PRO A O 1
ATOM 2827 N N . ASP A 1 359 ? -0.698 17.847 5.768 1.00 60.16 359 ASP A N 1
ATOM 2828 C CA . ASP A 1 359 ? 0.120 16.803 6.399 1.00 60.16 359 ASP A CA 1
ATOM 2829 C C . ASP A 1 359 ? -0.661 15.487 6.516 1.00 60.16 359 ASP A C 1
ATOM 2831 O O . ASP A 1 359 ? -0.109 14.397 6.331 1.00 60.16 359 ASP A O 1
ATOM 2835 N N . ASN A 1 360 ? -1.973 15.585 6.739 1.00 64.19 360 ASN A N 1
ATOM 2836 C CA . ASN A 1 360 ? -2.876 14.441 6.759 1.00 64.19 360 ASN A CA 1
ATOM 2837 C C . ASN A 1 360 ? -2.978 13.800 5.363 1.00 64.19 360 ASN A C 1
ATOM 2839 O O . ASN A 1 360 ? -2.811 12.589 5.197 1.00 64.19 360 ASN A O 1
ATOM 2843 N N . VAL A 1 361 ? -3.141 14.633 4.329 1.00 60.31 361 VAL A N 1
ATOM 2844 C CA . VAL A 1 361 ? -3.124 14.195 2.926 1.00 60.31 361 VAL A CA 1
ATOM 2845 C C . VAL A 1 361 ? -1.797 13.503 2.590 1.00 60.31 361 VAL A C 1
ATOM 2847 O O . VAL A 1 361 ? -1.804 12.405 2.029 1.00 60.31 361 VAL A O 1
ATOM 2850 N N . ALA A 1 362 ? -0.660 14.080 2.985 1.00 58.66 362 ALA A N 1
ATOM 2851 C CA . ALA A 1 362 ? 0.665 13.508 2.746 1.00 58.66 362 ALA A CA 1
ATOM 2852 C C . ALA A 1 362 ? 0.886 12.158 3.462 1.00 58.66 362 ALA A C 1
ATOM 2854 O O . ALA A 1 362 ? 1.557 11.268 2.922 1.00 58.66 362 ALA A O 1
ATOM 2855 N N . TYR A 1 363 ? 0.319 11.972 4.659 1.00 63.06 363 TYR A N 1
ATOM 2856 C CA . TYR A 1 363 ? 0.364 10.703 5.390 1.00 63.06 363 TYR A CA 1
ATOM 2857 C C . TYR A 1 363 ? -0.410 9.596 4.661 1.00 63.06 363 TYR A C 1
ATOM 2859 O O . TYR A 1 363 ? 0.179 8.562 4.322 1.00 63.06 363 TYR A O 1
ATOM 2867 N N . TYR A 1 364 ? -1.684 9.836 4.329 1.00 61.94 364 TYR A N 1
ATOM 2868 C CA . TYR A 1 364 ? -2.509 8.876 3.586 1.00 61.94 364 TYR A CA 1
ATOM 2869 C C . TYR A 1 364 ? -1.929 8.567 2.199 1.00 61.94 364 TYR A C 1
ATOM 2871 O O . TYR A 1 364 ? -1.901 7.408 1.783 1.00 61.94 364 TYR A O 1
ATOM 2879 N N . GLN A 1 365 ? -1.378 9.573 1.511 1.00 56.53 365 GLN A N 1
ATOM 2880 C CA . GLN A 1 365 ? -0.630 9.394 0.263 1.00 56.53 365 GLN A CA 1
ATOM 2881 C C . GLN A 1 365 ? 0.542 8.432 0.439 1.00 56.53 365 GLN A C 1
ATOM 2883 O O . GLN A 1 365 ? 0.664 7.452 -0.299 1.00 56.53 365 GLN A O 1
ATOM 2888 N N . GLY A 1 366 ? 1.392 8.681 1.440 1.00 51.03 366 GLY A N 1
ATOM 2889 C CA . GLY A 1 366 ? 2.530 7.824 1.760 1.00 51.03 366 GLY A CA 1
ATOM 2890 C C . GLY A 1 366 ? 2.125 6.363 1.970 1.00 51.03 366 GLY A C 1
ATOM 2891 O O . GLY A 1 366 ? 2.797 5.471 1.451 1.00 51.03 366 GLY A O 1
ATOM 2892 N N . LEU A 1 367 ? 1.001 6.123 2.649 1.00 55.75 367 LEU A N 1
ATOM 2893 C CA . LEU A 1 367 ? 0.479 4.784 2.928 1.00 55.75 367 LEU A CA 1
ATOM 2894 C C . LEU A 1 367 ? -0.128 4.091 1.706 1.00 55.75 367 LEU A C 1
ATOM 2896 O O . LEU A 1 367 ? 0.162 2.919 1.472 1.00 55.75 367 LEU A O 1
ATOM 2900 N N . VAL A 1 368 ? -0.898 4.793 0.871 1.00 48.72 368 VAL A N 1
ATOM 2901 C CA . VAL A 1 368 ? -1.393 4.233 -0.401 1.00 48.72 368 VAL A CA 1
ATOM 2902 C C . VAL A 1 368 ? -0.223 3.884 -1.321 1.00 48.72 368 VAL A C 1
ATOM 2904 O O . VAL A 1 368 ? -0.212 2.832 -1.965 1.00 48.72 368 VAL A O 1
ATOM 2907 N N . PHE A 1 369 ? 0.821 4.714 -1.347 1.00 49.41 369 PHE A N 1
ATOM 2908 C CA . PHE A 1 369 ? 2.050 4.390 -2.065 1.00 49.41 369 PHE A CA 1
ATOM 2909 C C . PHE A 1 369 ? 2.788 3.189 -1.458 1.00 49.41 369 PHE A C 1
ATOM 2911 O O . PHE A 1 369 ? 3.311 2.368 -2.217 1.00 49.41 369 PHE A O 1
ATOM 2918 N N . GLU A 1 370 ? 2.803 3.051 -0.130 1.00 48.00 370 GLU A N 1
ATOM 2919 C CA . GLU A 1 370 ? 3.350 1.892 0.580 1.00 48.00 370 GLU A CA 1
ATOM 2920 C C . GLU A 1 370 ? 2.588 0.596 0.250 1.00 48.00 370 GLU A C 1
ATOM 2922 O O . GLU A 1 370 ? 3.207 -0.448 0.048 1.00 48.00 370 GLU A O 1
ATOM 2927 N N . LEU A 1 371 ? 1.266 0.674 0.126 1.00 48.88 371 LEU A N 1
ATOM 2928 C CA . LEU A 1 371 ? 0.363 -0.426 -0.202 1.00 48.88 371 LEU A CA 1
ATOM 2929 C C . LEU A 1 371 ? 0.516 -0.880 -1.653 1.00 48.88 371 LEU A C 1
ATOM 2931 O O . LEU A 1 371 ? 0.731 -2.062 -1.922 1.00 48.88 371 LEU A O 1
ATOM 2935 N N . LEU A 1 372 ? 0.513 0.063 -2.600 1.00 45.69 372 LEU A N 1
ATOM 2936 C CA . LEU A 1 372 ? 0.748 -0.233 -4.017 1.00 45.69 372 LEU A CA 1
ATOM 2937 C C . LEU A 1 372 ? 2.134 -0.868 -4.226 1.00 45.69 372 LEU A C 1
ATOM 2939 O O . LEU A 1 372 ? 2.314 -1.729 -5.082 1.00 45.69 372 LEU A O 1
ATOM 2943 N N . ARG A 1 373 ? 3.110 -0.503 -3.393 1.00 46.97 373 ARG A N 1
ATOM 2944 C CA . ARG A 1 373 ? 4.464 -1.068 -3.365 1.00 46.97 373 ARG A CA 1
ATOM 2945 C C . ARG A 1 373 ? 4.527 -2.512 -2.856 1.00 46.97 373 ARG A C 1
ATOM 2947 O O . ARG A 1 373 ? 5.369 -3.264 -3.341 1.00 46.97 373 ARG A O 1
ATOM 2954 N N . GLN A 1 374 ? 3.667 -2.915 -1.921 1.00 44.00 374 GLN A N 1
ATOM 2955 C CA . GLN A 1 374 ? 3.602 -4.303 -1.438 1.00 44.00 374 GLN A CA 1
ATOM 2956 C C . GLN A 1 374 ? 2.986 -5.265 -2.474 1.00 44.00 374 GLN A C 1
ATOM 2958 O O . GLN A 1 374 ? 3.106 -6.481 -2.330 1.00 44.00 374 GLN A O 1
ATOM 2963 N N . LEU A 1 375 ? 2.366 -4.738 -3.539 1.00 43.09 375 LEU A N 1
ATOM 2964 C CA . LEU A 1 375 ? 1.607 -5.525 -4.507 1.00 43.09 375 LEU A CA 1
ATOM 2965 C C . LEU A 1 375 ? 2.407 -6.017 -5.735 1.00 43.09 375 LEU A C 1
ATOM 2967 O O . LEU A 1 375 ? 2.069 -7.086 -6.227 1.00 43.09 375 LEU A O 1
ATOM 2971 N N . GLY A 1 376 ? 3.469 -5.375 -6.246 1.00 41.53 376 GLY A N 1
ATOM 2972 C CA . GLY A 1 376 ? 4.226 -5.919 -7.404 1.00 41.53 376 GLY A CA 1
ATOM 2973 C C . GLY A 1 376 ? 5.098 -4.915 -8.176 1.00 41.53 376 GLY A C 1
ATOM 2974 O O . GLY A 1 376 ? 5.087 -3.735 -7.864 1.00 41.53 376 GLY A O 1
ATOM 2975 N N . SER A 1 377 ? 5.899 -5.375 -9.154 1.00 47.78 377 SER A N 1
ATOM 2976 C CA . SER A 1 377 ? 7.093 -4.688 -9.710 1.00 47.78 377 SER A CA 1
ATOM 2977 C C . SER A 1 377 ? 6.936 -3.184 -9.994 1.00 47.78 377 SER A C 1
ATOM 2979 O O . SER A 1 377 ? 6.181 -2.773 -10.877 1.00 47.78 377 SER A O 1
ATOM 2981 N N . GLY A 1 378 ? 7.734 -2.366 -9.294 1.00 52.44 378 GLY A N 1
ATOM 2982 C CA . GLY A 1 378 ? 7.623 -0.903 -9.268 1.00 52.44 378 GLY A CA 1
ATOM 2983 C C . GLY A 1 378 ? 7.637 -0.195 -10.629 1.00 52.44 378 GLY A C 1
ATOM 2984 O O . GLY A 1 378 ? 7.019 0.856 -10.744 1.00 52.44 378 GLY A O 1
ATOM 2985 N N . PHE A 1 379 ? 8.264 -0.763 -11.666 1.00 53.69 379 PHE A N 1
ATOM 2986 C CA . PHE A 1 379 ? 8.221 -0.212 -13.028 1.00 53.69 379 PHE A CA 1
ATOM 2987 C C . PHE A 1 379 ? 6.829 -0.340 -13.666 1.00 53.69 379 PHE A C 1
ATOM 2989 O O . PHE A 1 379 ? 6.271 0.649 -14.132 1.00 53.69 379 PHE A O 1
ATOM 2996 N N . THR A 1 380 ? 6.234 -1.536 -13.642 1.00 54.19 380 THR A N 1
ATOM 2997 C CA . THR A 1 380 ? 4.928 -1.807 -14.264 1.00 54.19 380 THR A CA 1
ATOM 2998 C C . THR A 1 380 ? 3.820 -1.002 -13.602 1.00 54.19 380 THR A C 1
ATOM 3000 O O . THR A 1 380 ? 3.004 -0.414 -14.295 1.00 54.19 380 THR A O 1
ATOM 3003 N N . LEU A 1 381 ? 3.833 -0.875 -12.273 1.00 55.53 381 LEU A N 1
ATOM 3004 C CA . LEU A 1 381 ? 2.877 -0.021 -11.561 1.00 55.53 381 LEU A CA 1
ATOM 3005 C C . LEU A 1 381 ? 3.045 1.467 -11.894 1.00 55.53 381 LEU A C 1
ATOM 3007 O O . LEU A 1 381 ? 2.057 2.178 -12.048 1.00 55.53 381 LEU A O 1
ATOM 3011 N N . ARG A 1 382 ? 4.285 1.957 -12.019 1.00 58.22 382 ARG A N 1
ATOM 3012 C CA . ARG A 1 382 ? 4.559 3.356 -12.393 1.00 58.22 382 ARG A CA 1
ATOM 3013 C C . ARG A 1 382 ? 4.200 3.661 -13.848 1.00 58.22 382 ARG A C 1
ATOM 3015 O O . ARG A 1 382 ? 3.801 4.790 -14.125 1.00 58.22 382 ARG A O 1
ATOM 3022 N N . LEU A 1 383 ? 4.327 2.680 -14.744 1.00 54.28 383 LEU A N 1
ATOM 3023 C CA . LEU A 1 383 ? 3.860 2.756 -16.130 1.00 54.28 383 LEU A CA 1
ATOM 3024 C C . LEU A 1 383 ? 2.329 2.757 -16.187 1.00 54.28 383 LEU A C 1
ATOM 3026 O O . LEU A 1 383 ? 1.745 3.636 -16.816 1.00 54.28 383 LEU A O 1
ATOM 3030 N N . LEU A 1 384 ? 1.684 1.833 -15.468 1.00 53.03 384 LEU A N 1
ATOM 3031 C CA . LEU A 1 384 ? 0.227 1.747 -15.373 1.00 53.03 384 LEU A CA 1
ATOM 3032 C C . LEU A 1 384 ? -0.374 3.050 -14.847 1.00 53.03 384 LEU A C 1
ATOM 3034 O O . LEU A 1 384 ? -1.289 3.562 -15.468 1.00 53.03 384 LEU A O 1
ATOM 3038 N N . ARG A 1 385 ? 0.214 3.672 -13.813 1.00 52.97 385 ARG A N 1
ATOM 3039 C CA . ARG A 1 385 ? -0.205 4.996 -13.299 1.00 52.97 385 ARG A CA 1
ATOM 3040 C C . ARG A 1 385 ? -0.273 6.098 -14.358 1.00 52.97 385 ARG A C 1
ATOM 3042 O O . ARG A 1 385 ? -1.098 6.995 -14.234 1.00 52.97 385 ARG A O 1
ATOM 3049 N N . ARG A 1 386 ? 0.606 6.059 -15.359 1.00 48.91 386 ARG A N 1
ATOM 3050 C CA . ARG A 1 386 ? 0.680 7.055 -16.442 1.00 48.91 386 ARG A CA 1
ATOM 3051 C C . ARG A 1 386 ? -0.143 6.665 -17.669 1.00 48.91 386 ARG A C 1
ATOM 3053 O O . ARG A 1 386 ? -0.307 7.472 -18.573 1.00 48.91 386 ARG A O 1
ATOM 3060 N N . THR A 1 387 ? -0.649 5.434 -17.697 1.00 44.81 387 THR A N 1
ATOM 3061 C CA . THR A 1 387 ? -1.413 4.861 -18.811 1.00 44.81 387 THR A CA 1
ATOM 3062 C C . THR A 1 387 ? -2.805 4.404 -18.383 1.00 44.81 387 THR A C 1
ATOM 3064 O O . THR A 1 387 ? -3.442 3.665 -19.117 1.00 44.81 387 THR A O 1
ATOM 3067 N N . LEU A 1 388 ? -3.313 4.876 -17.236 1.00 38.59 388 LEU A N 1
ATOM 3068 C CA . LEU A 1 388 ? -4.618 4.478 -16.683 1.00 38.59 388 LEU A CA 1
ATOM 3069 C C . LEU A 1 388 ? -5.803 4.756 -17.626 1.00 38.59 388 LEU A C 1
ATOM 3071 O O . LEU A 1 388 ? -6.835 4.110 -17.492 1.00 38.59 388 LEU A O 1
ATOM 3075 N N . SER A 1 389 ? -5.648 5.676 -18.583 1.00 27.62 389 SER A N 1
ATOM 3076 C CA . SER A 1 389 ? -6.634 5.962 -19.638 1.00 27.62 389 SER A CA 1
ATOM 3077 C C . SER A 1 389 ? -6.572 4.996 -20.832 1.00 27.62 389 SER A C 1
ATOM 3079 O O . SER A 1 389 ? -7.337 5.150 -21.779 1.00 27.62 389 SER A O 1
ATOM 3081 N N . TYR A 1 390 ? -5.651 4.030 -20.817 1.00 35.84 390 TYR A N 1
ATOM 3082 C CA . TYR A 1 390 ? -5.444 3.040 -21.869 1.00 35.84 390 TYR A CA 1
ATOM 3083 C C . TYR A 1 390 ? -5.675 1.634 -21.319 1.00 35.84 390 TYR A C 1
ATOM 3085 O O . TYR A 1 390 ? -5.360 1.336 -20.168 1.00 35.84 390 TYR A O 1
ATOM 3093 N N . MET A 1 391 ? -6.165 0.738 -22.173 1.00 39.47 391 MET A N 1
ATOM 3094 C CA . MET A 1 391 ? -6.147 -0.690 -21.879 1.00 39.47 391 MET A CA 1
ATOM 3095 C C . MET A 1 391 ? -4.715 -1.210 -22.060 1.00 39.47 391 MET A C 1
ATOM 3097 O O . MET A 1 391 ? -4.151 -1.149 -23.153 1.00 39.47 391 MET A O 1
ATOM 3101 N N . VAL A 1 392 ? -4.105 -1.701 -20.984 1.00 51.62 392 VAL A N 1
ATOM 3102 C CA . VAL A 1 392 ? -2.714 -2.158 -20.961 1.00 51.62 392 VAL A CA 1
ATOM 3103 C C . VAL A 1 392 ? -2.679 -3.674 -20.912 1.00 51.62 392 VAL A C 1
ATOM 3105 O O . VAL A 1 392 ? -2.982 -4.289 -19.893 1.00 51.62 392 VAL A O 1
ATOM 3108 N N . ARG A 1 393 ? -2.250 -4.307 -22.003 1.00 52.53 393 ARG A N 1
ATOM 3109 C CA . ARG A 1 393 ? -2.055 -5.755 -22.009 1.00 52.53 393 ARG A CA 1
ATOM 3110 C C . ARG A 1 393 ? -0.670 -6.117 -21.483 1.00 52.53 393 ARG A C 1
ATOM 3112 O O . ARG A 1 393 ? 0.346 -5.792 -22.098 1.00 52.53 393 ARG A O 1
ATOM 3119 N N . LEU A 1 394 ? -0.620 -6.813 -20.349 1.00 55.34 394 LEU A N 1
ATOM 3120 C CA . LEU A 1 394 ? 0.618 -7.291 -19.742 1.00 55.34 394 LEU A CA 1
ATOM 3121 C C . LEU A 1 394 ? 0.850 -8.763 -20.051 1.00 55.34 394 LEU A C 1
ATOM 3123 O O . LEU A 1 394 ? -0.053 -9.598 -19.984 1.00 55.34 394 LEU A O 1
ATOM 3127 N N . ARG A 1 395 ? 2.112 -9.099 -20.312 1.00 59.41 395 ARG A N 1
ATOM 3128 C CA . ARG A 1 395 ? 2.532 -10.479 -20.512 1.00 59.41 395 ARG A CA 1
ATOM 3129 C C . ARG A 1 395 ? 3.630 -10.865 -19.530 1.00 59.41 395 ARG A C 1
ATOM 3131 O O . ARG A 1 395 ? 4.611 -10.145 -19.359 1.00 59.41 395 ARG A O 1
ATOM 3138 N N . SER A 1 396 ? 3.497 -12.054 -18.945 1.00 57.78 396 SER A N 1
ATOM 3139 C CA . SER A 1 396 ? 4.494 -12.644 -18.049 1.00 57.78 396 SER A CA 1
ATOM 3140 C C . SER A 1 396 ? 4.648 -14.143 -18.303 1.00 57.78 396 SER A C 1
ATOM 3142 O O . SER A 1 396 ? 3.663 -14.840 -18.538 1.00 57.78 396 SER A O 1
ATOM 3144 N N . LYS A 1 397 ? 5.886 -14.644 -18.193 1.00 54.28 397 LYS A N 1
ATOM 3145 C CA . LYS A 1 397 ? 6.204 -16.084 -18.172 1.00 54.28 397 LYS A CA 1
ATOM 3146 C C . LYS A 1 397 ? 5.719 -16.765 -16.883 1.00 54.28 397 LYS A C 1
ATOM 3148 O O . LYS A 1 397 ? 5.463 -17.961 -16.878 1.00 54.28 397 LYS A O 1
ATOM 3153 N N . ASN A 1 398 ? 5.604 -16.005 -15.792 1.00 57.16 398 ASN A N 1
ATOM 3154 C CA . ASN A 1 398 ? 5.014 -16.453 -14.534 1.00 57.16 398 ASN A CA 1
ATOM 3155 C C . ASN A 1 398 ? 3.895 -15.467 -14.155 1.00 57.16 398 ASN A C 1
ATOM 3157 O O . ASN A 1 398 ? 4.192 -14.370 -13.666 1.00 57.16 398 ASN A O 1
ATOM 3161 N N . PRO A 1 399 ? 2.629 -15.807 -14.428 1.00 53.53 399 PRO A N 1
ATOM 3162 C CA . PRO A 1 399 ? 1.518 -14.898 -14.196 1.00 53.53 399 PRO A CA 1
ATOM 3163 C C . PRO A 1 399 ? 1.259 -14.607 -12.712 1.00 53.53 399 PRO A C 1
ATOM 3165 O O . PRO A 1 399 ? 0.772 -13.527 -12.385 1.00 53.53 399 PRO A O 1
ATOM 3168 N N . ASP A 1 400 ? 1.647 -15.516 -11.817 1.00 53.16 400 ASP A N 1
ATOM 3169 C CA . ASP A 1 400 ? 1.420 -15.385 -10.373 1.00 53.16 400 ASP A CA 1
ATOM 3170 C C . ASP A 1 400 ? 2.277 -14.269 -9.763 1.00 53.16 400 ASP A C 1
ATOM 3172 O O . ASP A 1 400 ? 1.846 -13.569 -8.848 1.00 53.16 400 ASP A O 1
ATOM 3176 N N . ARG A 1 401 ? 3.456 -13.997 -10.345 1.00 48.81 401 ARG A N 1
ATOM 3177 C CA . ARG A 1 401 ? 4.290 -12.831 -9.985 1.00 48.81 401 ARG A CA 1
ATOM 3178 C C . ARG A 1 401 ? 3.648 -11.480 -10.320 1.00 48.81 401 ARG A C 1
ATOM 3180 O O . ARG A 1 401 ? 4.132 -10.454 -9.851 1.00 48.81 401 ARG A O 1
ATOM 3187 N N . ALA A 1 402 ? 2.591 -11.478 -11.128 1.00 50.88 402 ALA A N 1
ATOM 3188 C CA . ALA A 1 402 ? 1.814 -10.303 -11.506 1.00 50.88 402 ALA A CA 1
ATOM 3189 C C . ALA A 1 402 ? 0.339 -10.423 -11.075 1.00 50.88 402 ALA A C 1
ATOM 3191 O O . ALA A 1 402 ? -0.510 -9.687 -11.573 1.00 50.88 402 ALA A O 1
ATOM 3192 N N . ALA A 1 403 ? 0.020 -11.331 -10.142 1.00 54.47 403 ALA A N 1
ATOM 3193 C CA . ALA A 1 403 ? -1.351 -11.605 -9.708 1.00 54.47 403 ALA A CA 1
ATOM 3194 C C . ALA A 1 403 ? -2.084 -10.367 -9.166 1.00 54.47 403 ALA A C 1
ATOM 3196 O O . ALA A 1 403 ? -3.287 -10.234 -9.345 1.00 54.47 403 ALA A O 1
ATOM 3197 N N . SER A 1 404 ? -1.356 -9.437 -8.554 1.00 48.72 404 SER A N 1
ATOM 3198 C CA . SER A 1 404 ? -1.879 -8.154 -8.070 1.00 48.72 404 SER A CA 1
ATOM 3199 C C . SER A 1 404 ? -2.270 -7.159 -9.163 1.00 48.72 404 SER A C 1
ATOM 3201 O O . SER A 1 404 ? -2.996 -6.213 -8.886 1.00 48.72 404 SER A O 1
ATOM 3203 N N . LEU A 1 405 ? -1.755 -7.336 -10.379 1.00 53.59 405 LEU A N 1
ATOM 3204 C CA . LEU A 1 405 ? -2.034 -6.472 -11.521 1.00 53.59 405 LEU A CA 1
ATOM 3205 C C . LEU A 1 405 ? -3.200 -7.011 -12.357 1.00 53.59 405 LEU A C 1
ATOM 3207 O O . LEU A 1 405 ? -3.819 -6.243 -13.081 1.00 53.59 405 LEU A O 1
ATOM 3211 N N . ARG A 1 406 ? -3.504 -8.317 -12.257 1.00 56.75 406 ARG A N 1
ATOM 3212 C CA . ARG A 1 406 ? -4.606 -8.993 -12.975 1.00 56.75 406 ARG A CA 1
ATOM 3213 C C . ARG A 1 406 ? -5.987 -8.458 -12.628 1.00 56.75 406 ARG A C 1
ATOM 3215 O O . ARG A 1 406 ? -6.917 -8.646 -13.397 1.00 56.75 406 ARG A O 1
ATOM 3222 N N . SER A 1 407 ? -6.109 -7.843 -11.463 1.00 52.03 407 SER A N 1
ATOM 3223 C CA . SER A 1 407 ? -7.350 -7.273 -10.964 1.00 52.03 407 SER A CA 1
ATOM 3224 C C . SER A 1 407 ? -7.628 -5.856 -11.444 1.00 52.03 407 SER A C 1
ATOM 3226 O O . SER A 1 407 ? -8.669 -5.310 -11.104 1.00 52.03 407 SER A O 1
ATOM 3228 N N . LEU A 1 408 ? -6.695 -5.225 -12.163 1.00 51.12 408 LEU A N 1
ATOM 3229 C CA . LEU A 1 408 ? -6.920 -3.891 -12.705 1.00 51.12 408 LEU A CA 1
ATOM 3230 C C . LEU A 1 408 ? -7.854 -4.000 -13.921 1.00 51.12 408 LEU A C 1
ATOM 3232 O O . LEU A 1 408 ? -7.494 -4.693 -14.870 1.00 51.12 408 LEU A O 1
ATOM 3236 N N . PRO A 1 409 ? -9.008 -3.309 -13.950 1.00 49.62 409 PRO A N 1
ATOM 3237 C CA . PRO A 1 409 ? -9.960 -3.408 -15.061 1.00 49.62 409 PRO A CA 1
ATOM 3238 C C . PRO A 1 409 ? -9.400 -2.856 -16.377 1.00 49.62 409 PRO A C 1
ATOM 3240 O O . PRO A 1 409 ? -9.817 -3.274 -17.452 1.00 49.62 409 PRO A O 1
ATOM 3243 N N . SER A 1 410 ? -8.413 -1.960 -16.305 1.00 57.50 410 SER A N 1
ATOM 3244 C CA . SER A 1 410 ? -7.665 -1.465 -17.462 1.00 57.50 410 SER A CA 1
ATOM 3245 C C . SER A 1 410 ? -6.495 -2.367 -17.868 1.00 57.50 410 SER A C 1
ATOM 3247 O O . SER A 1 410 ? -5.740 -1.999 -18.764 1.00 57.50 410 SER A O 1
ATOM 3249 N N . VAL A 1 411 ? -6.311 -3.538 -17.244 1.00 63.62 411 VAL A N 1
ATOM 3250 C CA . VAL A 1 411 ? -5.190 -4.440 -17.528 1.00 63.62 411 VAL A CA 1
ATOM 3251 C C . VAL A 1 411 ? -5.668 -5.819 -17.946 1.00 63.62 411 VAL A C 1
ATOM 3253 O O . VAL A 1 411 ? -6.227 -6.579 -17.162 1.00 63.62 411 VAL A O 1
ATOM 3256 N N . GLU A 1 412 ? -5.337 -6.199 -19.174 1.00 72.19 412 GLU A N 1
ATOM 3257 C CA . GLU A 1 412 ? -5.570 -7.552 -19.664 1.00 72.19 412 GLU A CA 1
ATOM 3258 C C . GLU A 1 412 ? -4.286 -8.379 -19.548 1.00 72.19 412 GLU A C 1
ATOM 3260 O O . GLU A 1 412 ? -3.198 -7.925 -19.908 1.00 72.19 412 GLU A O 1
ATOM 3265 N N . PHE A 1 413 ? -4.386 -9.618 -19.069 1.00 73.19 413 PHE A N 1
ATOM 3266 C CA . PHE A 1 413 ? -3.237 -10.517 -19.007 1.00 73.19 413 PHE A CA 1
ATOM 3267 C C . PHE A 1 413 ? -3.247 -11.523 -20.139 1.00 73.19 413 PHE A C 1
ATOM 3269 O O . PHE A 1 413 ? -4.155 -12.339 -20.251 1.00 73.19 413 PHE A O 1
ATOM 3276 N N . HIS A 1 414 ? -2.154 -11.547 -20.894 1.00 77.06 414 HIS A N 1
ATOM 3277 C CA . HIS A 1 414 ? -1.905 -12.582 -21.883 1.00 77.06 414 HIS A CA 1
ATOM 3278 C C . HIS A 1 414 ? -0.721 -13.436 -21.427 1.00 77.06 414 HIS A C 1
ATOM 3280 O O . HIS A 1 414 ? 0.392 -12.935 -21.251 1.00 77.06 414 HIS A O 1
ATOM 3286 N N . ALA A 1 415 ? -0.950 -14.725 -21.179 1.00 78.44 415 ALA A N 1
ATOM 3287 C CA . ALA A 1 415 ? 0.126 -15.646 -20.825 1.00 78.44 415 ALA A CA 1
ATOM 3288 C C . ALA A 1 415 ? 0.983 -15.943 -22.064 1.00 78.44 415 ALA A C 1
ATOM 3290 O O . ALA A 1 415 ? 0.448 -16.214 -23.131 1.00 78.44 415 ALA A O 1
ATOM 3291 N N . GLY A 1 416 ? 2.309 -15.904 -21.928 1.00 80.12 416 GLY A N 1
ATOM 3292 C CA . GLY A 1 416 ? 3.210 -16.212 -23.039 1.00 80.12 416 GLY A CA 1
ATOM 3293 C C . GLY A 1 416 ? 4.678 -16.212 -22.625 1.00 80.12 416 GLY A C 1
ATOM 3294 O O . GLY A 1 416 ? 5.092 -15.478 -21.725 1.00 80.12 416 GLY A O 1
ATOM 3295 N N . ASP A 1 417 ? 5.501 -17.004 -23.303 1.00 83.06 417 ASP A N 1
ATOM 3296 C CA . ASP A 1 417 ? 6.949 -17.099 -23.098 1.00 83.06 417 ASP A CA 1
ATOM 3297 C C . ASP A 1 417 ? 7.693 -16.694 -24.382 1.00 83.06 417 ASP A C 1
ATOM 3299 O O . ASP A 1 417 ? 7.405 -17.181 -25.467 1.00 83.06 417 ASP A O 1
ATOM 3303 N N . LEU A 1 418 ? 8.667 -15.777 -24.276 1.00 85.62 418 LEU A N 1
ATOM 3304 C CA . LEU A 1 418 ? 9.460 -15.322 -25.430 1.00 85.62 418 LEU A CA 1
ATOM 3305 C C . LEU A 1 418 ? 10.317 -16.462 -25.971 1.00 85.62 418 LEU A C 1
ATOM 3307 O O . LEU A 1 418 ? 10.602 -16.495 -27.159 1.00 85.62 418 LEU A O 1
ATOM 3311 N N . ALA A 1 419 ? 10.705 -17.400 -25.105 1.00 86.88 419 ALA A N 1
ATOM 3312 C CA . ALA A 1 419 ? 11.422 -18.593 -25.521 1.00 86.88 419 ALA A CA 1
ATOM 3313 C C . ALA A 1 419 ? 10.538 -19.576 -26.313 1.00 86.88 419 ALA A C 1
ATOM 3315 O O . ALA A 1 419 ? 11.067 -20.529 -26.873 1.00 86.88 419 ALA A O 1
ATOM 3316 N N . GLN A 1 420 ? 9.216 -19.362 -26.356 1.00 89.06 420 GLN A N 1
ATOM 3317 C CA . GLN A 1 420 ? 8.245 -20.212 -27.045 1.00 89.06 420 GLN A CA 1
ATOM 3318 C C . GLN A 1 420 ? 7.379 -19.360 -27.990 1.00 89.06 420 GLN A C 1
ATOM 3320 O O . GLN A 1 420 ? 6.269 -18.976 -27.618 1.00 89.06 420 GLN A O 1
ATOM 3325 N N . PRO A 1 42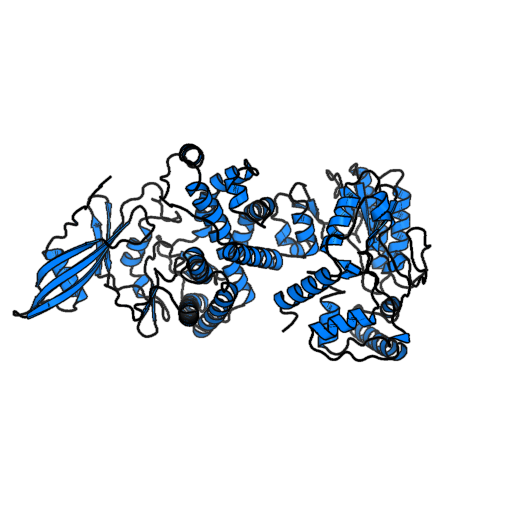1 ? 7.845 -19.061 -29.219 1.00 88.00 421 PRO A N 1
ATOM 3326 C CA . PRO A 1 421 ? 7.149 -18.189 -30.172 1.00 88.00 421 PRO A CA 1
ATOM 3327 C C . PRO A 1 421 ? 5.656 -18.485 -30.369 1.00 88.00 421 PRO A C 1
ATOM 3329 O O . PRO A 1 421 ? 4.852 -17.560 -30.425 1.00 88.00 421 PRO A O 1
ATOM 3332 N N . GLY A 1 422 ? 5.265 -19.765 -30.406 1.00 87.56 422 GLY A N 1
ATOM 3333 C CA . GLY A 1 422 ? 3.861 -20.166 -30.565 1.00 87.56 422 GLY A CA 1
ATOM 3334 C C . GLY A 1 422 ? 2.943 -19.693 -29.432 1.00 87.56 422 GLY A C 1
ATOM 3335 O O . GLY A 1 422 ? 1.759 -19.471 -29.659 1.00 87.56 422 GLY A O 1
ATOM 3336 N N . SER A 1 423 ? 3.489 -19.461 -28.234 1.00 88.62 423 SER A N 1
ATOM 3337 C CA . SER A 1 423 ? 2.736 -18.939 -27.086 1.00 88.62 423 SER A CA 1
ATOM 3338 C C . SER A 1 423 ? 2.414 -17.444 -27.179 1.00 88.62 423 SER A C 1
ATOM 3340 O O . SER A 1 423 ? 1.748 -16.917 -26.297 1.00 88.62 423 SER A O 1
ATOM 3342 N N . LEU A 1 424 ? 2.905 -16.744 -28.208 1.00 88.38 424 LEU A N 1
ATOM 3343 C CA . LEU A 1 424 ? 2.658 -15.311 -28.401 1.00 88.38 424 LEU A CA 1
ATOM 3344 C C . LEU A 1 424 ? 1.463 -15.039 -29.318 1.00 88.38 424 LEU A C 1
ATOM 3346 O O . LEU A 1 424 ? 1.119 -13.884 -29.554 1.00 88.38 424 LEU A O 1
ATOM 3350 N N . ARG A 1 425 ? 0.834 -16.083 -29.862 1.00 89.88 425 ARG A N 1
ATOM 3351 C CA . ARG A 1 425 ? -0.197 -15.925 -30.881 1.00 89.88 425 ARG A CA 1
ATOM 3352 C C . ARG A 1 425 ? -1.363 -15.068 -30.381 1.00 89.88 425 ARG A C 1
ATOM 3354 O O . ARG A 1 425 ? -1.995 -15.392 -29.384 1.00 89.88 425 ARG A O 1
ATOM 3361 N N . GLY A 1 426 ? -1.675 -14.001 -31.116 1.00 84.88 426 GLY A N 1
ATOM 3362 C CA . GLY A 1 426 ? -2.777 -13.093 -30.796 1.00 84.88 426 GLY A CA 1
ATOM 3363 C C . GLY A 1 426 ? -2.480 -12.117 -29.656 1.00 84.88 426 GLY A C 1
ATOM 3364 O O . GLY A 1 426 ? -3.348 -11.313 -29.321 1.00 84.88 426 GLY A O 1
ATOM 3365 N N . CYS A 1 427 ? -1.268 -12.116 -29.087 1.00 84.19 427 CYS A N 1
ATOM 3366 C CA . CYS A 1 427 ? -0.963 -11.290 -27.919 1.00 84.19 427 CYS A CA 1
ATOM 3367 C C . CYS A 1 427 ? -1.079 -9.784 -28.189 1.00 84.19 427 CYS A C 1
ATOM 3369 O O . CYS A 1 427 ? -1.329 -9.025 -27.259 1.00 84.19 427 CYS A O 1
ATOM 3371 N N . ALA A 1 428 ? -0.925 -9.344 -29.440 1.00 87.44 428 ALA A N 1
ATOM 3372 C CA . ALA A 1 428 ? -1.023 -7.938 -29.834 1.00 87.44 428 ALA A CA 1
ATOM 3373 C C . ALA A 1 428 ? -2.425 -7.521 -30.327 1.00 87.44 428 ALA A C 1
ATOM 3375 O O . ALA A 1 428 ? -2.621 -6.362 -30.677 1.00 87.44 428 ALA A O 1
ATOM 3376 N N . GLY A 1 429 ? -3.405 -8.435 -30.375 1.00 86.06 429 GLY A N 1
ATOM 3377 C CA . GLY A 1 429 ? -4.731 -8.141 -30.933 1.00 86.06 429 GLY A CA 1
ATOM 3378 C C . GLY A 1 429 ? -5.447 -7.012 -30.184 1.00 86.06 429 GLY A C 1
ATOM 3379 O O . GLY A 1 429 ? -5.653 -7.130 -28.978 1.00 86.06 429 GLY A O 1
ATOM 3380 N N . GLY A 1 430 ? -5.827 -5.941 -30.884 1.00 80.88 430 GLY A N 1
ATOM 3381 C CA . GLY A 1 430 ? -6.487 -4.771 -30.291 1.00 80.88 430 GLY A CA 1
ATOM 3382 C C . GLY A 1 430 ? -5.544 -3.762 -29.619 1.00 80.88 430 GLY A C 1
ATOM 3383 O O . GLY A 1 430 ? -6.021 -2.814 -29.004 1.00 80.88 430 GLY A O 1
ATOM 3384 N N . CYS A 1 431 ? -4.222 -3.940 -29.714 1.00 81.44 431 CYS A N 1
ATOM 3385 C CA . CYS A 1 431 ? -3.250 -2.974 -29.201 1.00 81.44 431 CYS A CA 1
ATOM 3386 C C . CYS A 1 431 ? -2.866 -1.948 -30.281 1.00 81.44 431 CYS A C 1
ATOM 3388 O O . CYS A 1 431 ? -2.415 -2.334 -31.353 1.00 81.44 431 CYS A O 1
ATOM 3390 N N . SER A 1 432 ? -2.935 -0.652 -29.965 1.00 77.94 432 SER A N 1
ATOM 3391 C CA . SER A 1 432 ? -2.390 0.416 -30.828 1.00 77.94 432 SER A CA 1
ATOM 3392 C C . SER A 1 432 ? -0.874 0.573 -30.685 1.00 77.94 432 SER A C 1
ATOM 3394 O O . SER A 1 432 ? -0.175 0.886 -31.641 1.00 77.94 432 SER A O 1
ATOM 3396 N N . ILE A 1 433 ? -0.333 0.345 -29.485 1.00 83.44 433 ILE A N 1
ATOM 3397 C CA . ILE A 1 433 ? 1.099 0.491 -29.197 1.00 83.44 433 ILE A CA 1
ATOM 3398 C C . ILE A 1 433 ? 1.590 -0.754 -28.461 1.00 83.44 433 ILE A C 1
ATOM 3400 O O . ILE A 1 433 ? 0.949 -1.225 -27.521 1.00 83.44 433 ILE A O 1
ATOM 3404 N N . VAL A 1 434 ? 2.757 -1.264 -28.852 1.00 87.44 434 VAL A N 1
ATOM 3405 C CA . VAL A 1 434 ? 3.452 -2.359 -28.166 1.00 87.44 434 VAL A CA 1
ATOM 3406 C C . VAL A 1 434 ? 4.792 -1.865 -27.628 1.00 87.44 434 VAL A C 1
ATOM 3408 O O . VAL A 1 434 ? 5.665 -1.454 -28.389 1.00 87.44 434 VAL A O 1
ATOM 3411 N N . TYR A 1 435 ? 4.977 -1.962 -26.310 1.00 86.94 435 TYR A N 1
ATOM 3412 C CA . TYR A 1 435 ? 6.259 -1.734 -25.637 1.00 86.94 435 TYR A CA 1
ATOM 3413 C C . TYR A 1 435 ? 6.947 -3.071 -25.351 1.00 86.94 435 TYR A C 1
ATOM 3415 O O . TYR A 1 435 ? 6.570 -3.798 -24.429 1.00 86.94 435 TYR A O 1
ATOM 3423 N N . HIS A 1 436 ? 7.980 -3.409 -26.121 1.00 91.44 436 HIS A N 1
ATOM 3424 C CA . HIS A 1 436 ? 8.750 -4.635 -25.916 1.00 91.44 436 HIS A CA 1
ATOM 3425 C C . HIS A 1 436 ? 9.915 -4.395 -24.950 1.00 91.44 436 HIS A C 1
ATOM 3427 O O . HIS A 1 436 ? 11.000 -3.970 -25.351 1.00 91.44 436 HIS A O 1
ATOM 3433 N N . LEU A 1 437 ? 9.661 -4.654 -23.663 1.00 85.88 437 LEU A N 1
ATOM 3434 C CA . LEU A 1 437 ? 10.595 -4.420 -22.549 1.00 85.88 437 LEU A CA 1
ATOM 3435 C C . LEU A 1 437 ? 11.266 -5.695 -22.017 1.00 85.88 437 LEU A C 1
ATOM 3437 O O . LEU A 1 437 ? 12.143 -5.633 -21.156 1.00 85.88 437 LEU A O 1
ATOM 3441 N N . ALA A 1 438 ? 10.832 -6.862 -22.486 1.00 80.81 438 ALA A N 1
ATOM 3442 C CA . ALA A 1 438 ? 11.276 -8.141 -21.955 1.00 80.81 438 ALA A CA 1
ATOM 3443 C C . ALA A 1 438 ? 12.604 -8.579 -22.592 1.00 80.81 438 ALA A C 1
ATOM 3445 O O . ALA A 1 438 ? 12.774 -8.533 -23.810 1.00 80.81 438 ALA A O 1
ATOM 3446 N N . ALA A 1 439 ? 13.542 -9.045 -21.765 1.00 81.19 439 ALA A N 1
ATOM 3447 C CA . ALA A 1 439 ? 14.815 -9.590 -22.223 1.00 81.19 439 ALA A CA 1
ATOM 3448 C C . ALA A 1 439 ? 15.406 -10.586 -21.216 1.00 81.19 439 ALA A C 1
ATOM 3450 O O . ALA A 1 439 ? 15.197 -10.473 -20.006 1.00 81.19 439 ALA A O 1
ATOM 3451 N N . LYS A 1 440 ? 16.217 -11.525 -21.709 1.00 82.06 440 LYS A N 1
ATOM 3452 C CA . LYS A 1 440 ? 17.171 -12.274 -20.885 1.00 82.06 440 LYS A CA 1
ATOM 3453 C C . LYS A 1 440 ? 18.453 -11.449 -20.766 1.00 82.06 440 LYS A C 1
ATOM 3455 O O . LYS A 1 440 ? 19.188 -11.320 -21.742 1.00 82.06 440 LYS A O 1
ATOM 3460 N N . MET A 1 441 ? 18.682 -10.871 -19.583 1.00 72.56 441 MET A N 1
ATOM 3461 C CA . MET A 1 441 ? 19.818 -9.971 -19.308 1.00 72.56 441 MET A CA 1
ATOM 3462 C C . MET A 1 441 ? 21.022 -10.656 -18.646 1.00 72.56 441 MET A C 1
ATOM 3464 O O . MET A 1 441 ? 22.141 -10.161 -18.751 1.00 72.56 441 MET A O 1
ATOM 3468 N N . HIS A 1 442 ? 20.797 -11.770 -17.945 1.00 67.12 442 HIS A N 1
ATOM 3469 C CA . HIS A 1 442 ? 21.810 -12.465 -17.146 1.00 67.12 442 HIS A CA 1
ATOM 3470 C C . HIS A 1 442 ? 22.089 -13.875 -17.680 1.00 67.12 442 HIS A C 1
ATOM 3472 O O . HIS A 1 442 ? 21.271 -14.457 -18.398 1.00 67.12 442 HIS A O 1
ATOM 3478 N N . GLY A 1 443 ? 23.244 -14.415 -17.285 1.00 66.00 443 GLY A N 1
ATOM 3479 C CA . GLY A 1 443 ? 23.698 -15.756 -17.644 1.00 66.00 443 GLY A CA 1
ATOM 3480 C C . GLY A 1 443 ? 24.643 -15.785 -18.848 1.00 66.00 443 GLY A C 1
ATOM 3481 O O . GLY A 1 443 ? 24.732 -14.847 -19.641 1.00 66.00 443 GLY A O 1
ATOM 3482 N N . SER A 1 444 ? 25.384 -16.888 -18.971 1.00 66.69 444 SER A N 1
ATOM 3483 C CA . SER A 1 444 ? 26.292 -17.151 -20.098 1.00 66.69 444 SER A CA 1
ATOM 3484 C C . SER A 1 444 ? 25.682 -18.059 -21.173 1.00 66.69 444 SER A C 1
ATOM 3486 O O . SER A 1 444 ? 26.380 -18.445 -22.107 1.00 66.69 444 SER A O 1
ATOM 3488 N N . ASP A 1 445 ? 24.408 -18.434 -21.032 1.00 78.81 445 ASP A N 1
ATOM 3489 C CA . ASP A 1 445 ? 23.726 -19.316 -21.976 1.00 78.81 445 ASP A CA 1
ATOM 3490 C C . ASP A 1 445 ? 23.284 -18.556 -23.236 1.00 78.81 445 ASP A C 1
ATOM 3492 O O . ASP A 1 445 ? 22.324 -17.773 -23.238 1.00 78.81 445 ASP A O 1
ATOM 3496 N N . TRP A 1 446 ? 23.997 -18.823 -24.327 1.00 85.62 446 TRP A N 1
ATOM 3497 C CA . TRP A 1 446 ? 23.716 -18.294 -25.654 1.00 85.62 446 TRP A CA 1
ATOM 3498 C C . TRP A 1 446 ? 22.404 -18.809 -26.235 1.00 85.62 446 TRP A C 1
ATOM 3500 O O . TRP A 1 446 ? 21.704 -18.037 -26.889 1.00 85.62 446 TRP A O 1
ATOM 3510 N N . ALA A 1 447 ? 22.050 -20.074 -26.006 1.00 86.75 447 ALA A N 1
ATOM 3511 C CA . ALA A 1 447 ? 20.860 -20.669 -26.603 1.00 86.75 447 ALA A CA 1
ATOM 3512 C C . ALA A 1 447 ? 19.598 -20.010 -26.040 1.00 86.75 447 ALA A C 1
ATOM 3514 O O . ALA A 1 447 ? 18.778 -19.491 -26.799 1.00 86.75 447 ALA A O 1
ATOM 3515 N N . SER A 1 448 ? 19.488 -19.917 -24.711 1.00 83.50 448 SER A N 1
ATOM 3516 C CA . SER A 1 448 ? 18.366 -19.226 -24.069 1.00 83.50 448 SER A CA 1
ATOM 3517 C C . SER A 1 448 ? 18.347 -17.726 -24.378 1.00 83.50 448 SER A C 1
ATOM 3519 O O . SER A 1 448 ? 17.271 -17.169 -24.606 1.00 83.50 448 SER A O 1
ATOM 3521 N N . SER A 1 449 ? 19.511 -17.065 -24.436 1.00 86.00 449 SER A N 1
ATOM 3522 C CA . SER A 1 449 ? 19.583 -15.635 -24.778 1.00 86.00 449 SER A CA 1
ATOM 3523 C C . SER A 1 449 ? 19.093 -15.369 -26.202 1.00 86.00 449 SER A C 1
ATOM 3525 O O . SER A 1 449 ? 18.301 -14.452 -26.407 1.00 86.00 449 SER A O 1
ATOM 3527 N N . ARG A 1 450 ? 19.494 -16.194 -27.180 1.00 92.00 450 ARG A N 1
ATOM 3528 C CA . ARG A 1 450 ? 19.011 -16.097 -28.567 1.00 92.00 450 ARG A CA 1
ATOM 3529 C C . ARG A 1 450 ? 17.520 -16.405 -28.668 1.00 92.00 450 ARG A C 1
ATOM 3531 O O . ARG A 1 450 ? 16.794 -15.636 -29.291 1.00 92.00 450 ARG A O 1
ATOM 3538 N N . ALA A 1 451 ? 17.050 -17.466 -28.010 1.00 89.75 451 ALA A N 1
ATOM 3539 C CA . ALA A 1 451 ? 15.635 -17.832 -28.017 1.00 89.75 451 ALA A CA 1
ATOM 3540 C C . ALA A 1 451 ? 14.743 -16.680 -27.523 1.00 89.75 451 ALA A C 1
ATOM 3542 O O . ALA A 1 451 ? 13.759 -16.345 -28.173 1.00 89.75 451 ALA A O 1
ATOM 3543 N N . VAL A 1 452 ? 15.112 -16.031 -26.414 1.00 87.00 452 VAL A N 1
ATOM 3544 C CA . VAL A 1 452 ? 14.323 -14.937 -25.827 1.00 87.00 452 VAL A CA 1
ATOM 3545 C C . VAL A 1 452 ? 14.505 -13.622 -26.585 1.00 87.00 452 VAL A C 1
ATOM 3547 O O . VAL A 1 452 ? 13.521 -13.003 -26.984 1.00 87.00 452 VAL A O 1
ATOM 3550 N N . ASN A 1 453 ? 15.750 -13.174 -26.765 1.00 91.06 453 ASN A N 1
ATOM 3551 C CA . ASN A 1 453 ? 16.031 -11.815 -27.230 1.00 91.06 453 ASN A CA 1
ATOM 3552 C C . ASN A 1 453 ? 15.924 -11.675 -28.751 1.00 91.06 453 ASN A C 1
ATOM 3554 O O . ASN A 1 453 ? 15.655 -10.573 -29.218 1.00 91.06 453 ASN A O 1
ATOM 3558 N N . ILE A 1 454 ? 16.117 -12.755 -29.515 1.00 94.12 454 ILE A N 1
ATOM 3559 C CA . ILE A 1 454 ? 16.091 -12.732 -30.984 1.00 94.12 454 ILE A CA 1
ATOM 3560 C C . ILE A 1 454 ? 14.801 -13.371 -31.483 1.00 94.12 454 ILE A C 1
ATOM 3562 O O . ILE A 1 454 ? 13.934 -12.673 -32.005 1.00 94.12 454 ILE A O 1
ATOM 3566 N N . THR A 1 455 ? 14.645 -14.682 -31.283 1.00 93.75 455 THR A N 1
ATOM 3567 C CA . THR A 1 455 ? 13.508 -15.436 -31.828 1.00 93.75 455 THR A CA 1
ATOM 3568 C C . THR A 1 455 ? 12.184 -14.952 -31.237 1.00 93.75 455 THR A C 1
ATOM 3570 O O . THR A 1 455 ? 11.237 -14.692 -31.976 1.00 93.75 455 THR A O 1
ATOM 3573 N N . GLY A 1 456 ? 12.124 -14.751 -29.919 1.00 92.00 456 GLY A N 1
ATOM 3574 C CA . GLY A 1 456 ? 10.949 -14.199 -29.247 1.00 92.00 456 GLY A CA 1
ATOM 3575 C C . GLY A 1 456 ? 10.616 -12.770 -29.679 1.00 92.00 456 GLY A C 1
ATOM 3576 O O . GLY A 1 456 ? 9.442 -12.433 -29.822 1.00 92.00 456 GLY A O 1
ATOM 3577 N N . THR A 1 457 ? 11.631 -11.937 -29.928 1.00 94.44 457 THR A N 1
ATOM 3578 C CA . THR A 1 457 ? 11.440 -10.571 -30.443 1.00 94.44 457 THR A CA 1
ATOM 3579 C C . THR A 1 457 ? 10.861 -10.585 -31.853 1.00 94.44 457 THR A C 1
ATOM 3581 O O . THR A 1 457 ? 9.884 -9.886 -32.103 1.00 94.44 457 THR A O 1
ATOM 3584 N N . GLN A 1 458 ? 11.407 -11.411 -32.753 1.00 95.88 458 GLN A N 1
ATOM 3585 C CA . GLN A 1 458 ? 10.869 -11.595 -34.104 1.00 95.88 458 GLN A CA 1
ATOM 3586 C C . GLN A 1 458 ? 9.402 -12.035 -34.060 1.00 95.88 458 GLN A C 1
ATOM 3588 O O . GLN A 1 458 ? 8.559 -11.440 -34.723 1.00 95.88 458 GLN A O 1
ATOM 3593 N N . ALA A 1 459 ? 9.082 -13.018 -33.218 1.00 94.56 459 ALA A N 1
ATOM 3594 C CA . ALA A 1 459 ? 7.717 -13.505 -33.073 1.00 94.56 459 ALA A CA 1
ATOM 3595 C C . ALA A 1 459 ? 6.756 -12.407 -32.586 1.00 94.56 459 ALA A C 1
ATOM 3597 O O . ALA A 1 459 ? 5.668 -12.257 -33.132 1.00 94.56 459 ALA A O 1
ATOM 3598 N N . LEU A 1 460 ? 7.163 -11.589 -31.609 1.00 94.06 460 LEU A N 1
ATOM 3599 C CA . LEU A 1 460 ? 6.335 -10.482 -31.127 1.00 94.06 460 LEU A CA 1
ATOM 3600 C C . LEU A 1 460 ? 6.136 -9.388 -32.191 1.00 94.06 460 LEU A C 1
ATOM 3602 O O . LEU A 1 460 ? 5.050 -8.814 -32.275 1.00 94.06 460 LEU A O 1
ATOM 3606 N N . ILE A 1 461 ? 7.149 -9.116 -33.018 1.00 95.81 461 ILE A N 1
ATOM 3607 C CA . ILE A 1 461 ? 7.023 -8.222 -34.178 1.00 95.81 461 ILE A CA 1
ATOM 3608 C C . ILE A 1 461 ? 5.995 -8.779 -35.164 1.00 95.81 461 ILE A C 1
ATOM 3610 O O . ILE A 1 461 ? 5.132 -8.036 -35.624 1.00 95.81 461 ILE A O 1
ATOM 3614 N N . ASP A 1 462 ? 6.055 -10.076 -35.470 1.00 95.31 462 ASP A N 1
ATOM 3615 C CA . ASP A 1 462 ? 5.126 -10.712 -36.408 1.00 95.31 462 ASP A CA 1
ATOM 3616 C C . ASP A 1 462 ? 3.678 -10.685 -35.894 1.00 95.31 462 ASP A C 1
ATOM 3618 O O . ASP A 1 462 ? 2.749 -10.479 -36.677 1.00 95.31 462 ASP A O 1
ATOM 3622 N N . GLU A 1 463 ? 3.467 -10.840 -34.583 1.00 94.44 463 GLU A N 1
ATOM 3623 C CA . GLU A 1 463 ? 2.150 -10.667 -33.955 1.00 94.44 463 GLU A CA 1
ATOM 3624 C C . GLU A 1 463 ? 1.684 -9.209 -33.975 1.00 94.44 463 GLU A C 1
ATOM 3626 O O . GLU A 1 463 ? 0.519 -8.949 -34.266 1.00 94.44 463 GLU A O 1
ATOM 3631 N N . SER A 1 464 ? 2.587 -8.259 -33.723 1.00 94.38 464 SER A N 1
ATOM 3632 C CA . SER A 1 464 ? 2.279 -6.822 -33.752 1.00 94.38 464 SER A CA 1
ATOM 3633 C C . SER A 1 464 ? 1.888 -6.364 -35.156 1.00 94.38 464 SER A C 1
ATOM 3635 O O . SER A 1 464 ? 0.894 -5.666 -35.330 1.00 94.38 464 SER A O 1
ATOM 3637 N N . PHE A 1 465 ? 2.618 -6.832 -36.170 1.00 95.00 465 PHE A N 1
ATOM 3638 C CA . PHE A 1 465 ? 2.277 -6.612 -37.569 1.00 95.00 465 PHE A CA 1
ATOM 3639 C C . PHE A 1 465 ? 0.908 -7.209 -37.913 1.00 95.00 465 PHE A C 1
ATOM 3641 O O . PHE A 1 465 ? 0.065 -6.529 -38.490 1.00 95.00 465 PHE A O 1
ATOM 3648 N N . ARG A 1 466 ? 0.647 -8.461 -37.510 1.00 93.69 466 ARG A N 1
ATOM 3649 C CA . ARG A 1 466 ? -0.641 -9.122 -37.773 1.00 93.69 466 ARG A CA 1
ATOM 3650 C C . ARG A 1 466 ? -1.820 -8.408 -37.116 1.00 93.69 466 ARG A C 1
ATOM 3652 O O . ARG A 1 466 ? -2.913 -8.423 -37.670 1.00 93.69 466 ARG A O 1
ATOM 3659 N N . ALA A 1 467 ? -1.606 -7.831 -35.941 1.00 92.69 467 ALA A N 1
ATOM 3660 C CA . ALA A 1 467 ? -2.626 -7.092 -35.214 1.00 92.69 467 ALA A CA 1
ATOM 3661 C C . ALA A 1 467 ? -2.835 -5.657 -35.724 1.00 92.69 467 ALA A C 1
ATOM 3663 O O . ALA A 1 467 ? -3.771 -5.009 -35.267 1.00 92.69 467 ALA A O 1
ATOM 3664 N N . GLY A 1 468 ? -1.998 -5.170 -36.649 1.00 91.06 468 GLY A N 1
ATOM 3665 C CA . GLY A 1 468 ? -2.079 -3.798 -37.150 1.00 91.06 468 GLY A CA 1
ATOM 3666 C C . GLY A 1 468 ? -1.670 -2.754 -36.111 1.00 91.06 468 GLY A C 1
ATOM 3667 O O . GLY A 1 468 ? -2.283 -1.699 -36.042 1.00 91.06 468 GLY A O 1
ATOM 3668 N N . VAL A 1 469 ? -0.670 -3.057 -35.279 1.00 92.06 469 VAL A N 1
ATOM 3669 C CA . VAL A 1 469 ? -0.152 -2.133 -34.259 1.00 92.06 469 VAL A CA 1
ATOM 3670 C C . VAL A 1 469 ? 0.387 -0.854 -34.915 1.00 92.06 469 VAL A C 1
ATOM 3672 O O . VAL A 1 469 ? 1.257 -0.920 -35.784 1.00 92.06 469 VAL A O 1
ATOM 3675 N N . ASP A 1 470 ? -0.060 0.308 -34.437 1.00 86.31 470 ASP A N 1
ATOM 3676 C CA . ASP A 1 470 ? 0.362 1.625 -34.934 1.00 86.31 470 ASP A CA 1
ATOM 3677 C C . ASP A 1 470 ? 1.806 1.962 -34.549 1.00 86.31 470 ASP A C 1
ATOM 3679 O O . ASP A 1 470 ? 2.488 2.719 -35.246 1.00 86.31 470 ASP A O 1
ATOM 3683 N N . ARG A 1 471 ? 2.291 1.429 -33.417 1.00 90.62 471 ARG A N 1
ATOM 3684 C CA . ARG A 1 471 ? 3.681 1.626 -32.995 1.00 90.62 471 ARG A CA 1
ATOM 3685 C C . ARG A 1 471 ? 4.287 0.498 -32.179 1.00 90.62 471 ARG A C 1
ATOM 3687 O O . ARG A 1 471 ? 3.737 0.064 -31.171 1.00 90.62 471 ARG A O 1
ATOM 3694 N N . PHE A 1 472 ? 5.505 0.115 -32.540 1.00 95.38 472 PHE A N 1
ATOM 3695 C CA . PHE A 1 472 ? 6.306 -0.856 -31.805 1.00 95.38 472 PHE A CA 1
ATOM 3696 C C . PHE A 1 472 ? 7.554 -0.202 -31.203 1.00 95.38 472 PHE A C 1
ATOM 3698 O O . PHE A 1 472 ? 8.511 0.116 -31.908 1.00 95.38 472 PHE A O 1
ATOM 3705 N N . VAL A 1 473 ? 7.569 -0.016 -29.885 1.00 94.81 473 VAL A N 1
ATOM 3706 C CA . VAL A 1 473 ? 8.711 0.548 -29.156 1.00 94.81 473 VAL A CA 1
ATOM 3707 C C . VAL A 1 473 ? 9.554 -0.587 -28.586 1.00 94.81 473 VAL A C 1
ATOM 3709 O O . VAL A 1 473 ? 9.144 -1.297 -27.666 1.00 94.81 473 VAL A O 1
ATOM 3712 N N . TYR A 1 474 ? 10.758 -0.750 -29.122 1.00 97.06 474 TYR A N 1
ATOM 3713 C CA . TYR A 1 474 ? 11.719 -1.748 -28.679 1.00 97.06 474 TYR A CA 1
ATOM 3714 C C . TYR A 1 474 ? 12.693 -1.154 -27.660 1.00 97.06 474 TYR A C 1
ATOM 3716 O O . TYR A 1 474 ? 13.492 -0.274 -27.987 1.00 97.06 474 TYR A O 1
ATOM 3724 N N . ALA A 1 475 ? 12.672 -1.667 -26.428 1.00 92.69 475 ALA A N 1
ATOM 3725 C CA . ALA A 1 475 ? 13.654 -1.297 -25.416 1.00 92.69 475 ALA A CA 1
ATOM 3726 C C . ALA A 1 475 ? 14.965 -2.041 -25.656 1.00 92.69 475 ALA A C 1
ATOM 3728 O O . ALA A 1 475 ? 15.129 -3.190 -25.251 1.00 92.69 475 ALA A O 1
ATOM 3729 N N . SER A 1 476 ? 15.910 -1.385 -26.316 1.00 95.06 476 SER A N 1
ATOM 3730 C CA . SER A 1 476 ? 17.302 -1.808 -26.403 1.00 95.06 476 SER A CA 1
ATOM 3731 C C . SER A 1 476 ? 18.125 -1.284 -25.214 1.00 95.06 476 SER A C 1
ATOM 3733 O O . SER A 1 476 ? 17.593 -0.926 -24.166 1.00 95.06 476 SER A O 1
ATOM 3735 N N . THR A 1 477 ? 19.449 -1.279 -25.335 1.00 93.75 477 THR A N 1
ATOM 3736 C CA . THR A 1 477 ? 20.382 -0.883 -24.277 1.00 93.75 477 THR A CA 1
ATOM 3737 C C . THR A 1 477 ? 21.581 -0.151 -24.862 1.00 93.75 477 THR A C 1
ATOM 3739 O O . THR A 1 477 ? 22.049 -0.502 -25.940 1.00 93.75 477 THR A O 1
ATOM 3742 N N . ILE A 1 478 ? 22.160 0.793 -24.118 1.00 94.19 478 ILE A N 1
ATOM 3743 C CA . ILE A 1 478 ? 23.470 1.378 -24.455 1.00 94.19 478 ILE A CA 1
ATOM 3744 C C . ILE A 1 478 ? 24.617 0.341 -24.448 1.00 94.19 478 ILE A C 1
ATOM 3746 O O . ILE A 1 478 ? 25.724 0.621 -24.903 1.00 94.19 478 ILE A O 1
ATOM 3750 N N . GLY A 1 479 ? 24.368 -0.886 -23.971 1.00 90.88 479 GLY A N 1
ATOM 3751 C CA . GLY A 1 479 ? 25.285 -2.024 -24.087 1.00 90.88 479 GLY A CA 1
ATOM 3752 C C . GLY A 1 479 ? 25.664 -2.383 -25.527 1.00 90.88 479 GLY A C 1
ATOM 3753 O O . GLY A 1 479 ? 26.735 -2.945 -25.745 1.00 90.88 479 GLY A O 1
ATOM 3754 N N . VAL A 1 480 ? 24.847 -2.006 -26.519 1.00 92.75 480 VAL A N 1
ATOM 3755 C CA . VAL A 1 480 ? 25.140 -2.249 -27.945 1.00 92.75 480 VAL A CA 1
ATOM 3756 C C . VAL A 1 480 ? 26.375 -1.493 -28.450 1.00 92.75 480 VAL A C 1
ATOM 3758 O O . VAL A 1 480 ? 26.952 -1.874 -29.467 1.00 92.75 480 VAL A O 1
ATOM 3761 N N . TYR A 1 481 ? 26.826 -0.470 -27.723 1.00 92.88 481 TYR A N 1
ATOM 3762 C CA . TYR A 1 481 ? 28.063 0.256 -28.015 1.00 92.88 481 TYR A CA 1
ATOM 3763 C C . TYR A 1 481 ? 29.318 -0.408 -27.426 1.00 92.88 481 TYR A C 1
ATOM 3765 O O . TYR A 1 481 ? 30.428 0.053 -27.676 1.00 92.88 481 TYR A O 1
ATOM 3773 N N . GLY A 1 482 ? 29.182 -1.478 -26.633 1.00 88.62 482 GLY A N 1
ATOM 3774 C CA . GLY A 1 482 ? 30.316 -2.194 -26.045 1.00 88.62 482 GLY A CA 1
ATOM 3775 C C . GLY A 1 482 ? 31.260 -1.279 -25.252 1.00 88.62 482 GLY A C 1
ATOM 3776 O O . GLY A 1 482 ? 30.861 -0.657 -24.269 1.00 88.62 482 GLY A O 1
ATOM 3777 N N . LEU A 1 483 ? 32.530 -1.212 -25.662 1.00 87.50 483 LEU A N 1
ATOM 3778 C CA . LEU A 1 483 ? 33.557 -0.369 -25.031 1.00 87.50 483 LEU A CA 1
ATOM 3779 C C . LEU A 1 483 ? 33.921 0.869 -25.860 1.00 87.50 483 LEU A C 1
ATOM 3781 O O . LEU A 1 483 ? 35.045 1.363 -25.731 1.00 87.50 483 LEU A O 1
ATOM 3785 N N . ALA A 1 484 ? 32.999 1.360 -26.693 1.00 85.62 484 ALA A N 1
ATOM 3786 C CA . ALA A 1 484 ? 33.163 2.630 -27.390 1.00 85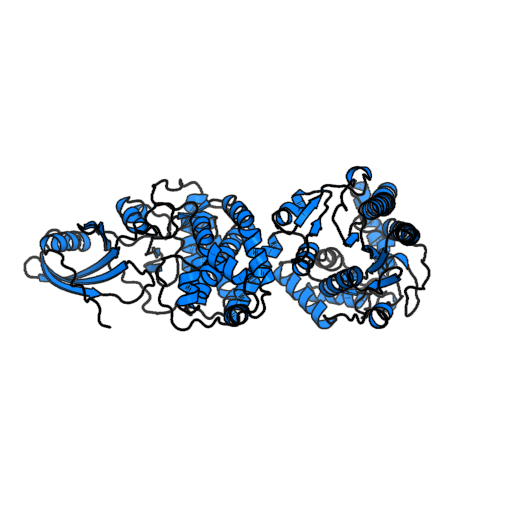.62 484 ALA A CA 1
ATOM 3787 C C . ALA A 1 484 ? 33.636 3.734 -26.424 1.00 85.62 484 ALA A C 1
ATOM 3789 O O . ALA A 1 484 ? 33.258 3.789 -25.242 1.00 85.62 484 ALA A O 1
ATOM 3790 N N . LYS A 1 485 ? 34.557 4.563 -26.916 1.00 85.56 485 LYS A N 1
ATOM 3791 C CA . LYS A 1 485 ? 35.283 5.559 -26.110 1.00 85.56 485 LYS A CA 1
ATOM 3792 C C . LYS A 1 485 ? 34.935 6.992 -26.498 1.00 85.56 485 LYS A C 1
ATOM 3794 O O . LYS A 1 485 ? 35.477 7.910 -25.894 1.00 85.56 485 LYS A O 1
ATOM 3799 N N . ASP A 1 486 ? 34.065 7.148 -27.485 1.00 89.31 486 ASP A N 1
ATOM 3800 C CA . ASP A 1 486 ? 33.636 8.408 -28.066 1.00 89.31 486 ASP A CA 1
ATOM 3801 C C . ASP A 1 486 ? 32.996 9.320 -27.008 1.00 89.31 486 ASP A C 1
ATOM 3803 O O . ASP A 1 486 ? 32.376 8.865 -26.038 1.00 89.31 486 ASP A O 1
ATOM 3807 N N . ASP A 1 487 ? 33.171 10.625 -27.191 1.00 88.94 487 ASP A N 1
ATOM 3808 C CA . ASP A 1 487 ? 32.599 11.660 -26.335 1.00 88.94 487 ASP A CA 1
ATOM 3809 C C . ASP A 1 487 ? 32.139 12.833 -27.220 1.00 88.94 487 ASP A C 1
ATOM 3811 O O . ASP A 1 487 ? 32.975 13.647 -27.622 1.00 88.94 487 ASP A O 1
ATOM 3815 N N . PRO A 1 488 ? 30.842 12.907 -27.574 1.00 93.44 488 PRO A N 1
ATOM 3816 C CA . PRO A 1 488 ? 29.767 11.985 -27.195 1.00 93.44 488 PRO A CA 1
ATOM 3817 C C . PRO A 1 488 ? 29.693 10.715 -28.072 1.00 93.44 488 PRO A C 1
ATOM 3819 O O . PRO A 1 488 ? 30.008 10.743 -29.257 1.00 93.44 488 PRO A O 1
ATOM 3822 N N . ILE A 1 489 ? 29.197 9.612 -27.503 1.00 95.00 489 ILE A N 1
ATOM 3823 C CA . ILE A 1 489 ? 28.567 8.514 -28.254 1.00 95.00 489 ILE A CA 1
ATOM 3824 C C . ILE A 1 489 ? 27.175 8.987 -28.683 1.00 95.00 489 ILE A C 1
ATOM 3826 O O . ILE A 1 489 ? 26.385 9.441 -27.848 1.00 95.00 489 ILE A O 1
ATOM 3830 N N . THR A 1 490 ? 26.856 8.812 -29.962 1.00 96.00 490 THR A N 1
ATOM 3831 C CA . THR A 1 490 ? 25.567 9.174 -30.560 1.00 96.00 490 THR A CA 1
ATOM 3832 C C . THR A 1 490 ? 24.864 7.945 -31.140 1.00 96.00 490 THR A C 1
ATOM 3834 O O . THR A 1 490 ? 25.350 6.810 -31.076 1.00 96.00 490 THR A O 1
ATOM 3837 N N . GLU A 1 491 ? 23.660 8.120 -31.667 1.00 95.56 491 GLU A N 1
ATOM 3838 C CA . GLU A 1 491 ? 22.882 7.053 -32.293 1.00 95.56 491 GLU A CA 1
ATOM 3839 C C . GLU A 1 491 ? 23.531 6.511 -33.575 1.00 95.56 491 GLU A C 1
ATOM 3841 O O . GLU A 1 491 ? 23.317 5.341 -33.909 1.00 95.56 491 GLU A O 1
ATOM 3846 N N . GLU A 1 492 ? 24.376 7.319 -34.219 1.00 94.06 492 GLU A N 1
ATOM 3847 C CA . GLU A 1 492 ? 25.179 6.997 -35.403 1.00 94.06 492 GLU A CA 1
ATOM 3848 C C . GLU A 1 492 ? 26.464 6.228 -35.066 1.00 94.06 492 GLU A C 1
ATOM 3850 O O . GLU A 1 492 ? 27.067 5.627 -35.958 1.00 94.06 492 GLU A O 1
ATOM 3855 N N . THR A 1 493 ? 26.892 6.215 -33.796 1.00 94.38 493 THR A N 1
ATOM 3856 C CA . THR A 1 493 ? 28.068 5.447 -33.378 1.00 94.38 493 THR A CA 1
ATOM 3857 C C . THR A 1 493 ? 27.850 3.957 -33.685 1.00 94.38 493 THR A C 1
ATOM 3859 O O . THR A 1 493 ? 26.852 3.376 -33.236 1.00 94.38 493 THR A O 1
ATOM 3862 N N . PRO A 1 494 ? 28.765 3.300 -34.426 1.00 90.06 494 PRO A N 1
ATOM 3863 C CA . PRO A 1 494 ? 28.629 1.890 -34.750 1.00 90.06 494 PRO A CA 1
ATOM 3864 C C . PRO A 1 494 ? 28.607 1.003 -33.507 1.00 90.06 494 PRO A C 1
ATOM 3866 O O . PRO A 1 494 ? 29.166 1.318 -32.453 1.00 90.06 494 PRO A O 1
ATOM 3869 N N . TRP A 1 495 ? 28.006 -0.171 -33.652 1.00 89.75 495 TRP A N 1
ATOM 3870 C CA . TRP A 1 495 ? 28.124 -1.201 -32.634 1.00 89.75 495 TRP A CA 1
ATOM 3871 C C . TRP A 1 495 ? 29.566 -1.653 -32.478 1.00 89.75 495 TRP A C 1
ATOM 3873 O O . TRP A 1 495 ? 30.299 -1.803 -33.453 1.00 89.75 495 TRP A O 1
ATOM 3883 N N . THR A 1 496 ? 29.939 -1.938 -31.236 1.00 85.31 496 THR A N 1
ATOM 3884 C CA . THR A 1 496 ? 31.216 -2.577 -30.930 1.00 85.31 496 THR A CA 1
ATOM 3885 C C . THR A 1 496 ? 30.945 -4.002 -30.487 1.00 85.31 496 THR A C 1
ATOM 3887 O O . THR A 1 496 ? 30.061 -4.246 -29.659 1.00 85.31 496 THR A O 1
ATOM 3890 N N . GLU A 1 497 ? 31.704 -4.954 -31.024 1.00 76.94 497 GLU A N 1
ATOM 3891 C CA . GLU A 1 497 ? 31.617 -6.332 -30.564 1.00 76.94 497 GLU A CA 1
ATOM 3892 C C . GLU A 1 497 ? 31.992 -6.422 -29.085 1.00 76.94 497 GLU A C 1
ATOM 3894 O O . GLU A 1 497 ? 33.035 -5.944 -28.631 1.00 76.94 497 GLU A O 1
ATOM 3899 N N . TYR A 1 498 ? 31.112 -7.053 -28.317 1.00 80.69 498 TYR A N 1
ATOM 3900 C CA . TYR A 1 498 ? 31.344 -7.339 -26.918 1.00 80.69 498 TYR A CA 1
ATOM 3901 C C . TYR A 1 498 ? 30.854 -8.746 -26.635 1.00 80.69 498 TYR A C 1
ATOM 3903 O O . TYR A 1 498 ? 29.672 -9.028 -26.818 1.00 80.69 498 TYR A O 1
ATOM 3911 N N . ASN A 1 499 ? 31.761 -9.629 -26.213 1.00 82.44 499 ASN A N 1
ATOM 3912 C CA . ASN A 1 499 ? 31.486 -11.052 -26.013 1.00 82.44 499 ASN A CA 1
ATOM 3913 C C . ASN A 1 499 ? 30.667 -11.302 -24.728 1.00 82.44 499 ASN A C 1
ATOM 3915 O O . ASN A 1 499 ? 31.135 -11.922 -23.770 1.00 82.44 499 ASN A O 1
ATOM 3919 N N . LEU A 1 500 ? 29.449 -10.760 -24.700 1.00 85.44 500 LEU A N 1
ATOM 3920 C CA . LEU A 1 500 ? 28.413 -11.005 -23.709 1.00 85.44 500 LEU A CA 1
ATOM 3921 C C . LEU A 1 500 ? 27.107 -11.347 -24.432 1.00 85.44 500 LEU A C 1
ATOM 3923 O O . LEU A 1 500 ? 26.625 -10.509 -25.199 1.00 85.44 500 LEU A O 1
ATOM 3927 N N . PRO A 1 501 ? 26.473 -12.497 -24.120 1.00 86.94 501 PRO A N 1
ATOM 3928 C CA . PRO A 1 501 ? 25.237 -12.922 -24.772 1.00 86.94 501 PRO A CA 1
ATOM 3929 C C . PRO A 1 501 ? 24.162 -11.837 -24.822 1.00 86.94 501 PRO A C 1
ATOM 3931 O O . PRO A 1 501 ? 23.539 -11.637 -25.861 1.00 86.94 501 PRO A O 1
ATOM 3934 N N . TYR A 1 502 ? 23.970 -11.086 -23.733 1.00 86.62 502 TYR A N 1
ATOM 3935 C CA . TYR A 1 502 ? 22.974 -10.018 -23.694 1.00 86.62 502 TYR A CA 1
ATOM 3936 C C . TYR A 1 502 ? 23.252 -8.921 -24.733 1.00 86.62 502 TYR A C 1
ATOM 3938 O O . TYR A 1 502 ? 22.390 -8.644 -25.557 1.00 86.62 502 TYR A O 1
ATOM 3946 N N . PHE A 1 503 ? 24.452 -8.334 -24.768 1.00 90.00 503 PHE A N 1
ATOM 3947 C CA . PHE A 1 503 ? 24.737 -7.224 -25.688 1.00 90.00 503 PHE A CA 1
ATOM 3948 C C . PHE A 1 503 ? 24.703 -7.666 -27.150 1.00 90.00 503 PHE A C 1
ATOM 3950 O O . PHE A 1 503 ? 24.070 -7.003 -27.969 1.00 90.00 503 PHE A O 1
ATOM 3957 N N . THR A 1 504 ? 25.299 -8.819 -27.458 1.00 91.12 504 THR A N 1
ATOM 3958 C CA . THR A 1 504 ? 25.303 -9.375 -28.815 1.00 91.12 504 THR A CA 1
ATOM 3959 C C . THR A 1 504 ? 23.885 -9.675 -29.299 1.00 91.12 504 THR A C 1
ATOM 3961 O O . THR A 1 504 ? 23.490 -9.257 -30.383 1.00 91.12 504 THR A O 1
ATOM 3964 N N . THR A 1 505 ? 23.062 -10.328 -28.473 1.00 93.25 505 THR A N 1
ATOM 3965 C CA . THR A 1 505 ? 21.682 -10.641 -28.873 1.00 93.25 505 THR A CA 1
ATOM 3966 C C . THR A 1 505 ? 20.792 -9.400 -28.964 1.00 93.25 505 THR A C 1
ATOM 3968 O O . THR A 1 505 ? 19.888 -9.380 -29.794 1.00 93.25 505 THR A O 1
ATOM 3971 N N . LYS A 1 506 ? 21.052 -8.335 -28.187 1.00 93.94 506 LYS A N 1
ATOM 3972 C CA . LYS A 1 506 ? 20.346 -7.049 -28.338 1.00 93.94 506 LYS A CA 1
ATOM 3973 C C . LYS A 1 506 ? 20.738 -6.317 -29.623 1.00 93.94 506 LYS A C 1
ATOM 3975 O O . LYS A 1 506 ? 19.841 -5.781 -30.266 1.00 93.94 506 LYS A O 1
ATOM 3980 N N . GLN A 1 507 ? 22.009 -6.357 -30.033 1.00 94.50 507 GLN A N 1
ATOM 3981 C CA . GLN A 1 507 ? 22.461 -5.870 -31.348 1.00 94.50 507 GLN A CA 1
ATOM 3982 C C . GLN A 1 507 ? 21.761 -6.632 -32.485 1.00 94.50 507 GLN A C 1
ATOM 3984 O O . GLN A 1 507 ? 21.170 -6.036 -33.381 1.00 94.50 507 GLN A O 1
ATOM 3989 N N . GLU A 1 508 ? 21.761 -7.967 -32.441 1.00 94.31 508 GLU A N 1
ATOM 3990 C CA . GLU A 1 508 ? 21.076 -8.786 -33.451 1.00 94.31 508 GLU A CA 1
ATOM 3991 C C . GLU A 1 508 ? 19.568 -8.488 -33.512 1.00 94.31 508 GLU A C 1
ATOM 3993 O O . GLU A 1 508 ? 19.009 -8.324 -34.598 1.00 94.31 508 GLU A O 1
ATOM 3998 N N . ALA A 1 509 ? 18.925 -8.330 -32.356 1.00 94.50 509 ALA A N 1
ATOM 3999 C CA . ALA A 1 509 ? 17.520 -7.959 -32.268 1.00 94.50 509 ALA A CA 1
ATOM 4000 C C . ALA A 1 509 ? 17.235 -6.537 -32.787 1.00 94.50 509 ALA A C 1
ATOM 4002 O O . ALA A 1 509 ? 16.220 -6.349 -33.453 1.00 94.50 509 ALA A O 1
ATOM 4003 N N . GLU A 1 510 ? 18.125 -5.554 -32.577 1.00 95.38 510 GLU A N 1
ATOM 4004 C CA . GLU A 1 510 ? 17.996 -4.228 -33.209 1.00 95.38 510 GLU A CA 1
ATOM 4005 C C . GLU A 1 510 ? 17.963 -4.339 -34.741 1.00 95.38 510 GLU A C 1
ATOM 4007 O O . GLU A 1 510 ? 17.136 -3.682 -35.371 1.00 95.38 510 GLU A O 1
ATOM 4012 N N . ARG A 1 511 ? 18.785 -5.215 -35.353 1.00 94.50 511 ARG A N 1
ATOM 4013 C CA . ARG A 1 511 ? 18.742 -5.434 -36.817 1.00 94.50 511 ARG A CA 1
ATOM 4014 C C . ARG A 1 511 ? 17.381 -5.956 -37.268 1.00 94.50 511 ARG A C 1
ATOM 4016 O O . ARG A 1 511 ? 16.878 -5.534 -38.303 1.00 94.50 511 ARG A O 1
ATOM 4023 N N . ILE A 1 512 ? 16.810 -6.894 -36.517 1.00 95.75 512 ILE A N 1
ATOM 4024 C CA . ILE A 1 512 ? 15.513 -7.510 -36.823 1.00 95.75 512 ILE A CA 1
ATOM 4025 C C . ILE A 1 512 ? 14.373 -6.494 -36.708 1.00 95.75 512 ILE A C 1
ATOM 4027 O O . ILE A 1 512 ? 13.531 -6.398 -37.603 1.00 95.75 512 ILE A O 1
ATOM 4031 N N . VAL A 1 513 ? 14.372 -5.717 -35.623 1.00 95.94 513 VAL A N 1
ATOM 4032 C CA . VAL A 1 513 ? 13.401 -4.642 -35.395 1.00 95.94 513 VAL A CA 1
ATOM 4033 C C . VAL A 1 513 ? 13.477 -3.637 -36.539 1.00 95.94 513 VAL A C 1
ATOM 4035 O O . VAL A 1 513 ? 12.460 -3.345 -37.158 1.00 95.94 513 VAL A O 1
ATOM 4038 N N . TRP A 1 514 ? 14.683 -3.182 -36.888 1.00 92.94 514 TRP A N 1
ATOM 4039 C CA . TRP A 1 514 ? 14.879 -2.193 -37.944 1.00 92.94 514 TRP A CA 1
ATOM 4040 C C . TRP A 1 514 ? 14.421 -2.679 -39.322 1.00 92.94 514 TRP A C 1
ATOM 4042 O O . TRP A 1 514 ? 13.720 -1.964 -40.029 1.00 92.94 514 TRP A O 1
ATOM 4052 N N . LYS A 1 515 ? 14.726 -3.933 -39.676 1.00 94.31 515 LYS A N 1
ATOM 4053 C CA . LYS A 1 515 ? 14.248 -4.559 -40.922 1.00 94.31 515 LYS A CA 1
ATOM 4054 C C . LYS A 1 515 ? 12.725 -4.680 -41.008 1.00 94.31 515 LYS A C 1
ATOM 4056 O O . LYS A 1 515 ? 12.204 -4.943 -42.083 1.00 94.31 515 LYS A O 1
ATOM 4061 N N . SER A 1 516 ? 12.017 -4.535 -39.892 1.00 93.06 516 SER A N 1
ATOM 4062 C CA . SER A 1 516 ? 10.557 -4.602 -39.860 1.00 93.06 516 SER A CA 1
ATOM 4063 C C . SER A 1 516 ? 9.889 -3.240 -40.050 1.00 93.06 516 SER A C 1
ATOM 4065 O O . SER A 1 516 ? 8.664 -3.204 -40.139 1.00 93.06 516 SER A O 1
ATOM 4067 N N . TYR A 1 517 ? 10.663 -2.150 -40.147 1.00 92.50 517 TYR A N 1
ATOM 4068 C CA . TYR A 1 517 ? 10.140 -0.787 -40.264 1.00 92.50 517 TYR A CA 1
ATOM 4069 C C . TYR A 1 517 ? 9.189 -0.599 -41.453 1.00 92.50 517 TYR A C 1
ATOM 4071 O O . TYR A 1 517 ? 8.137 0.012 -41.293 1.00 92.50 517 TYR A O 1
ATOM 4079 N N . ASP A 1 518 ? 9.497 -1.206 -42.604 1.00 90.44 518 ASP A N 1
ATOM 4080 C CA . ASP A 1 518 ? 8.691 -1.083 -43.830 1.00 90.44 518 ASP A CA 1
ATOM 4081 C C . ASP A 1 518 ? 7.253 -1.608 -43.680 1.00 90.44 518 ASP A C 1
ATOM 4083 O O . ASP A 1 518 ? 6.379 -1.274 -44.477 1.00 90.44 518 ASP A O 1
ATOM 4087 N N . ARG A 1 519 ? 6.998 -2.446 -42.668 1.00 93.12 519 ARG A N 1
ATOM 4088 C CA . ARG A 1 519 ? 5.690 -3.068 -42.422 1.00 93.12 519 ARG A CA 1
ATOM 4089 C C . ARG A 1 519 ? 5.082 -2.724 -41.061 1.00 93.12 519 ARG A C 1
ATOM 4091 O O . ARG A 1 519 ? 3.890 -2.924 -40.869 1.00 93.12 519 ARG A O 1
ATOM 4098 N N . LEU A 1 520 ? 5.884 -2.249 -40.113 1.00 94.00 520 LEU A N 1
ATOM 4099 C CA . LEU A 1 520 ? 5.476 -1.941 -38.745 1.00 94.00 520 LEU A CA 1
ATOM 4100 C C . LEU A 1 520 ? 6.252 -0.704 -38.275 1.00 94.00 520 LEU A C 1
ATOM 4102 O O . LEU A 1 520 ? 7.480 -0.767 -38.231 1.00 94.00 520 LEU A O 1
ATOM 4106 N N . PRO A 1 521 ? 5.597 0.399 -37.874 1.00 93.50 521 PRO A N 1
ATOM 4107 C CA . PRO A 1 521 ? 6.306 1.580 -37.387 1.00 93.50 521 PRO A CA 1
ATOM 4108 C C . PRO A 1 521 ? 7.073 1.278 -36.088 1.00 93.50 521 PRO A C 1
ATOM 4110 O O . PRO A 1 521 ? 6.499 1.208 -34.999 1.00 93.50 521 PRO A O 1
ATOM 4113 N N . VAL A 1 522 ? 8.388 1.074 -36.198 1.00 96.94 522 VAL A N 1
ATOM 4114 C CA . VAL A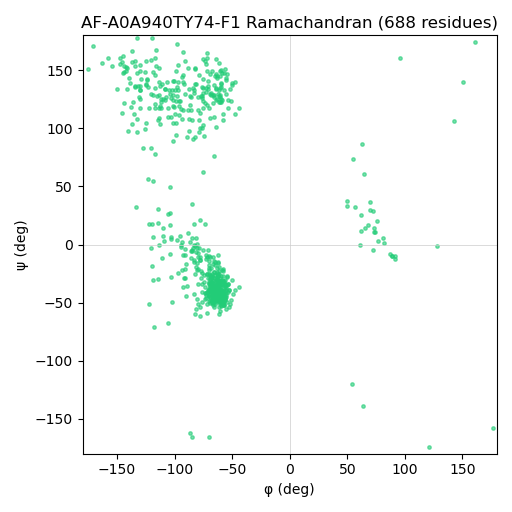 1 522 ? 9.261 0.734 -35.065 1.00 96.94 522 VAL A CA 1
ATOM 4115 C C . VAL A 1 522 ? 10.017 1.944 -34.516 1.00 96.94 522 VAL A C 1
ATOM 4117 O O . VAL A 1 522 ? 10.401 2.846 -35.259 1.00 96.94 522 VAL A O 1
ATOM 4120 N N . VAL A 1 523 ? 10.294 1.925 -33.212 1.00 97.56 523 VAL A N 1
ATOM 4121 C CA . VAL A 1 523 ? 11.188 2.862 -32.515 1.00 97.56 523 VAL A CA 1
ATOM 4122 C C . VAL A 1 523 ? 12.168 2.066 -31.664 1.00 97.56 523 VAL A C 1
ATOM 4124 O O . VAL A 1 523 ? 11.753 1.171 -30.927 1.00 97.56 523 VAL A O 1
ATOM 4127 N N . VAL A 1 524 ? 13.461 2.388 -31.724 1.00 97.88 524 VAL A N 1
ATOM 4128 C CA . VAL A 1 524 ? 14.483 1.734 -30.890 1.00 97.88 524 VAL A CA 1
ATOM 4129 C C . VAL A 1 524 ? 14.933 2.679 -29.779 1.00 97.88 524 VAL A C 1
ATOM 4131 O O . VAL A 1 524 ? 15.528 3.721 -30.040 1.00 97.88 524 VAL A O 1
ATOM 4134 N N . ALA A 1 525 ? 14.695 2.286 -28.530 1.00 97.38 525 ALA A N 1
ATOM 4135 C CA . ALA A 1 525 ? 15.123 3.014 -27.340 1.00 97.38 525 ALA A CA 1
ATOM 4136 C C . ALA A 1 525 ? 16.371 2.354 -26.733 1.00 97.38 525 ALA A C 1
ATOM 4138 O O . ALA A 1 525 ? 16.270 1.305 -26.102 1.00 97.38 525 ALA A O 1
ATOM 4139 N N . ARG A 1 526 ? 17.560 2.938 -26.897 1.00 97.56 526 ARG A N 1
ATOM 4140 C CA . ARG A 1 526 ? 18.803 2.476 -26.255 1.00 97.56 526 ARG A CA 1
ATOM 4141 C C . ARG A 1 526 ? 18.866 3.014 -24.827 1.00 97.56 526 ARG A C 1
ATOM 4143 O O . ARG A 1 526 ? 19.320 4.129 -24.588 1.00 97.56 526 ARG A O 1
ATOM 4150 N N . ILE A 1 527 ? 18.372 2.217 -23.880 1.00 95.25 527 ILE A N 1
ATOM 4151 C CA . ILE A 1 527 ? 18.227 2.611 -22.472 1.00 95.25 527 ILE A CA 1
ATOM 4152 C C . ILE A 1 527 ? 19.585 2.614 -21.755 1.00 95.25 527 ILE A C 1
ATOM 4154 O O . ILE A 1 527 ? 20.368 1.666 -21.900 1.00 95.25 527 ILE A O 1
ATOM 4158 N N . GLY A 1 528 ? 19.833 3.679 -20.984 1.00 94.38 528 GLY A N 1
ATOM 4159 C CA . GLY A 1 528 ? 20.999 3.863 -20.116 1.00 94.38 528 GLY A CA 1
ATOM 4160 C C . GLY A 1 528 ? 21.055 2.961 -18.878 1.00 94.38 528 GLY A C 1
ATOM 4161 O O . GLY A 1 528 ? 20.316 1.983 -18.745 1.00 94.38 528 GLY A O 1
ATOM 4162 N N . ASP A 1 529 ? 21.929 3.306 -17.929 1.00 92.62 529 ASP A N 1
ATOM 4163 C CA . ASP A 1 529 ? 22.000 2.620 -16.633 1.00 92.62 529 ASP A CA 1
ATOM 4164 C C . ASP A 1 529 ? 20.808 3.042 -15.767 1.00 92.62 529 ASP A C 1
ATOM 4166 O O . ASP A 1 529 ? 20.833 4.076 -15.098 1.00 92.62 529 ASP A O 1
ATOM 4170 N N . ALA A 1 530 ? 19.729 2.263 -15.823 1.00 89.25 530 ALA A N 1
ATOM 4171 C CA . ALA A 1 530 ? 18.500 2.613 -15.128 1.00 89.25 530 ALA A CA 1
ATOM 4172 C C . ALA A 1 530 ? 18.679 2.579 -13.602 1.00 89.25 530 ALA A C 1
ATOM 4174 O O . ALA A 1 530 ? 19.006 1.536 -13.031 1.00 89.25 530 ALA A O 1
ATOM 4175 N N . ILE A 1 531 ? 18.418 3.709 -12.946 1.00 88.44 531 ILE A N 1
ATOM 4176 C CA . ILE A 1 531 ? 18.513 3.892 -11.492 1.00 88.44 531 ILE A CA 1
ATOM 4177 C C . ILE A 1 531 ? 17.167 4.320 -10.909 1.00 88.44 531 ILE A C 1
ATOM 4179 O O . ILE A 1 531 ? 16.319 4.880 -11.603 1.00 88.44 531 ILE A O 1
ATOM 4183 N N . GLY A 1 532 ? 16.980 4.100 -9.610 1.00 81.12 532 GLY A N 1
ATOM 4184 C CA . GLY A 1 532 ? 15.841 4.644 -8.882 1.00 81.12 532 GLY A CA 1
ATOM 4185 C C . GLY A 1 532 ? 14.950 3.599 -8.225 1.00 81.12 532 GLY A C 1
ATOM 4186 O O . GLY A 1 532 ? 15.256 2.405 -8.218 1.00 81.12 532 GLY A O 1
ATOM 4187 N N . PRO A 1 533 ? 13.831 4.050 -7.641 1.00 70.31 533 PRO A N 1
ATOM 4188 C CA . PRO A 1 533 ? 12.903 3.193 -6.921 1.00 70.31 533 PRO A CA 1
ATOM 4189 C C . PRO A 1 533 ? 12.468 1.951 -7.708 1.00 70.31 533 PRO A C 1
ATOM 4191 O O . PRO A 1 533 ? 11.895 2.055 -8.791 1.00 70.31 533 PRO A O 1
ATOM 4194 N N . GLY A 1 534 ? 12.692 0.767 -7.134 1.00 63.59 534 GLY A N 1
ATOM 4195 C CA . GLY A 1 534 ? 12.313 -0.514 -7.736 1.00 63.59 534 GLY A CA 1
ATOM 4196 C C . GLY A 1 534 ? 13.288 -1.059 -8.785 1.00 63.59 534 GLY A C 1
ATOM 4197 O O . GLY A 1 534 ? 13.027 -2.137 -9.318 1.00 63.59 534 GLY A O 1
ATOM 4198 N N . GLN A 1 535 ? 14.404 -0.375 -9.069 1.00 73.81 535 GLN A N 1
ATOM 4199 C CA . GLN A 1 535 ? 15.463 -0.928 -9.916 1.00 73.81 535 GLN A CA 1
ATOM 4200 C C . GLN A 1 535 ? 16.305 -1.960 -9.165 1.00 73.81 535 GLN A C 1
ATOM 4202 O O . GLN A 1 535 ? 16.821 -1.709 -8.075 1.00 73.81 535 GLN A O 1
ATOM 4207 N N . THR A 1 536 ? 16.462 -3.142 -9.762 1.00 67.25 536 THR A N 1
ATOM 4208 C CA . THR A 1 536 ? 17.116 -4.275 -9.098 1.00 67.25 536 THR A CA 1
ATOM 4209 C C . THR A 1 536 ? 18.632 -4.128 -9.099 1.00 67.25 536 THR A C 1
ATOM 4211 O O . THR A 1 536 ? 19.233 -4.029 -8.035 1.00 67.25 536 THR A O 1
ATOM 4214 N N . PHE A 1 537 ? 19.263 -4.081 -10.275 1.00 72.62 537 PHE A N 1
ATOM 4215 C CA . PHE A 1 537 ? 20.718 -4.212 -10.362 1.00 72.62 537 PHE A CA 1
ATOM 4216 C C . PHE A 1 537 ? 21.454 -2.970 -9.843 1.00 72.62 537 PHE A C 1
ATOM 4218 O O . PHE A 1 537 ? 22.213 -3.060 -8.879 1.00 72.62 537 PHE A O 1
ATOM 4225 N N . TRP A 1 538 ? 21.200 -1.802 -10.445 1.00 81.31 538 TRP A N 1
ATOM 4226 C CA . TRP A 1 538 ? 21.932 -0.573 -10.128 1.00 81.31 538 TRP A CA 1
ATOM 4227 C C . TRP A 1 538 ? 21.571 0.038 -8.769 1.00 81.31 538 TRP A C 1
ATOM 4229 O O . TRP A 1 538 ? 22.276 0.925 -8.314 1.00 81.31 538 TRP A O 1
ATOM 4239 N N . SER A 1 539 ? 20.532 -0.442 -8.079 1.00 78.19 539 SER A N 1
ATOM 4240 C CA . SER A 1 539 ? 20.182 0.034 -6.733 1.00 78.19 539 SER A CA 1
ATOM 4241 C C . SER A 1 539 ? 20.281 -1.082 -5.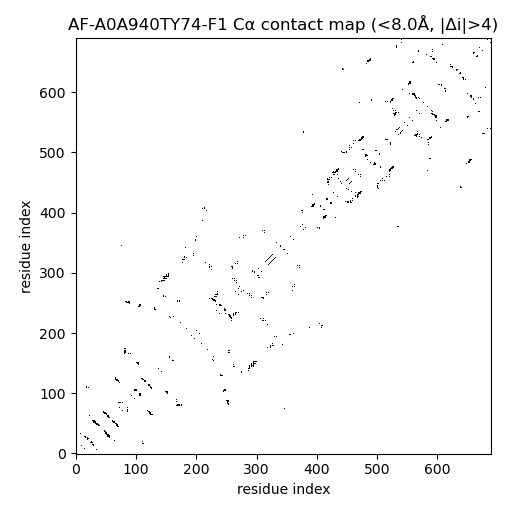690 1.00 78.19 539 SER A C 1
ATOM 4243 O O . SER A 1 539 ? 21.217 -1.080 -4.893 1.00 78.19 539 SER A O 1
ATOM 4245 N N . ILE A 1 540 ? 19.375 -2.064 -5.708 1.00 74.81 540 ILE A N 1
ATOM 4246 C CA . ILE A 1 540 ? 19.279 -3.093 -4.654 1.00 74.81 540 ILE A CA 1
ATOM 4247 C C . ILE A 1 540 ? 20.515 -4.007 -4.632 1.00 74.81 540 ILE A C 1
ATOM 4249 O O . ILE A 1 540 ? 21.157 -4.157 -3.596 1.00 74.81 540 ILE A O 1
ATOM 4253 N N . THR A 1 541 ? 20.892 -4.595 -5.770 1.00 77.50 541 THR A N 1
ATOM 4254 C CA . THR A 1 541 ? 21.996 -5.565 -5.836 1.00 77.50 541 THR A CA 1
ATOM 4255 C C . THR A 1 541 ? 23.334 -4.929 -5.464 1.00 77.50 541 THR A C 1
ATOM 4257 O O . THR A 1 541 ? 24.094 -5.505 -4.687 1.00 77.50 541 THR A O 1
ATOM 4260 N N . LEU A 1 542 ? 23.637 -3.727 -5.968 1.00 85.00 542 LEU A N 1
ATOM 4261 C CA . LEU A 1 542 ? 24.873 -3.030 -5.593 1.00 85.00 542 LEU A CA 1
ATOM 4262 C C . LEU A 1 542 ? 24.918 -2.686 -4.102 1.00 85.00 542 LEU A C 1
ATOM 4264 O O . LEU A 1 542 ? 25.970 -2.836 -3.477 1.00 85.00 542 LEU A O 1
ATOM 4268 N N . LEU A 1 543 ? 23.786 -2.288 -3.524 1.00 86.19 543 LEU A N 1
ATOM 4269 C CA . LEU A 1 543 ? 23.659 -2.054 -2.090 1.00 86.19 543 LEU A CA 1
ATOM 4270 C C . LEU A 1 543 ? 23.911 -3.334 -1.281 1.00 86.19 543 LEU A C 1
ATOM 4272 O O . LEU A 1 543 ? 24.658 -3.304 -0.303 1.00 86.19 543 LEU A O 1
ATOM 4276 N N . GLU A 1 544 ? 23.357 -4.476 -1.689 1.00 83.12 544 GLU A N 1
ATOM 4277 C CA . GLU A 1 544 ? 23.582 -5.768 -1.024 1.00 83.12 544 GLU A CA 1
ATOM 4278 C C . GLU A 1 544 ? 25.053 -6.207 -1.093 1.00 83.12 544 GLU A C 1
ATOM 4280 O O . GLU A 1 544 ? 25.628 -6.657 -0.097 1.00 83.12 544 GLU A O 1
ATOM 4285 N N . ILE A 1 545 ? 25.695 -6.030 -2.250 1.00 84.19 545 ILE A N 1
ATOM 4286 C CA . ILE A 1 545 ? 27.122 -6.317 -2.443 1.00 84.19 545 ILE A CA 1
ATOM 4287 C C . ILE A 1 545 ? 27.978 -5.385 -1.565 1.00 84.19 545 ILE A C 1
ATOM 4289 O O . ILE A 1 545 ? 28.954 -5.834 -0.950 1.00 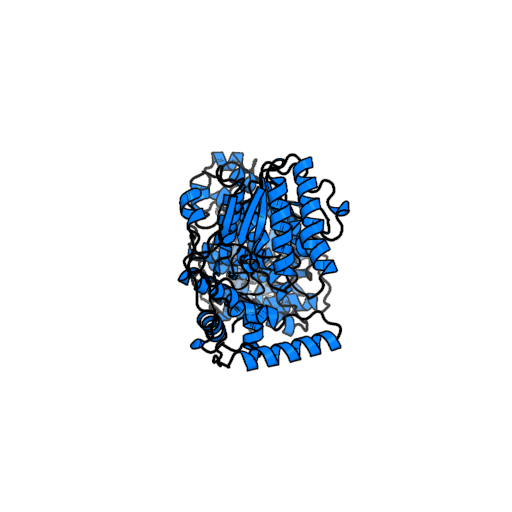84.19 545 ILE A O 1
ATOM 4293 N N . ALA A 1 546 ? 27.609 -4.104 -1.452 1.00 8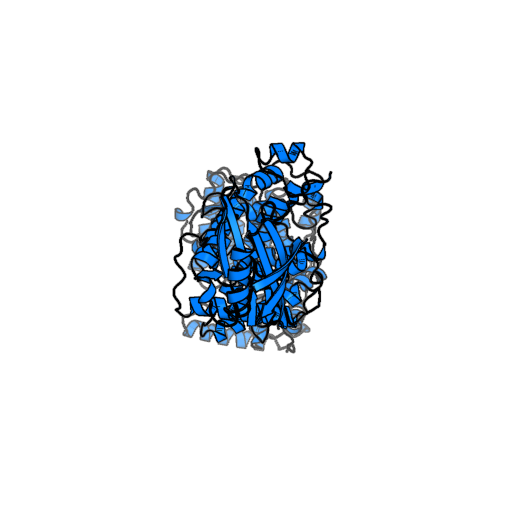8.75 546 ALA A N 1
ATOM 4294 C CA . ALA A 1 546 ? 28.267 -3.149 -0.560 1.00 88.75 546 ALA A CA 1
ATOM 4295 C C . ALA A 1 546 ? 28.104 -3.547 0.913 1.00 88.75 546 ALA A C 1
ATOM 4297 O O . ALA A 1 546 ? 29.085 -3.572 1.658 1.00 88.75 546 ALA A O 1
ATOM 4298 N N . ASN A 1 547 ? 26.904 -3.970 1.317 1.00 86.25 547 ASN A N 1
ATOM 4299 C CA . ASN A 1 547 ? 26.623 -4.481 2.656 1.00 86.25 547 ASN A CA 1
ATOM 4300 C C . ASN A 1 547 ? 27.481 -5.700 3.016 1.00 86.25 547 ASN A C 1
ATOM 4302 O O . ASN A 1 547 ? 27.943 -5.811 4.152 1.00 86.25 547 ASN A O 1
ATOM 4306 N N . ARG A 1 548 ? 27.800 -6.567 2.053 1.00 85.50 548 ARG A N 1
ATOM 4307 C CA . ARG A 1 548 ? 28.724 -7.701 2.247 1.00 85.50 548 ARG A CA 1
ATOM 4308 C C . ARG A 1 548 ? 30.207 -7.308 2.217 1.00 85.50 548 ARG A C 1
ATOM 4310 O O . ARG A 1 548 ? 31.068 -8.157 2.405 1.00 85.50 548 ARG A O 1
ATOM 4317 N N . GLY A 1 549 ? 30.530 -6.036 1.972 1.00 85.62 549 GLY A N 1
ATOM 4318 C CA . GLY A 1 549 ? 31.909 -5.546 1.851 1.00 85.62 549 GLY A CA 1
ATOM 4319 C C . GLY A 1 549 ? 32.607 -5.957 0.549 1.00 85.62 549 GLY A C 1
ATOM 4320 O O . GLY A 1 549 ? 33.819 -5.760 0.411 1.00 85.62 549 GLY A O 1
ATOM 4321 N N . LEU A 1 550 ? 31.853 -6.510 -0.405 1.00 84.94 550 LEU A N 1
ATOM 4322 C CA . LEU A 1 550 ? 32.355 -7.046 -1.670 1.00 84.94 550 LEU A CA 1
ATOM 4323 C C . LEU A 1 550 ? 32.380 -5.996 -2.787 1.00 84.94 550 LEU A C 1
ATOM 4325 O O . LEU A 1 550 ? 33.077 -6.189 -3.780 1.00 84.94 550 LEU A O 1
ATOM 4329 N N . LEU A 1 551 ? 31.669 -4.873 -2.628 1.00 86.56 551 LEU A N 1
ATOM 4330 C CA . LEU A 1 551 ? 31.662 -3.806 -3.628 1.00 86.56 551 LEU A CA 1
ATOM 4331 C C . LEU A 1 551 ? 32.970 -3.022 -3.527 1.00 86.56 551 LEU A C 1
ATOM 4333 O O . LEU A 1 551 ? 33.135 -2.182 -2.641 1.00 86.56 551 LEU A O 1
ATOM 4337 N N . LYS A 1 552 ? 33.916 -3.311 -4.419 1.00 86.50 552 LYS A N 1
ATOM 4338 C CA . LYS A 1 552 ? 35.199 -2.605 -4.494 1.00 86.50 552 LYS A CA 1
ATOM 4339 C C . LYS A 1 552 ? 35.144 -1.526 -5.565 1.00 86.50 552 LYS A C 1
ATOM 4341 O O . LYS A 1 552 ? 34.580 -1.734 -6.636 1.00 86.50 552 LYS A O 1
ATOM 4346 N N . LEU A 1 553 ? 35.734 -0.374 -5.263 1.00 82.56 553 LEU A N 1
ATOM 4347 C CA . LEU A 1 553 ? 35.874 0.706 -6.227 1.00 82.56 553 LEU A CA 1
ATOM 4348 C C . LEU A 1 553 ? 36.991 0.371 -7.225 1.00 82.56 553 LEU A C 1
ATOM 4350 O O . LEU A 1 553 ? 38.044 -0.125 -6.807 1.00 82.56 553 LEU A O 1
ATOM 4354 N N . PRO A 1 554 ? 36.835 0.709 -8.513 1.00 76.81 554 PRO A N 1
ATOM 4355 C CA . PRO A 1 554 ? 37.999 0.896 -9.366 1.00 76.81 554 PRO A CA 1
ATOM 4356 C C . PRO A 1 554 ? 38.899 2.004 -8.812 1.00 76.81 554 PRO A C 1
ATOM 4358 O O . PRO A 1 554 ? 38.408 2.967 -8.220 1.00 76.81 554 PRO A O 1
ATOM 4361 N N . LEU A 1 555 ? 40.210 1.914 -9.059 1.00 79.19 555 LEU A N 1
ATOM 4362 C CA . LEU A 1 555 ? 41.080 3.084 -8.913 1.00 79.19 555 LEU A CA 1
ATOM 4363 C C . LEU A 1 555 ? 40.551 4.232 -9.780 1.00 79.19 555 LEU A C 1
ATOM 4365 O O . LEU A 1 555 ? 40.110 4.015 -10.909 1.00 79.19 555 LEU A O 1
ATOM 4369 N N . ASP A 1 556 ? 40.640 5.457 -9.270 1.00 75.00 556 ASP A N 1
ATOM 4370 C CA . ASP A 1 556 ? 40.117 6.644 -9.950 1.00 75.00 556 ASP A CA 1
ATOM 4371 C C . ASP A 1 556 ? 40.756 6.876 -11.331 1.00 75.00 556 ASP A C 1
ATOM 4373 O O . ASP A 1 556 ? 40.073 7.310 -12.257 1.00 75.00 556 ASP A O 1
ATOM 4377 N N . SER A 1 557 ? 42.026 6.497 -11.503 1.00 72.38 557 SER A N 1
ATOM 4378 C CA . SER A 1 557 ? 42.731 6.512 -12.794 1.00 72.38 557 SER A CA 1
ATOM 4379 C C . SER A 1 557 ? 42.231 5.454 -13.786 1.00 72.38 557 SER A C 1
ATOM 4381 O O . SER A 1 557 ? 42.477 5.555 -14.986 1.00 72.38 557 SER A O 1
ATOM 4383 N N . GLN A 1 558 ? 41.512 4.438 -13.308 1.00 74.25 558 GLN A N 1
ATOM 4384 C CA . GLN A 1 558 ? 41.031 3.304 -14.095 1.00 74.25 558 GLN A CA 1
ATOM 4385 C C . GLN A 1 558 ? 39.505 3.310 -14.267 1.00 74.25 558 GLN A C 1
ATOM 4387 O O . GLN A 1 558 ? 39.011 2.574 -15.110 1.00 74.25 558 GLN A O 1
ATOM 4392 N N . THR A 1 559 ? 38.749 4.139 -13.537 1.00 81.69 559 THR A N 1
ATOM 4393 C CA . THR A 1 559 ? 37.273 4.117 -13.564 1.00 81.69 559 THR A CA 1
ATOM 4394 C C . THR A 1 559 ? 36.680 4.411 -14.941 1.00 81.69 559 THR A C 1
ATOM 4396 O O . THR A 1 559 ? 37.196 5.245 -15.686 1.00 81.69 559 THR A O 1
ATOM 4399 N N . GLY A 1 560 ? 35.565 3.757 -15.261 1.00 89.38 560 GLY A N 1
ATOM 4400 C CA . GLY A 1 560 ? 34.734 4.093 -16.414 1.00 89.38 560 GLY A CA 1
ATOM 4401 C C . GLY A 1 560 ? 33.720 5.198 -16.131 1.00 89.38 560 GLY A C 1
ATOM 4402 O O . GLY A 1 560 ? 33.788 5.881 -15.102 1.00 89.38 560 GLY A O 1
ATOM 4403 N N . THR A 1 561 ? 32.770 5.300 -17.053 1.00 92.62 561 THR A N 1
ATOM 4404 C CA . THR A 1 561 ? 31.628 6.206 -17.059 1.00 92.62 561 THR A CA 1
ATOM 4405 C C . THR A 1 561 ? 30.332 5.395 -17.094 1.00 92.62 561 THR A C 1
ATOM 4407 O O . THR A 1 561 ? 30.160 4.512 -17.937 1.00 92.62 561 THR A O 1
ATOM 4410 N N . LEU A 1 562 ? 29.415 5.718 -16.188 1.00 93.00 562 LEU A N 1
ATOM 4411 C CA . LEU A 1 562 ? 28.009 5.342 -16.252 1.00 93.00 562 LEU A CA 1
ATOM 4412 C C . LEU A 1 562 ? 27.226 6.464 -16.939 1.00 93.00 562 LEU A C 1
ATOM 4414 O O . LEU A 1 562 ? 27.544 7.639 -16.769 1.00 93.00 562 LEU A O 1
ATOM 4418 N N . ASN A 1 563 ? 26.192 6.095 -17.687 1.00 95.94 563 ASN A N 1
ATOM 4419 C CA . ASN A 1 563 ? 25.272 6.997 -18.375 1.00 95.94 563 ASN A CA 1
ATOM 4420 C C . ASN A 1 563 ? 23.855 6.725 -17.832 1.00 95.94 563 ASN A C 1
ATOM 4422 O O . ASN A 1 563 ? 23.131 5.908 -18.413 1.00 95.94 563 ASN A O 1
ATOM 4426 N N . PRO A 1 564 ? 23.482 7.322 -16.683 1.00 95.44 564 PRO A N 1
ATOM 4427 C CA . PRO A 1 564 ? 22.274 6.941 -15.963 1.00 95.44 564 PRO A CA 1
ATOM 4428 C C . PRO A 1 564 ? 20.981 7.409 -16.635 1.00 95.44 564 PRO A C 1
ATOM 4430 O O . PRO A 1 564 ? 20.957 8.385 -17.387 1.00 95.44 564 PRO A O 1
ATOM 4433 N N . ILE A 1 565 ? 19.894 6.717 -16.299 1.00 94.75 565 ILE A N 1
ATOM 4434 C CA . ILE A 1 565 ? 18.520 7.150 -16.562 1.00 94.75 565 ILE A CA 1
ATOM 4435 C C . ILE A 1 565 ? 17.665 6.885 -15.319 1.00 94.75 565 ILE A C 1
ATOM 4437 O O . ILE A 1 565 ? 17.584 5.754 -14.834 1.00 94.75 565 ILE A O 1
ATOM 4441 N N . TYR A 1 566 ? 17.036 7.916 -14.766 1.00 93.12 566 TYR A N 1
ATOM 4442 C CA . TYR A 1 566 ? 16.132 7.767 -13.634 1.00 93.12 566 TYR A CA 1
ATOM 4443 C C . TYR A 1 566 ? 14.832 7.082 -14.059 1.00 93.12 566 TYR A C 1
ATOM 4445 O O . TYR A 1 566 ? 14.286 7.356 -15.125 1.00 93.12 566 TYR A O 1
ATOM 4453 N N . ILE A 1 567 ? 14.309 6.197 -13.210 1.00 83.06 567 ILE A N 1
ATOM 4454 C CA . ILE A 1 567 ? 13.190 5.314 -13.558 1.00 83.06 567 ILE A CA 1
ATOM 4455 C C . ILE A 1 567 ? 11.930 6.048 -14.030 1.00 83.06 567 ILE A C 1
ATOM 4457 O O . ILE A 1 567 ? 11.263 5.573 -14.943 1.00 83.06 567 ILE A O 1
ATOM 4461 N N . ASP A 1 568 ? 11.609 7.203 -13.446 1.00 80.25 568 ASP A N 1
ATOM 4462 C CA . ASP A 1 568 ? 10.435 7.976 -13.854 1.00 80.25 568 ASP A CA 1
ATOM 4463 C C . ASP A 1 568 ? 10.686 8.717 -15.179 1.00 80.25 568 ASP A C 1
ATOM 4465 O O . ASP A 1 568 ? 9.836 8.648 -16.063 1.00 80.25 568 ASP A O 1
ATOM 4469 N N . ASN A 1 569 ? 11.882 9.293 -15.373 1.00 87.56 569 ASN A N 1
ATOM 4470 C CA . ASN A 1 569 ? 12.287 9.896 -16.650 1.00 87.56 569 ASN A CA 1
ATOM 4471 C C . ASN A 1 569 ? 12.278 8.855 -17.783 1.00 87.56 569 ASN A C 1
ATOM 4473 O O . ASN A 1 569 ? 11.833 9.148 -18.889 1.00 87.56 569 ASN A O 1
ATOM 4477 N N . LEU A 1 570 ? 12.724 7.622 -17.503 1.00 90.50 570 LEU A N 1
ATOM 4478 C CA . LEU A 1 570 ? 12.683 6.507 -18.450 1.00 90.50 570 LEU A CA 1
ATOM 4479 C C . LEU A 1 570 ? 11.252 6.185 -18.887 1.00 90.50 570 LEU A C 1
ATOM 4481 O O . LEU A 1 570 ? 11.004 5.965 -20.070 1.00 90.50 570 LEU A O 1
ATOM 4485 N N . ILE A 1 571 ? 10.315 6.121 -17.941 1.00 81.94 571 ILE A N 1
ATOM 4486 C CA . ILE A 1 571 ? 8.916 5.823 -18.259 1.00 81.94 571 ILE A CA 1
ATOM 4487 C C . ILE A 1 571 ? 8.331 6.941 -19.124 1.00 81.94 571 ILE A C 1
ATOM 4489 O O . ILE A 1 571 ? 7.720 6.644 -20.147 1.00 81.94 571 ILE A O 1
ATOM 4493 N N . ASP A 1 572 ? 8.572 8.202 -18.763 1.00 79.38 572 ASP A N 1
ATOM 4494 C CA . ASP A 1 572 ? 8.094 9.355 -19.532 1.00 79.38 572 ASP A CA 1
ATOM 4495 C C . ASP A 1 572 ? 8.689 9.364 -20.954 1.00 79.38 572 ASP A C 1
ATOM 4497 O O . ASP A 1 572 ? 7.967 9.571 -21.930 1.00 79.38 572 ASP A O 1
ATOM 4501 N N . ALA A 1 573 ? 9.979 9.037 -21.095 1.00 87.75 573 ALA A N 1
ATOM 4502 C CA . ALA A 1 573 ? 10.639 8.878 -22.388 1.00 87.75 573 ALA A CA 1
ATOM 4503 C C . ALA A 1 573 ? 10.016 7.755 -23.230 1.00 87.75 573 ALA A C 1
ATOM 4505 O O . ALA A 1 573 ? 9.708 7.963 -24.401 1.00 87.75 573 ALA A O 1
ATOM 4506 N N . LEU A 1 574 ? 9.806 6.567 -22.654 1.00 86.94 574 LEU A N 1
ATOM 4507 C CA . LEU A 1 574 ? 9.200 5.442 -23.371 1.00 86.94 574 LEU A CA 1
ATOM 4508 C C . LEU A 1 574 ? 7.784 5.791 -23.836 1.00 86.94 574 LEU A C 1
ATOM 4510 O O . LEU A 1 574 ? 7.456 5.566 -25.000 1.00 86.94 574 LEU A O 1
ATOM 4514 N N . LEU A 1 575 ? 6.965 6.389 -22.969 1.00 80.75 575 LEU A N 1
ATOM 4515 C CA . LEU A 1 575 ? 5.614 6.817 -23.327 1.00 80.75 575 LEU A CA 1
ATOM 4516 C C . LEU A 1 575 ? 5.623 7.814 -24.483 1.00 80.75 575 LEU A C 1
ATOM 4518 O O . LEU A 1 575 ? 4.894 7.614 -25.454 1.00 80.75 575 LEU A O 1
ATOM 4522 N N . LEU A 1 576 ? 6.509 8.811 -24.427 1.00 82.25 576 LEU A N 1
ATOM 4523 C CA . LEU A 1 576 ? 6.689 9.773 -25.507 1.00 82.25 576 LEU A CA 1
ATOM 4524 C C . LEU A 1 576 ? 7.100 9.097 -26.821 1.00 82.25 576 LEU A C 1
ATOM 4526 O O . LEU A 1 576 ? 6.539 9.404 -27.866 1.00 82.25 576 LEU A O 1
ATOM 4530 N N . LEU A 1 577 ? 8.030 8.140 -26.795 1.00 90.19 577 LEU A N 1
ATOM 4531 C CA . LEU A 1 577 ? 8.423 7.393 -27.996 1.00 90.19 577 LEU A CA 1
ATOM 4532 C C . LEU A 1 577 ? 7.248 6.603 -28.596 1.00 90.19 577 LEU A C 1
ATOM 4534 O O . LEU A 1 577 ? 7.146 6.464 -29.816 1.00 90.19 577 LEU A O 1
ATOM 4538 N N . GLY A 1 578 ? 6.328 6.133 -27.752 1.00 81.94 578 GLY A N 1
ATOM 4539 C CA . GLY A 1 578 ? 5.105 5.450 -28.172 1.00 81.94 578 GLY A CA 1
ATOM 4540 C C . GLY A 1 578 ? 4.071 6.345 -28.859 1.00 81.94 578 GLY A C 1
ATOM 4541 O O . GLY A 1 578 ? 3.301 5.848 -29.673 1.00 81.94 578 GLY A O 1
ATOM 4542 N N . THR A 1 579 ? 4.073 7.652 -28.592 1.00 78.81 579 THR A N 1
ATOM 4543 C CA . THR A 1 579 ? 3.003 8.561 -29.044 1.00 78.81 579 THR A CA 1
ATOM 4544 C C . THR A 1 579 ? 3.481 9.675 -29.978 1.00 78.81 579 THR A C 1
ATOM 4546 O O . THR A 1 579 ? 2.762 10.056 -30.899 1.00 78.81 579 THR A O 1
ATOM 4549 N N . HIS A 1 580 ? 4.724 10.146 -29.849 1.00 83.88 580 HIS A N 1
ATOM 4550 C CA . HIS A 1 580 ? 5.245 11.283 -30.610 1.00 83.88 580 HIS A CA 1
ATOM 4551 C C . HIS A 1 580 ? 5.337 10.998 -32.123 1.00 83.88 580 HIS A C 1
ATOM 4553 O O . HIS A 1 580 ? 5.966 10.011 -32.510 1.00 83.88 580 HIS A O 1
ATOM 4559 N N . PRO A 1 581 ? 4.774 11.838 -33.006 1.00 80.31 581 PRO A N 1
ATOM 4560 C CA . PRO A 1 581 ? 4.651 11.540 -34.439 1.00 80.31 581 PRO A CA 1
ATOM 4561 C C . PRO A 1 581 ? 5.994 11.355 -35.164 1.00 80.31 581 PRO A C 1
ATOM 4563 O O . PRO A 1 581 ? 6.077 10.556 -36.087 1.00 80.31 581 PRO A O 1
ATOM 4566 N N . THR A 1 582 ? 7.055 12.033 -34.721 1.00 93.00 582 THR A N 1
ATOM 4567 C CA . THR A 1 582 ? 8.402 11.966 -35.331 1.00 93.00 582 THR A CA 1
ATOM 4568 C C . THR A 1 582 ? 9.262 10.794 -34.834 1.00 93.00 582 THR A C 1
ATOM 4570 O O . THR A 1 582 ? 10.384 10.610 -35.293 1.00 93.00 582 THR A O 1
ATOM 4573 N N . ALA A 1 583 ? 8.788 10.018 -33.854 1.00 92.81 583 ALA A N 1
ATOM 4574 C CA . ALA A 1 583 ? 9.580 8.939 -33.259 1.00 92.81 583 ALA A CA 1
ATOM 4575 C C . ALA A 1 583 ? 9.748 7.678 -34.141 1.00 92.81 583 ALA A C 1
ATOM 4577 O O . ALA A 1 583 ? 10.822 7.078 -34.071 1.00 92.81 583 ALA A O 1
ATOM 4578 N N . PRO A 1 584 ? 8.752 7.225 -34.934 1.00 94.31 584 PRO A N 1
ATOM 4579 C CA . PRO A 1 584 ? 8.901 6.062 -35.813 1.00 94.31 584 PRO A CA 1
ATOM 4580 C C . PRO A 1 584 ? 10.080 6.180 -36.780 1.00 94.31 584 PRO A C 1
ATOM 4582 O O . PRO A 1 584 ? 10.376 7.257 -37.290 1.00 94.31 584 PRO A O 1
ATOM 4585 N N . GLY A 1 585 ? 10.753 5.057 -37.038 1.00 94.81 585 GLY A N 1
ATOM 4586 C CA . GLY A 1 585 ? 11.901 5.024 -37.944 1.00 94.81 585 GLY A CA 1
ATOM 4587 C C . GLY A 1 585 ? 13.111 5.750 -37.370 1.00 94.81 585 GLY A C 1
ATOM 4588 O O . GLY A 1 585 ? 13.907 6.319 -38.111 1.00 94.81 585 GLY A O 1
ATOM 4589 N N . GLN A 1 586 ? 13.243 5.773 -36.044 1.00 96.44 586 GLN A N 1
ATOM 4590 C CA . GLN A 1 586 ? 14.371 6.384 -35.358 1.00 96.44 586 GLN A CA 1
ATOM 4591 C C . GLN A 1 586 ? 14.902 5.478 -34.248 1.00 96.44 586 GLN A C 1
ATOM 4593 O O . GLN A 1 586 ? 14.197 4.665 -33.640 1.00 96.44 586 GLN A O 1
ATOM 4598 N N . ILE A 1 587 ? 16.186 5.672 -33.979 1.00 97.12 587 ILE A N 1
ATOM 4599 C CA . ILE A 1 587 ? 16.885 5.174 -32.801 1.00 97.12 587 ILE A CA 1
ATOM 4600 C C . ILE A 1 587 ? 17.123 6.375 -31.887 1.00 97.12 587 ILE A C 1
ATOM 4602 O O . ILE A 1 587 ? 17.464 7.449 -32.395 1.00 97.12 587 ILE A O 1
ATOM 4606 N N . PHE A 1 588 ? 16.960 6.179 -30.577 1.00 98.00 588 PHE A N 1
ATOM 4607 C CA . PHE A 1 588 ? 17.212 7.182 -29.543 1.00 98.00 588 PHE A CA 1
ATOM 4608 C C . PHE A 1 588 ? 18.009 6.603 -28.378 1.00 98.00 588 PHE A C 1
ATOM 4610 O O . PHE A 1 588 ? 17.680 5.534 -27.860 1.00 98.00 588 PHE A O 1
ATOM 4617 N N . ASN A 1 589 ? 19.008 7.345 -27.919 1.00 98.06 589 ASN A N 1
ATOM 4618 C CA . ASN A 1 589 ? 19.671 7.131 -26.645 1.00 98.06 589 ASN A CA 1
ATOM 4619 C C . ASN A 1 589 ? 18.821 7.717 -25.515 1.00 98.06 589 ASN A C 1
ATOM 4621 O O . ASN A 1 589 ? 18.622 8.927 -25.428 1.00 98.06 589 ASN A O 1
ATOM 4625 N N . VAL A 1 590 ? 18.334 6.848 -24.629 1.00 97.69 590 VAL A N 1
ATOM 4626 C CA . VAL A 1 590 ? 17.449 7.225 -23.521 1.00 97.69 590 VAL A CA 1
ATOM 4627 C C . VAL A 1 590 ? 18.267 7.282 -22.233 1.00 97.69 590 VAL A C 1
ATOM 4629 O O . VAL A 1 590 ? 18.424 6.282 -21.523 1.00 97.69 590 VAL A O 1
ATOM 4632 N N . VAL A 1 591 ? 18.830 8.465 -21.978 1.00 97.50 591 VAL A N 1
ATOM 4633 C CA . VAL A 1 591 ? 19.673 8.808 -20.821 1.00 97.50 591 VAL A CA 1
ATOM 4634 C C . VAL A 1 591 ? 19.284 10.181 -20.271 1.00 97.50 591 VAL A C 1
ATOM 4636 O O . VAL A 1 591 ? 18.770 11.017 -21.008 1.00 97.50 591 VAL A O 1
ATOM 4639 N N . ASP A 1 592 ? 19.584 10.457 -19.003 1.00 96.31 592 ASP A N 1
ATOM 4640 C CA . ASP A 1 592 ? 19.301 11.769 -18.399 1.00 96.31 592 ASP A CA 1
ATOM 4641 C C . ASP A 1 592 ? 20.363 12.840 -18.740 1.00 96.31 592 ASP A C 1
ATOM 4643 O O . ASP A 1 592 ? 20.260 13.989 -18.322 1.00 96.31 592 ASP A O 1
ATOM 4647 N N . GLY A 1 593 ? 21.430 12.486 -19.464 1.00 94.44 593 GLY A N 1
ATOM 4648 C CA . GLY A 1 593 ? 22.446 13.454 -19.900 1.00 94.44 593 GLY A CA 1
ATOM 4649 C C . GLY A 1 593 ? 23.423 13.917 -18.817 1.00 94.44 593 GLY A C 1
ATOM 4650 O O . GLY A 1 593 ? 24.085 14.936 -18.996 1.00 94.44 593 GLY A O 1
ATOM 4651 N N . PHE A 1 594 ? 23.569 13.163 -17.720 1.00 94.88 594 PHE A N 1
ATOM 4652 C CA . PHE A 1 594 ? 24.629 13.369 -16.726 1.00 94.88 594 PHE A CA 1
ATOM 4653 C C . PHE A 1 594 ? 25.580 12.157 -16.631 1.00 94.88 594 PHE A C 1
ATOM 4655 O O . PHE A 1 594 ? 25.490 11.355 -15.703 1.00 94.88 594 PHE A O 1
ATOM 4662 N N . PRO A 1 595 ? 26.531 11.980 -17.563 1.00 95.06 595 PRO A N 1
ATOM 4663 C CA . PRO A 1 595 ? 27.549 10.943 -17.423 1.00 95.06 595 PRO A CA 1
ATOM 4664 C C . PRO A 1 595 ? 28.298 11.085 -16.086 1.00 95.06 595 PRO A C 1
ATOM 4666 O O . PRO A 1 595 ? 28.780 12.165 -15.742 1.00 95.06 595 PRO A O 1
ATOM 4669 N N . ILE A 1 596 ? 28.401 9.998 -15.320 1.00 93.19 596 ILE A N 1
ATOM 4670 C CA . ILE A 1 596 ? 29.029 9.974 -13.991 1.00 93.19 596 ILE A CA 1
ATOM 4671 C C . ILE A 1 596 ? 30.144 8.934 -13.956 1.00 93.19 596 ILE A C 1
ATOM 4673 O O . ILE A 1 596 ? 30.021 7.855 -14.531 1.00 93.19 596 ILE A O 1
ATOM 4677 N N . ARG A 1 597 ? 31.249 9.218 -13.263 1.00 92.19 597 ARG A N 1
ATOM 4678 C CA . ARG A 1 597 ? 32.317 8.225 -13.091 1.00 92.19 597 ARG A CA 1
ATOM 4679 C C . ARG A 1 597 ? 31.777 7.044 -12.285 1.00 92.19 597 ARG A C 1
ATOM 4681 O O . ARG A 1 597 ? 31.150 7.234 -11.243 1.00 92.19 597 ARG A O 1
ATOM 4688 N N . SER A 1 598 ? 32.062 5.821 -12.725 1.00 89.75 598 SER A N 1
ATOM 4689 C CA . SER A 1 598 ? 31.614 4.608 -12.023 1.00 89.75 598 SER A CA 1
ATOM 4690 C C . SER A 1 598 ? 32.081 4.585 -10.559 1.00 89.75 598 SER A C 1
ATOM 4692 O O . SER A 1 598 ? 31.329 4.169 -9.678 1.00 89.75 598 SER A O 1
ATOM 4694 N N . SER A 1 599 ? 33.290 5.092 -10.273 1.00 89.31 599 SER A N 1
ATOM 4695 C CA . SER A 1 599 ? 33.803 5.243 -8.907 1.00 89.31 599 SER A CA 1
ATOM 4696 C C . SER A 1 599 ? 32.967 6.199 -8.053 1.00 89.31 599 SER A C 1
ATOM 4698 O O . SER A 1 599 ? 32.740 5.909 -6.880 1.00 89.31 599 SER A O 1
ATOM 4700 N N . ASP A 1 600 ? 32.461 7.295 -8.618 1.00 91.44 600 ASP A N 1
ATOM 4701 C CA . ASP A 1 600 ? 31.636 8.264 -7.888 1.00 91.44 600 ASP A CA 1
ATOM 4702 C C . ASP A 1 600 ? 30.258 7.678 -7.565 1.00 91.44 600 ASP A C 1
ATOM 4704 O O . ASP A 1 600 ? 29.772 7.820 -6.442 1.00 91.44 600 ASP A O 1
ATOM 4708 N N . TYR A 1 601 ? 29.671 6.918 -8.495 1.00 92.00 601 TYR A N 1
ATOM 4709 C CA . TYR A 1 601 ? 28.419 6.207 -8.237 1.00 92.00 601 TYR A CA 1
ATOM 4710 C C . TYR A 1 601 ? 28.569 5.138 -7.145 1.00 92.00 601 TYR A C 1
ATOM 4712 O O . TYR A 1 601 ? 27.779 5.067 -6.208 1.00 92.00 601 TYR A O 1
ATOM 4720 N N . PHE A 1 602 ? 29.625 4.328 -7.196 1.00 91.25 602 PHE A N 1
ATOM 4721 C CA . PHE A 1 602 ? 29.886 3.333 -6.150 1.00 91.25 602 PHE A CA 1
ATOM 4722 C C . PHE A 1 602 ? 30.210 3.981 -4.804 1.00 91.25 602 PHE A C 1
ATOM 4724 O O . PHE A 1 602 ? 29.834 3.446 -3.762 1.00 91.25 602 PHE A O 1
ATOM 4731 N N . ARG A 1 603 ? 30.862 5.147 -4.801 1.00 92.19 603 ARG A N 1
ATOM 4732 C CA . ARG A 1 603 ? 31.080 5.935 -3.585 1.00 92.19 603 ARG A CA 1
ATOM 4733 C C . ARG A 1 603 ? 29.759 6.430 -3.002 1.00 92.19 603 ARG A C 1
ATOM 4735 O O . ARG A 1 603 ? 29.601 6.377 -1.787 1.00 92.19 603 ARG A O 1
ATOM 4742 N N . PHE A 1 604 ? 28.810 6.840 -3.844 1.00 92.31 604 PHE A N 1
ATOM 4743 C CA . PHE A 1 604 ? 27.442 7.134 -3.418 1.00 92.31 604 PHE A CA 1
ATOM 4744 C C . PHE A 1 604 ? 26.782 5.907 -2.765 1.00 92.31 604 PHE A C 1
ATOM 4746 O O . PHE A 1 604 ? 26.304 6.028 -1.641 1.00 92.31 604 PHE A O 1
ATOM 4753 N N . ILE A 1 605 ? 26.863 4.716 -3.373 1.00 92.44 605 ILE A N 1
ATOM 4754 C CA . ILE A 1 605 ? 26.332 3.476 -2.768 1.00 92.44 605 ILE A CA 1
ATOM 4755 C C . ILE A 1 605 ? 26.984 3.176 -1.406 1.00 92.44 605 ILE A C 1
ATOM 4757 O O . ILE A 1 605 ? 26.296 2.870 -0.436 1.00 92.44 605 ILE A O 1
ATOM 4761 N N . HIS A 1 606 ? 28.307 3.299 -1.288 1.00 92.50 606 HIS A N 1
ATOM 4762 C CA . HIS A 1 606 ? 29.003 3.127 -0.004 1.00 92.50 606 HIS A CA 1
ATOM 4763 C C . HIS A 1 606 ? 28.552 4.146 1.047 1.00 92.50 606 HIS A C 1
ATOM 4765 O O . HIS A 1 606 ? 28.330 3.773 2.200 1.00 92.50 606 HIS A O 1
ATOM 4771 N N . LYS A 1 607 ? 28.377 5.412 0.641 1.00 92.69 607 LYS A N 1
ATOM 4772 C CA . LYS A 1 607 ? 27.914 6.499 1.510 1.00 92.69 607 LYS A CA 1
ATOM 4773 C C . LYS A 1 607 ? 26.536 6.190 2.092 1.00 92.69 607 LYS A C 1
ATOM 4775 O O . LYS A 1 607 ? 26.396 6.234 3.309 1.00 92.69 607 LYS A O 1
ATOM 4780 N N . ILE A 1 608 ? 25.558 5.842 1.253 1.00 91.06 608 ILE A N 1
ATOM 4781 C CA . ILE A 1 608 ? 24.184 5.583 1.716 1.00 91.06 608 ILE A CA 1
ATOM 4782 C C . ILE A 1 608 ? 24.104 4.336 2.609 1.00 91.06 608 ILE A C 1
ATOM 4784 O O . ILE A 1 608 ? 23.305 4.299 3.535 1.00 91.06 608 ILE A O 1
ATOM 4788 N N . VAL A 1 609 ? 24.977 3.344 2.391 1.00 88.81 609 VAL A N 1
ATOM 4789 C CA . VAL A 1 609 ? 25.085 2.132 3.228 1.00 88.81 609 VAL A CA 1
ATOM 4790 C C . VAL A 1 609 ? 25.836 2.385 4.546 1.00 88.81 609 VAL A C 1
ATOM 4792 O O . VAL A 1 609 ? 25.810 1.551 5.450 1.00 88.81 609 VAL A O 1
ATOM 4795 N N . GLY A 1 610 ? 26.523 3.522 4.684 1.00 89.81 610 GLY A N 1
ATOM 4796 C CA . GLY A 1 610 ? 27.344 3.823 5.857 1.00 89.81 610 GLY A CA 1
ATOM 4797 C C . GLY A 1 610 ? 28.636 3.002 5.922 1.00 89.81 610 GLY A C 1
ATOM 4798 O O . GLY A 1 610 ? 29.137 2.716 7.010 1.00 89.81 610 GLY A O 1
ATOM 4799 N N . LYS A 1 611 ? 29.191 2.595 4.770 1.00 88.56 611 LYS A N 1
ATOM 4800 C CA . LYS A 1 611 ? 30.453 1.841 4.691 1.00 88.56 611 LYS A CA 1
ATOM 4801 C C . LYS A 1 611 ? 31.568 2.632 4.024 1.00 88.56 611 LYS A C 1
ATOM 4803 O O . LYS A 1 611 ? 31.351 3.504 3.188 1.00 88.56 611 LYS A O 1
ATOM 4808 N N . LYS A 1 612 ? 32.807 2.315 4.413 1.00 88.06 612 LYS A N 1
ATOM 4809 C CA . LYS A 1 612 ? 34.003 2.893 3.795 1.00 88.06 612 LYS A CA 1
ATOM 4810 C C . LYS A 1 612 ? 34.248 2.236 2.444 1.00 88.06 612 LYS A C 1
ATOM 4812 O O . LYS A 1 612 ? 34.388 1.017 2.351 1.00 88.06 612 LYS A O 1
ATOM 4817 N N . ALA A 1 613 ? 34.371 3.064 1.418 1.00 87.06 613 ALA A N 1
ATOM 4818 C CA . ALA A 1 613 ? 34.685 2.597 0.084 1.00 87.06 613 ALA A CA 1
ATOM 4819 C C . ALA A 1 613 ? 36.185 2.262 -0.029 1.00 87.06 613 ALA A C 1
ATOM 4821 O O . ALA A 1 613 ? 37.039 3.081 0.308 1.00 87.06 613 ALA A O 1
ATOM 4822 N N . THR A 1 614 ? 36.514 1.057 -0.501 1.00 87.81 614 THR A N 1
ATOM 4823 C CA . THR A 1 614 ? 37.902 0.619 -0.735 1.00 87.81 614 THR A CA 1
ATOM 4824 C C . THR A 1 614 ? 38.159 0.511 -2.230 1.00 87.81 614 THR A C 1
ATOM 4826 O O . THR A 1 614 ? 37.434 -0.208 -2.922 1.00 87.81 614 THR A O 1
ATOM 4829 N N . ALA A 1 615 ? 39.194 1.193 -2.718 1.00 87.69 615 ALA A N 1
ATOM 4830 C CA . ALA A 1 615 ? 39.614 1.117 -4.112 1.00 87.69 615 ALA A CA 1
ATOM 4831 C C . ALA A 1 615 ? 40.681 0.044 -4.324 1.00 87.69 615 ALA A C 1
ATOM 4833 O O . ALA A 1 615 ? 41.592 -0.097 -3.512 1.00 87.69 615 ALA A O 1
ATOM 4834 N N . LEU A 1 616 ? 40.559 -0.708 -5.418 1.00 85.75 616 LEU A N 1
ATOM 4835 C CA . LEU A 1 616 ? 41.518 -1.731 -5.824 1.00 85.75 616 LEU A CA 1
ATOM 4836 C C . LEU A 1 616 ? 41.862 -1.590 -7.316 1.00 85.75 616 LEU A C 1
ATOM 4838 O O . LEU A 1 616 ? 40.996 -1.219 -8.118 1.00 85.75 616 LEU A O 1
ATOM 4842 N N . PRO A 1 617 ? 43.104 -1.923 -7.718 1.00 84.88 617 PRO A N 1
ATOM 4843 C CA . PRO A 1 617 ? 43.450 -2.129 -9.119 1.00 84.88 617 PRO A CA 1
ATOM 4844 C C . PRO A 1 617 ? 42.477 -3.089 -9.812 1.00 84.88 617 PRO A C 1
ATOM 4846 O O . PRO A 1 617 ? 42.109 -4.123 -9.247 1.00 84.88 617 PRO A O 1
ATOM 4849 N N . PHE A 1 618 ? 42.097 -2.787 -11.058 1.00 81.56 618 PHE A N 1
ATOM 4850 C CA . PHE A 1 618 ? 41.083 -3.564 -11.778 1.00 81.56 618 PHE A CA 1
ATOM 4851 C C . PHE A 1 618 ? 41.414 -5.057 -11.873 1.00 81.56 618 PHE A C 1
ATOM 4853 O O . PHE A 1 618 ? 40.521 -5.890 -11.737 1.00 81.56 618 PHE A O 1
ATOM 4860 N N . PHE A 1 619 ? 42.689 -5.417 -12.055 1.00 84.56 619 PHE A N 1
ATOM 4861 C CA . PHE A 1 619 ? 43.090 -6.820 -12.179 1.00 84.56 619 PHE A CA 1
ATOM 4862 C C . PHE A 1 619 ? 42.749 -7.651 -10.928 1.00 84.56 619 PHE A C 1
ATOM 4864 O O . PHE A 1 619 ? 42.393 -8.820 -11.067 1.00 84.56 619 PHE A O 1
ATOM 4871 N N . LEU A 1 620 ? 42.762 -7.050 -9.730 1.00 86.75 620 LEU A N 1
ATOM 4872 C CA . LEU A 1 620 ? 42.349 -7.721 -8.492 1.00 86.75 620 LEU A CA 1
ATOM 4873 C C . LEU A 1 620 ? 40.832 -7.914 -8.438 1.00 86.75 620 LEU A C 1
ATOM 4875 O O . LEU A 1 620 ? 40.361 -9.000 -8.102 1.00 86.75 620 LEU A O 1
ATOM 4879 N N . VAL A 1 621 ? 40.061 -6.891 -8.823 1.00 82.62 621 VAL A N 1
ATOM 4880 C CA . VAL A 1 621 ? 38.591 -6.981 -8.879 1.00 82.62 621 VAL A CA 1
ATOM 4881 C C . VAL A 1 621 ? 38.162 -8.034 -9.910 1.00 82.62 621 VAL A C 1
ATOM 4883 O O . VAL A 1 621 ? 37.317 -8.884 -9.629 1.00 82.62 621 VAL A O 1
ATOM 4886 N N . LYS A 1 622 ? 38.812 -8.044 -11.081 1.00 83.62 622 LYS A N 1
ATOM 4887 C CA . LYS A 1 622 ? 38.611 -9.036 -12.144 1.00 83.62 622 LYS A CA 1
ATOM 4888 C C . LYS A 1 622 ? 38.961 -10.454 -11.682 1.00 83.62 622 LYS A C 1
ATOM 4890 O O . LYS A 1 622 ? 38.205 -11.387 -11.961 1.00 83.62 622 LYS A O 1
ATOM 4895 N N . GLY A 1 623 ? 40.080 -10.623 -10.973 1.00 85.44 623 GLY A N 1
ATOM 4896 C CA . GLY A 1 623 ? 40.495 -11.907 -10.404 1.00 85.44 623 GLY A CA 1
ATOM 4897 C C . GLY A 1 623 ? 39.452 -12.464 -9.434 1.00 85.44 623 GLY A C 1
ATOM 4898 O O . GLY A 1 623 ? 38.988 -13.589 -9.611 1.00 85.44 623 GLY A O 1
ATOM 4899 N N . GLY A 1 624 ? 38.990 -11.643 -8.486 1.00 84.19 624 GLY A N 1
ATOM 4900 C CA . GLY A 1 624 ? 37.940 -12.027 -7.536 1.00 84.19 624 GLY A CA 1
ATOM 4901 C C . GLY A 1 624 ? 36.622 -12.418 -8.214 1.00 84.19 624 GLY A C 1
ATOM 4902 O O . GLY A 1 624 ? 36.051 -13.459 -7.896 1.00 84.19 624 GLY A O 1
ATOM 4903 N N . ALA A 1 625 ? 36.174 -11.642 -9.209 1.00 81.88 625 ALA A N 1
ATOM 4904 C CA . ALA A 1 625 ? 34.979 -11.973 -9.990 1.00 81.88 625 ALA A CA 1
ATOM 4905 C C . ALA A 1 625 ? 35.123 -13.296 -10.764 1.00 81.88 625 ALA A C 1
ATOM 4907 O O . ALA A 1 625 ? 34.156 -14.041 -10.901 1.00 81.88 625 ALA A O 1
ATOM 4908 N N . THR A 1 626 ? 36.332 -13.614 -11.242 1.00 85.56 626 THR A N 1
ATOM 4909 C CA . THR A 1 626 ? 36.616 -14.883 -11.933 1.00 85.56 626 THR A CA 1
ATOM 4910 C C . THR A 1 626 ? 36.450 -16.070 -10.989 1.00 85.56 626 THR A C 1
ATOM 4912 O O . THR A 1 626 ? 35.808 -17.051 -11.354 1.00 85.56 626 THR A O 1
ATOM 4915 N N . VAL A 1 627 ? 36.985 -15.965 -9.770 1.00 85.44 627 VAL A N 1
ATOM 4916 C CA . VAL A 1 627 ? 36.871 -17.013 -8.744 1.00 85.44 627 VAL A CA 1
ATOM 4917 C C . VAL A 1 627 ? 35.415 -17.216 -8.327 1.00 85.44 627 VAL A C 1
ATOM 4919 O O . VAL A 1 627 ? 34.946 -18.350 -8.311 1.00 85.44 627 VAL A O 1
ATOM 4922 N N . LEU A 1 628 ? 34.676 -16.133 -8.058 1.00 82.44 628 LEU A N 1
ATOM 4923 C CA . LEU A 1 628 ? 33.254 -16.209 -7.698 1.00 82.44 628 LEU A CA 1
ATOM 4924 C C . LEU A 1 628 ? 32.423 -16.885 -8.793 1.00 82.44 628 LEU A C 1
ATOM 4926 O O . LEU A 1 628 ? 31.680 -17.818 -8.504 1.00 82.44 628 LEU A O 1
ATOM 4930 N N . MET A 1 629 ? 32.617 -16.482 -10.052 1.00 84.31 629 MET A N 1
ATOM 4931 C CA . MET A 1 629 ? 31.940 -17.094 -11.197 1.00 84.31 629 MET A CA 1
ATOM 4932 C C . MET A 1 629 ? 32.236 -18.602 -11.297 1.00 84.31 629 MET A C 1
ATOM 4934 O O . MET A 1 629 ? 31.340 -19.388 -11.601 1.00 84.31 629 MET A O 1
ATOM 4938 N N . TRP A 1 630 ? 33.481 -19.023 -11.052 1.00 84.44 630 TRP A N 1
ATOM 4939 C CA . TRP A 1 630 ? 33.855 -20.441 -11.034 1.00 84.44 630 TRP A CA 1
ATOM 4940 C C . TRP A 1 630 ? 33.173 -21.211 -9.898 1.00 84.44 630 TRP A C 1
ATOM 4942 O O . TRP A 1 630 ? 32.655 -22.300 -10.134 1.00 84.44 630 TRP A O 1
ATOM 4952 N N . LEU A 1 631 ? 33.121 -20.639 -8.693 1.00 83.88 631 LEU A N 1
ATOM 4953 C CA . LEU A 1 631 ? 32.441 -21.247 -7.546 1.00 83.88 631 LEU A CA 1
ATOM 4954 C C . LEU A 1 631 ? 30.935 -21.406 -7.790 1.00 83.88 631 LEU A C 1
ATOM 4956 O O . LEU A 1 631 ? 30.378 -22.458 -7.489 1.00 83.88 631 LEU A O 1
ATOM 4960 N N . GLU A 1 632 ? 30.282 -20.402 -8.379 1.00 81.62 632 GLU A N 1
ATOM 4961 C CA . GLU A 1 632 ? 28.859 -20.470 -8.737 1.00 81.62 632 GLU A CA 1
ATOM 4962 C C . GLU A 1 632 ? 28.592 -21.582 -9.761 1.00 81.62 632 GLU A C 1
ATOM 4964 O O . GLU A 1 632 ? 27.672 -22.380 -9.574 1.00 81.62 632 GLU A O 1
ATOM 4969 N N . LYS A 1 633 ? 29.451 -21.709 -10.783 1.00 81.81 633 LYS A N 1
ATOM 4970 C CA . LYS A 1 633 ? 29.358 -22.794 -11.772 1.00 81.81 633 LYS A CA 1
ATOM 4971 C C . LYS A 1 633 ? 29.534 -24.179 -11.152 1.00 81.81 633 LYS A C 1
ATOM 4973 O O . LYS A 1 633 ? 28.779 -25.084 -11.495 1.00 81.81 633 LYS A O 1
ATOM 4978 N N . LEU A 1 634 ? 30.490 -24.350 -10.235 1.00 86.38 634 LEU A N 1
ATOM 4979 C CA . LEU A 1 634 ? 30.689 -25.619 -9.520 1.00 86.38 634 LEU A CA 1
ATOM 4980 C C . LEU A 1 634 ? 29.477 -25.994 -8.655 1.00 86.38 634 LEU A C 1
ATOM 4982 O O . LEU A 1 634 ? 29.185 -27.172 -8.486 1.00 86.38 634 LEU A O 1
ATOM 4986 N N . GLN A 1 635 ? 28.739 -25.002 -8.152 1.00 82.69 635 GLN A N 1
ATOM 4987 C CA . GLN A 1 635 ? 27.483 -25.194 -7.419 1.00 82.69 635 GLN A CA 1
ATOM 4988 C C . GLN A 1 635 ? 26.266 -25.413 -8.337 1.00 82.69 635 GLN A C 1
ATOM 4990 O O . GLN A 1 635 ? 25.136 -25.439 -7.850 1.00 82.69 635 GLN A O 1
ATOM 4995 N N . GLY A 1 636 ? 26.464 -25.520 -9.656 1.00 75.69 636 GLY A N 1
ATOM 4996 C CA . GLY A 1 636 ? 25.381 -25.656 -10.633 1.00 75.69 636 GLY A CA 1
ATOM 4997 C C . GLY A 1 636 ? 24.504 -24.405 -10.769 1.00 75.69 636 GLY A C 1
ATOM 4998 O O . GLY A 1 636 ? 23.395 -24.492 -11.291 1.00 75.69 636 GLY A O 1
ATOM 4999 N N . ARG A 1 637 ? 24.964 -23.243 -10.286 1.00 74.69 637 ARG A N 1
ATOM 5000 C CA . ARG A 1 637 ? 24.242 -21.966 -10.369 1.00 74.69 637 ARG A CA 1
ATOM 5001 C C . ARG A 1 637 ? 24.673 -21.196 -11.617 1.00 74.69 637 ARG A C 1
ATOM 5003 O O . ARG A 1 637 ? 25.846 -21.205 -11.992 1.00 74.69 637 ARG A O 1
ATOM 5010 N N . GLU A 1 638 ? 23.738 -20.482 -12.247 1.00 69.12 638 GLU A N 1
ATOM 5011 C CA . GLU A 1 638 ? 24.107 -19.478 -13.250 1.00 69.12 638 GLU A CA 1
ATOM 5012 C C . GLU A 1 638 ? 24.823 -18.307 -12.552 1.00 69.12 638 GLU A C 1
ATOM 5014 O O . GLU A 1 638 ? 24.285 -17.773 -11.578 1.00 69.12 638 GLU A O 1
ATOM 5019 N N . PRO A 1 639 ? 26.011 -17.883 -13.026 1.00 68.00 639 PRO A N 1
ATOM 5020 C CA . PRO A 1 639 ? 26.742 -16.809 -12.373 1.00 68.00 639 PRO A CA 1
ATOM 5021 C C . PRO A 1 639 ? 25.999 -15.477 -12.410 1.00 68.00 639 PRO A C 1
ATOM 5023 O O . PRO A 1 639 ? 25.541 -15.044 -13.473 1.00 68.00 639 PRO A O 1
ATOM 5026 N N . MET A 1 640 ? 25.949 -14.782 -11.272 1.00 61.97 640 MET A N 1
ATOM 5027 C CA . MET A 1 640 ? 25.335 -13.450 -11.188 1.00 61.97 640 MET A CA 1
ATOM 5028 C C . MET A 1 640 ? 26.134 -12.386 -11.955 1.00 61.97 640 MET A C 1
ATOM 5030 O O . MET A 1 640 ? 25.572 -11.398 -12.428 1.00 61.97 640 MET A O 1
ATOM 5034 N N . THR A 1 641 ? 27.451 -12.567 -12.065 1.00 67.12 641 THR A N 1
ATOM 5035 C CA . THR A 1 641 ? 28.362 -11.657 -12.765 1.00 67.12 641 THR A CA 1
ATOM 5036 C C . THR A 1 641 ? 29.487 -12.432 -13.448 1.00 67.12 641 THR A C 1
ATOM 5038 O O . THR A 1 641 ? 29.751 -13.591 -13.136 1.00 67.12 641 THR A O 1
ATOM 5041 N N . SER A 1 642 ? 30.167 -11.792 -14.395 1.00 75.00 642 SER A N 1
ATOM 5042 C CA . SER A 1 642 ? 31.352 -12.339 -15.053 1.00 75.00 642 SER A CA 1
ATOM 5043 C C . SER A 1 642 ? 32.452 -11.279 -15.132 1.00 75.00 642 SER A C 1
ATOM 5045 O O . SER A 1 642 ? 32.157 -10.080 -15.109 1.00 75.00 642 SER A O 1
ATOM 5047 N N . PRO A 1 643 ? 33.728 -11.676 -15.274 1.00 76.06 643 PRO A N 1
ATOM 5048 C CA . PRO A 1 643 ? 34.823 -10.732 -15.504 1.00 76.06 643 PRO A CA 1
ATOM 5049 C C . PRO A 1 643 ? 34.569 -9.799 -16.696 1.00 76.06 643 PRO A C 1
ATOM 5051 O O . PRO A 1 643 ? 34.948 -8.629 -16.663 1.00 76.06 643 PRO A O 1
ATOM 5054 N N . THR A 1 644 ? 33.897 -10.307 -17.731 1.00 76.56 644 THR A N 1
ATOM 5055 C CA . THR A 1 644 ? 33.484 -9.528 -18.899 1.00 76.56 644 THR A CA 1
ATOM 5056 C C . THR A 1 644 ? 32.363 -8.549 -18.542 1.00 76.56 644 THR A C 1
ATOM 5058 O O . THR A 1 644 ? 32.467 -7.379 -18.870 1.00 76.56 644 THR A O 1
ATOM 5061 N N . ALA A 1 645 ? 31.337 -8.954 -17.788 1.00 77.62 645 ALA A N 1
ATOM 5062 C CA . ALA A 1 645 ? 30.297 -8.027 -17.320 1.00 77.62 645 ALA A CA 1
ATOM 5063 C C . ALA A 1 645 ? 30.861 -6.905 -16.431 1.00 77.62 645 ALA A C 1
ATOM 5065 O O . ALA A 1 645 ? 30.436 -5.755 -16.528 1.00 77.62 645 ALA A O 1
ATOM 5066 N N . LEU A 1 646 ? 31.866 -7.218 -15.609 1.00 79.19 646 LEU A N 1
ATOM 5067 C CA . LEU A 1 646 ? 32.560 -6.235 -14.784 1.00 79.19 646 LEU A CA 1
ATOM 5068 C C . LEU A 1 646 ? 33.355 -5.231 -15.633 1.00 79.19 646 LEU A C 1
ATOM 5070 O O . LEU A 1 646 ? 33.322 -4.039 -15.342 1.00 79.19 646 LEU A O 1
ATOM 5074 N N . LEU A 1 647 ? 34.031 -5.679 -16.698 1.00 81.06 647 LEU A N 1
ATOM 5075 C CA . LEU A 1 647 ? 34.801 -4.802 -17.590 1.00 81.06 647 LEU A CA 1
ATOM 5076 C C . LEU A 1 647 ? 33.927 -3.707 -18.229 1.00 81.06 647 LEU A C 1
ATOM 5078 O O . LEU A 1 647 ? 34.408 -2.600 -18.453 1.00 81.06 647 LEU A O 1
ATOM 5082 N N . TYR A 1 648 ? 32.640 -3.964 -18.466 1.00 82.38 648 TYR A N 1
ATOM 5083 C CA . TYR A 1 648 ? 31.721 -2.958 -19.008 1.00 82.38 648 TYR A CA 1
ATOM 5084 C C . TYR A 1 648 ? 31.524 -1.747 -18.075 1.00 82.38 648 TYR A C 1
ATOM 5086 O O . TYR A 1 648 ? 31.239 -0.638 -18.527 1.00 82.38 648 TYR A O 1
ATOM 5094 N N . GLN A 1 649 ? 31.758 -1.908 -16.770 1.00 79.31 649 GLN A N 1
ATOM 5095 C CA . GLN A 1 649 ? 31.730 -0.806 -15.797 1.00 79.31 649 GLN A CA 1
ATOM 5096 C C . GLN A 1 649 ? 32.911 0.169 -15.976 1.00 79.31 649 GLN A C 1
ATOM 5098 O O . GLN A 1 649 ? 32.920 1.252 -15.390 1.00 79.31 649 GLN A O 1
ATOM 5103 N N . TYR A 1 650 ? 33.898 -0.209 -16.795 1.00 80.62 650 TYR A N 1
ATOM 5104 C CA . TYR A 1 650 ? 35.107 0.553 -17.108 1.00 80.62 650 TYR A CA 1
ATOM 5105 C C . TYR A 1 650 ? 35.049 1.219 -18.494 1.00 80.62 650 TYR A C 1
ATOM 5107 O O . TYR A 1 650 ? 36.031 1.832 -18.922 1.00 80.62 650 TYR A O 1
ATOM 5115 N N . ARG A 1 651 ? 33.910 1.125 -19.198 1.00 88.75 651 ARG A N 1
ATOM 5116 C CA . ARG A 1 651 ? 33.684 1.818 -20.477 1.00 88.75 651 ARG A CA 1
ATOM 5117 C C . ARG A 1 651 ? 33.862 3.329 -20.318 1.00 88.75 651 ARG A C 1
ATOM 5119 O O . ARG A 1 651 ? 33.586 3.864 -19.250 1.00 88.75 651 ARG A O 1
ATOM 5126 N N . LYS A 1 652 ? 34.344 4.016 -21.354 1.00 89.38 652 LYS A N 1
ATOM 5127 C CA . LYS A 1 652 ? 34.699 5.445 -21.261 1.00 89.38 652 LYS A CA 1
ATOM 5128 C C . LYS A 1 652 ? 33.673 6.375 -21.891 1.00 89.38 652 LYS A C 1
ATOM 5130 O O . LYS A 1 652 ? 33.563 7.509 -21.431 1.00 89.38 652 LYS A O 1
ATOM 5135 N N . GLY A 1 653 ? 32.941 5.894 -22.894 1.00 92.00 653 GLY A N 1
ATOM 5136 C CA . GLY A 1 653 ? 32.070 6.747 -23.683 1.00 92.00 653 GLY A CA 1
ATOM 5137 C C . GLY A 1 653 ? 30.935 7.389 -22.889 1.00 92.00 653 GLY A C 1
ATOM 5138 O O . GLY A 1 653 ? 30.378 6.800 -21.952 1.00 92.00 653 GLY A O 1
ATOM 5139 N N . LYS A 1 654 ? 30.614 8.618 -23.285 1.00 95.50 654 LYS A N 1
ATOM 5140 C CA . LYS A 1 654 ? 29.594 9.467 -22.662 1.00 95.50 654 LYS A CA 1
ATOM 5141 C C . LYS A 1 654 ? 28.414 9.626 -23.601 1.00 95.50 654 LYS A C 1
ATOM 5143 O O . LYS A 1 654 ? 28.616 9.798 -24.795 1.00 95.50 654 LYS A O 1
ATOM 5148 N N . ILE A 1 655 ? 27.198 9.568 -23.074 1.00 96.44 655 ILE A N 1
ATOM 5149 C CA . ILE A 1 655 ? 25.972 9.634 -23.875 1.00 96.44 655 ILE A CA 1
ATOM 5150 C C . ILE A 1 655 ? 25.105 10.774 -23.346 1.00 96.44 655 ILE A C 1
ATOM 5152 O O . ILE A 1 655 ? 24.940 10.918 -22.133 1.00 96.44 655 ILE A O 1
ATOM 5156 N N . TYR A 1 656 ? 24.524 11.546 -24.262 1.00 96.81 656 TYR A N 1
ATOM 5157 C CA . TYR A 1 656 ? 23.620 12.657 -23.964 1.00 96.81 656 TYR A CA 1
ATOM 5158 C C . TYR A 1 656 ? 22.343 12.530 -24.810 1.00 96.81 656 TYR A C 1
ATOM 5160 O O . TYR A 1 656 ? 22.413 12.010 -25.925 1.00 96.81 656 TYR A O 1
ATOM 5168 N N . PRO A 1 657 ? 21.176 12.996 -24.328 1.00 96.25 657 PRO A N 1
ATOM 5169 C CA . PRO A 1 657 ? 19.893 12.810 -25.006 1.00 96.25 657 PRO A CA 1
ATOM 5170 C C . PRO A 1 657 ? 19.623 13.887 -26.074 1.00 96.25 657 PRO A C 1
ATOM 5172 O O . PRO A 1 657 ? 18.481 14.305 -26.263 1.00 96.25 657 PRO A O 1
ATOM 5175 N N . GLU A 1 658 ? 20.657 14.367 -26.774 1.00 95.94 658 GLU A N 1
ATOM 5176 C CA . GLU A 1 658 ? 20.547 15.522 -27.683 1.00 95.94 658 GLU A CA 1
ATOM 5177 C C . GLU A 1 658 ? 19.541 15.282 -28.812 1.00 95.94 658 GLU A C 1
ATOM 5179 O O . GLU A 1 658 ? 18.738 16.158 -29.139 1.00 95.94 658 GLU A O 1
ATOM 5184 N N . LYS A 1 659 ? 19.499 14.065 -29.362 1.00 97.00 659 LYS A N 1
ATOM 5185 C CA . LYS A 1 659 ? 18.525 13.705 -30.394 1.00 97.00 659 LYS A CA 1
ATOM 5186 C C . LYS A 1 659 ? 17.088 13.712 -29.870 1.00 97.00 659 LYS A C 1
ATOM 5188 O O . LYS A 1 659 ? 16.191 14.207 -30.544 1.00 97.00 659 LYS A O 1
ATOM 5193 N N . MET A 1 660 ? 16.854 13.208 -28.656 1.00 95.81 660 MET A N 1
ATOM 5194 C CA . MET A 1 660 ? 15.525 13.260 -28.031 1.00 95.81 660 MET A CA 1
ATOM 5195 C C . MET A 1 660 ? 15.094 14.701 -27.740 1.00 95.81 660 MET A C 1
ATOM 5197 O O . MET A 1 660 ? 13.940 15.059 -27.967 1.00 95.81 660 MET A O 1
ATOM 5201 N N . LYS A 1 661 ? 16.026 15.541 -27.283 1.00 94.06 661 LYS A N 1
ATOM 5202 C CA . LYS A 1 661 ? 15.772 16.954 -27.000 1.00 94.06 661 LYS A CA 1
ATOM 5203 C C . LYS A 1 661 ? 15.427 17.745 -28.256 1.00 94.06 661 LYS A C 1
ATOM 5205 O O . LYS A 1 661 ? 14.441 18.473 -28.268 1.00 94.06 661 LYS A O 1
ATOM 5210 N N . THR A 1 662 ? 16.215 17.582 -29.313 1.00 95.12 662 THR A N 1
ATOM 5211 C CA . THR A 1 662 ? 16.042 18.323 -30.569 1.00 95.12 662 THR A CA 1
ATOM 5212 C C . THR A 1 662 ? 14.833 17.846 -31.370 1.00 95.12 662 THR A C 1
ATOM 5214 O O . THR A 1 662 ? 14.091 18.673 -31.889 1.00 95.12 662 THR A O 1
ATOM 5217 N N . LEU A 1 663 ? 14.606 16.530 -31.451 1.00 93.94 663 LEU A N 1
ATOM 5218 C CA . LEU A 1 663 ? 13.576 15.955 -32.321 1.00 93.94 663 LEU A CA 1
ATOM 5219 C C . LEU A 1 663 ? 12.212 15.779 -31.642 1.00 93.94 663 LEU A C 1
ATOM 5221 O O . LEU A 1 663 ? 11.191 15.790 -32.327 1.00 93.94 663 LEU A O 1
ATOM 5225 N N . LEU A 1 664 ? 12.191 15.579 -30.320 1.00 90.88 664 LEU A N 1
ATOM 5226 C CA . LEU A 1 664 ? 10.974 15.256 -29.560 1.00 90.88 664 LEU A CA 1
ATOM 5227 C C . LEU A 1 664 ? 10.654 16.284 -28.464 1.00 90.88 664 LEU A C 1
ATOM 5229 O O . LEU A 1 664 ? 9.668 16.120 -27.751 1.00 90.88 664 LEU A O 1
ATOM 5233 N N . GLY A 1 665 ? 11.505 17.299 -28.266 1.00 88.19 665 GLY A N 1
ATOM 5234 C CA . GLY A 1 665 ? 11.358 18.266 -27.173 1.00 88.19 665 GLY A CA 1
ATOM 5235 C C . GLY A 1 665 ? 11.520 17.654 -25.777 1.00 88.19 665 GLY A C 1
ATOM 5236 O O . GLY A 1 665 ? 11.144 18.275 -24.786 1.00 88.19 665 GLY A O 1
ATOM 5237 N N . TRP A 1 666 ? 12.049 16.431 -25.675 1.00 92.38 666 TRP A N 1
ATOM 5238 C CA . TRP A 1 666 ? 12.152 15.729 -24.401 1.00 92.38 666 TRP A CA 1
ATOM 5239 C C . TRP A 1 666 ? 13.363 16.196 -23.602 1.00 92.38 666 TRP A C 1
ATOM 5241 O O . TRP A 1 666 ? 14.466 16.360 -24.124 1.00 92.38 666 TRP A O 1
ATOM 5251 N N . SER A 1 667 ? 13.182 16.370 -22.303 1.00 87.00 667 SER A N 1
ATOM 5252 C CA . SER A 1 667 ? 14.274 16.567 -21.357 1.00 87.00 667 SER A CA 1
ATOM 5253 C C . SER A 1 667 ? 13.913 15.890 -20.037 1.00 87.00 667 SER A C 1
ATOM 5255 O O . SER A 1 667 ? 12.730 15.828 -19.693 1.00 87.00 667 SER A O 1
ATOM 5257 N N . PRO A 1 668 ? 14.902 15.363 -19.299 1.00 87.25 668 PRO A N 1
ATOM 5258 C CA . PRO A 1 668 ? 14.654 14.711 -18.022 1.00 87.25 668 PRO A CA 1
ATOM 5259 C C . PRO A 1 668 ? 14.039 15.710 -17.040 1.00 87.25 668 PRO A C 1
ATOM 5261 O O . PRO A 1 668 ? 14.619 16.758 -16.757 1.00 87.25 668 PRO A O 1
ATOM 5264 N N . ALA A 1 669 ? 12.859 15.382 -16.516 1.00 81.81 669 ALA A N 1
ATOM 5265 C CA . ALA A 1 669 ? 12.161 16.229 -15.551 1.00 81.81 669 ALA A CA 1
ATOM 5266 C C . ALA A 1 669 ? 12.815 16.161 -14.163 1.00 81.81 669 ALA A C 1
ATOM 5268 O O . ALA A 1 669 ? 12.812 17.132 -13.408 1.00 81.81 669 ALA A O 1
ATOM 5269 N N . ILE A 1 670 ? 13.380 15.001 -13.822 1.00 85.06 670 ILE A N 1
ATOM 5270 C CA . ILE A 1 670 ? 14.074 14.770 -12.557 1.00 85.06 670 ILE A CA 1
ATOM 5271 C C . ILE A 1 670 ? 15.576 14.981 -12.749 1.00 85.06 670 ILE A C 1
ATOM 5273 O O . ILE A 1 670 ? 16.191 14.316 -13.583 1.00 85.06 670 ILE A O 1
ATOM 5277 N N . SER A 1 671 ? 16.161 15.883 -11.956 1.00 90.25 671 SER A N 1
ATOM 5278 C CA . SER A 1 671 ? 17.603 16.153 -11.952 1.00 90.25 671 SER A CA 1
ATOM 5279 C C . SER A 1 671 ? 18.405 15.010 -11.322 1.00 90.25 671 SER A C 1
ATOM 5281 O O . SER A 1 671 ? 17.866 14.171 -10.599 1.00 90.25 671 SER A O 1
ATOM 5283 N N . LYS A 1 672 ? 19.725 15.000 -11.538 1.00 93.00 672 LYS A N 1
ATOM 5284 C CA . LYS A 1 672 ? 20.651 14.033 -10.923 1.00 93.00 672 LYS A CA 1
ATOM 5285 C C . LYS A 1 672 ? 20.557 14.036 -9.394 1.00 93.00 672 LYS A C 1
ATOM 5287 O O . LYS A 1 672 ? 20.482 12.975 -8.777 1.00 93.00 672 LYS A O 1
ATOM 5292 N N . GLU A 1 673 ? 20.580 15.219 -8.784 1.00 93.19 673 GLU A N 1
ATOM 5293 C CA . GLU A 1 673 ? 20.531 15.397 -7.331 1.00 93.19 673 GLU A CA 1
ATOM 5294 C C . GLU A 1 673 ? 19.229 14.824 -6.763 1.00 93.19 673 GLU A C 1
ATOM 5296 O O . GLU A 1 673 ? 19.248 14.052 -5.803 1.00 93.19 673 GLU A O 1
ATOM 5301 N N . GLU A 1 674 ? 18.106 15.133 -7.413 1.00 87.00 674 GLU A N 1
ATOM 5302 C CA . GLU A 1 674 ? 16.792 14.641 -7.016 1.00 87.00 674 GLU A CA 1
ATOM 5303 C C . GLU A 1 674 ? 16.652 13.130 -7.245 1.00 87.00 674 GLU A C 1
ATOM 5305 O O . GLU A 1 674 ? 16.115 12.421 -6.394 1.00 87.00 674 GLU A O 1
ATOM 5310 N N . ALA A 1 675 ? 17.184 12.606 -8.352 1.00 85.88 675 ALA A N 1
ATOM 5311 C CA . ALA A 1 675 ? 17.195 11.178 -8.645 1.00 85.88 675 ALA A CA 1
ATOM 5312 C C . ALA A 1 675 ? 17.937 10.390 -7.555 1.00 85.88 675 ALA A C 1
ATOM 5314 O O . ALA A 1 675 ? 17.426 9.379 -7.065 1.00 85.88 675 ALA A O 1
ATOM 5315 N N . PHE A 1 676 ? 19.119 10.854 -7.135 1.00 92.19 676 PHE A N 1
ATOM 5316 C CA . PHE A 1 676 ? 19.897 10.205 -6.074 1.00 92.19 676 PHE A CA 1
ATOM 5317 C C . PHE A 1 676 ? 19.197 10.295 -4.722 1.00 92.19 676 PHE A C 1
ATOM 5319 O O . PHE A 1 676 ? 19.061 9.267 -4.056 1.00 92.19 676 PHE A O 1
ATOM 5326 N N . ARG A 1 677 ? 18.675 11.473 -4.362 1.00 89.31 677 ARG A N 1
ATOM 5327 C CA . ARG A 1 677 ? 17.915 11.667 -3.122 1.00 89.31 677 ARG A CA 1
ATOM 5328 C C . ARG A 1 677 ? 16.697 10.747 -3.057 1.00 89.31 677 ARG A C 1
ATOM 5330 O O . ARG A 1 677 ? 16.562 9.980 -2.113 1.00 89.31 677 ARG A O 1
ATOM 5337 N N . ARG A 1 678 ? 15.861 10.724 -4.102 1.00 81.69 678 ARG A N 1
ATOM 5338 C CA . ARG A 1 678 ? 14.686 9.834 -4.174 1.00 81.69 678 ARG A CA 1
ATOM 5339 C C . ARG A 1 678 ? 15.058 8.355 -4.135 1.00 81.69 678 ARG A C 1
ATOM 5341 O O . ARG A 1 678 ? 14.283 7.547 -3.630 1.00 81.69 678 ARG A O 1
ATOM 5348 N N . THR A 1 679 ? 16.209 7.985 -4.695 1.00 82.31 679 THR A N 1
ATOM 5349 C CA . THR A 1 679 ? 16.713 6.606 -4.635 1.00 82.31 679 THR A CA 1
ATOM 5350 C C . THR A 1 679 ? 17.098 6.233 -3.206 1.00 82.31 679 THR A C 1
ATOM 5352 O O . THR A 1 679 ? 16.687 5.179 -2.729 1.00 82.31 679 THR A O 1
ATOM 5355 N N . GLU A 1 680 ? 17.845 7.096 -2.514 1.00 87.19 680 GLU A N 1
ATOM 5356 C CA . GLU A 1 680 ? 18.231 6.906 -1.112 1.00 87.19 680 GLU A CA 1
ATOM 5357 C C . GLU A 1 680 ? 17.008 6.852 -0.189 1.00 87.19 680 GLU A C 1
ATOM 5359 O O . GLU A 1 680 ? 16.854 5.887 0.563 1.00 87.19 680 GLU A O 1
ATOM 5364 N N . ASP A 1 681 ? 16.103 7.827 -0.309 1.00 78.06 681 ASP A N 1
ATOM 5365 C CA . ASP A 1 681 ? 14.859 7.897 0.462 1.00 78.06 681 ASP A CA 1
ATOM 5366 C C . ASP A 1 681 ? 14.042 6.617 0.287 1.00 78.06 681 ASP A C 1
ATOM 5368 O O . ASP A 1 681 ? 13.577 6.024 1.262 1.00 78.06 681 ASP A O 1
ATOM 5372 N N . TRP A 1 682 ? 13.912 6.144 -0.955 1.00 73.56 682 TRP A N 1
ATOM 5373 C CA . TRP A 1 682 ? 13.207 4.904 -1.242 1.00 73.56 682 TRP A CA 1
ATOM 5374 C C . TRP A 1 682 ? 13.894 3.696 -0.600 1.00 73.56 682 TRP A C 1
ATOM 5376 O O . TRP A 1 682 ? 13.224 2.909 0.064 1.00 73.56 682 TRP A O 1
ATOM 5386 N N . LEU A 1 683 ? 15.217 3.553 -0.740 1.00 73.50 683 LEU A N 1
ATOM 5387 C CA . LEU A 1 683 ? 15.974 2.446 -0.143 1.00 73.50 683 LEU A CA 1
ATOM 5388 C C . LEU A 1 683 ? 15.851 2.419 1.390 1.00 73.50 683 LEU A C 1
ATOM 5390 O O . LEU A 1 683 ? 15.696 1.340 1.965 1.00 73.50 683 LEU A O 1
ATOM 5394 N N . ARG A 1 684 ? 15.852 3.588 2.043 1.00 76.94 684 ARG A N 1
ATOM 5395 C CA . ARG A 1 684 ? 15.612 3.727 3.488 1.00 76.94 684 ARG A CA 1
ATOM 5396 C C . ARG A 1 684 ? 14.184 3.327 3.858 1.00 76.94 684 ARG A C 1
ATOM 5398 O O . ARG A 1 684 ? 13.994 2.497 4.739 1.00 76.94 684 ARG A O 1
ATOM 5405 N N . GLN A 1 685 ? 13.185 3.810 3.120 1.00 60.56 685 GLN A N 1
ATOM 5406 C CA . GLN A 1 685 ? 11.779 3.422 3.310 1.00 60.56 685 GLN A CA 1
ATOM 5407 C C . GLN A 1 685 ? 11.534 1.919 3.102 1.00 60.56 685 GLN A C 1
ATOM 5409 O O . GLN A 1 685 ? 10.612 1.356 3.683 1.00 60.56 685 GLN A O 1
ATOM 5414 N N . GLN A 1 686 ? 12.331 1.254 2.260 1.00 57.81 686 GLN A N 1
ATOM 5415 C CA . GLN A 1 686 ? 12.229 -0.191 2.026 1.00 57.81 686 GLN A CA 1
ATOM 5416 C C . GLN A 1 686 ? 12.936 -1.040 3.092 1.00 57.81 686 GLN A C 1
ATOM 5418 O O . GLN A 1 686 ? 12.852 -2.266 3.032 1.00 57.81 686 GLN A O 1
ATOM 5423 N N . GLY A 1 687 ? 13.661 -0.422 4.030 1.00 64.31 687 GLY A N 1
ATOM 5424 C CA . GLY A 1 687 ? 14.481 -1.134 5.011 1.00 64.31 687 GLY A CA 1
ATOM 5425 C C . GLY A 1 687 ? 15.766 -1.738 4.433 1.00 64.31 687 GLY A C 1
ATOM 5426 O O . GLY A 1 687 ? 16.395 -2.569 5.084 1.00 64.31 687 GLY A O 1
ATOM 5427 N N . TYR A 1 688 ? 16.181 -1.338 3.223 1.00 67.12 688 TYR A N 1
ATOM 5428 C CA . TYR A 1 688 ? 17.497 -1.709 2.685 1.00 67.12 688 TYR A CA 1
ATOM 5429 C C . TYR A 1 688 ? 18.630 -0.926 3.361 1.00 67.12 688 TYR A C 1
ATOM 5431 O O . TYR A 1 688 ? 19.765 -1.402 3.421 1.00 67.12 688 TYR A O 1
ATOM 5439 N N . LEU A 1 689 ? 18.322 0.269 3.869 1.00 73.12 689 LEU A N 1
ATOM 5440 C CA . LEU A 1 689 ? 19.226 1.118 4.641 1.00 73.12 689 LEU A CA 1
ATOM 5441 C C . LEU A 1 689 ? 18.707 1.233 6.075 1.00 73.12 689 LEU A C 1
ATOM 5443 O O . LEU A 1 689 ? 17.498 1.337 6.276 1.00 73.12 689 LEU A O 1
ATOM 5447 N N . LYS A 1 690 ? 19.627 1.189 7.044 1.00 61.62 690 LYS A N 1
ATOM 5448 C CA . LYS A 1 690 ? 19.322 1.378 8.467 1.00 61.62 690 LYS A CA 1
ATOM 5449 C C . LYS A 1 690 ? 19.129 2.848 8.810 1.00 61.62 690 LYS A C 1
ATOM 5451 O O . LYS A 1 690 ? 19.851 3.701 8.236 1.00 61.62 690 LYS A O 1
#

Secondary structure (DSSP, 8-state):
-----------HHHHHHHHHHHTT-TT-EEEEEEEEEEP----TTEEEEEEEEEEEETTEEEEEEEEEEEE---STT-STTSTT-TTHHHHHHHTSGGGG--TTEEPPPEEEEEE-TTS-EEEEE-----S---SS--HHHHHHHHHHHHHHHHHHHTTPPPP--TTSBSSHHHHHHHHHHHHHHHHHH-TT-HHHHHH-TTS-HHHHHHHHHHHHHHHHHHHTSPEEEE-S--STTTEEEETTEEEE--GGG-EEEETTTTHHHHHHHHHHTTSS-GGGHHHHHHHHHHHHHHHHHHTT----HHHHHHHHHHHHIIIIIIIIIIIIIHHHHS-HHHHHHHSTTPPPP-----PPPHHHHHHHHHHHHHHHHHHS-HHHHHHHHH-TTS-EEEEESSGGGGTTTTT-TTEEEEE--TT-GGGGTTTTTT-SEEEE-----SSS-HHHHHIIIIIHHHHHHHHHHHTT-SEEEEEEEGGGGTT---TTB-TTSPP-----HHHHHHHHHHHHHHHTTTTS-EEEEEE-EEESTT-IIIIIIHHHHHHTT--PEEPTTT--EE-EEEHHHHHHHHHHHHH-TT-TTEEEEE--S--EEHHHHHHHHHHHHT----EE-HHHHHHHHHHHHHHHHHTTPPPS--HHHHHGGG----B--HHHHHHH----SS-HHHHHHHHHHHHHHTTS--

Nearest PDB structures (foldseek):
  6zla-assembly1_B  TM=7.850E-01  e=2.255E-12  Bacillus cereus
  8gym-assembly1_a9  TM=7.541E-01  e=5.780E-10  Tetrahymena thermophila SB210
  6mfh-assembly1_A  TM=6.307E-01  e=7.670E-08  Chromohalobacter israelensis
  3ay3-assembly2_D  TM=6.667E-01  e=3.619E-06  Chromohalobacter israelensis DSM 3043
  3rfx-assembly1_A  TM=6.651E-01  e=3.143E-06  Agrobacterium fabrum str. C58

pLDDT: mean 82.5, std 14.76, range [27.62, 98.62]

Solvent-accessible surface area (backbone atoms only — not comparable to full-atom values): 37337 Å² total; per-residue (Å²): 131,95,76,75,90,73,78,85,84,75,60,69,66,62,52,23,53,49,50,18,60,76,67,74,34,88,73,45,38,66,74,51,72,51,77,43,76,57,86,84,80,88,56,90,54,52,50,42,28,45,35,38,38,33,26,36,46,99,85,45,80,42,80,51,67,33,28,39,40,39,36,44,75,40,84,88,29,67,48,56,67,37,45,64,15,57,59,28,35,59,50,42,60,72,66,48,63,52,78,70,53,45,76,40,40,39,51,63,57,70,77,49,73,48,77,45,96,86,59,25,40,36,38,35,32,52,58,83,84,51,82,67,95,58,94,54,72,52,71,67,53,50,18,50,51,29,17,34,52,18,19,30,30,14,37,36,65,53,67,43,81,77,88,79,60,82,55,54,22,68,53,33,70,58,47,42,40,61,67,14,45,52,42,49,52,50,51,68,76,41,74,79,40,68,67,60,53,66,76,39,76,92,50,57,67,67,57,56,52,49,51,56,58,31,39,72,57,52,47,55,54,42,70,72,40,66,62,22,66,37,52,62,48,48,25,84,91,29,43,37,54,48,99,89,31,35,39,47,51,73,52,46,53,30,22,47,41,32,42,38,36,56,55,23,36,36,50,51,46,30,40,74,71,63,49,36,68,38,87,46,44,69,58,50,50,53,45,25,53,55,27,19,57,49,14,18,44,74,31,71,23,84,78,58,64,66,58,33,50,49,24,19,48,49,44,32,44,52,48,48,53,45,22,38,44,41,30,44,50,48,48,54,72,44,56,70,71,61,36,52,74,55,39,81,91,60,89,78,72,91,66,88,84,87,76,85,54,68,47,48,53,52,51,56,49,52,46,51,53,52,51,58,59,76,53,44,63,49,61,61,54,58,47,44,71,76,38,68,94,43,81,44,77,47,71,35,78,56,58,74,75,44,52,66,53,60,53,33,86,45,32,46,76,44,74,36,39,45,71,39,51,80,46,42,71,66,70,31,59,87,36,56,60,46,78,48,74,80,68,53,77,74,51,88,55,52,67,64,26,38,32,27,32,33,52,16,43,52,41,51,50,55,30,30,47,75,38,63,30,66,23,38,35,36,58,50,43,55,54,34,33,39,66,48,65,43,82,70,42,55,81,82,55,69,73,37,91,42,103,40,46,41,36,47,28,48,45,56,27,50,54,54,52,59,73,38,38,92,76,30,40,26,28,39,34,25,35,35,52,54,30,32,70,71,33,55,62,73,40,51,50,51,43,53,36,40,74,72,70,67,54,64,31,44,34,83,94,62,43,10,34,40,34,36,16,44,52,66,46,48,48,55,50,53,54,44,55,61,65,45,87,77,33,52,81,38,68,42,53,45,36,57,51,58,59,38,47,36,40,59,54,51,44,49,48,21,54,72,68,73,46,86,74,48,67,42,58,59,70,59,56,39,49,54,36,45,53,52,30,52,54,31,46,75,71,74,39,76,37,93,58,42,46,67,66,55,52,56,52,45,18,56,32,33,44,55,28,58,66,43,32,73,73,68,70,48,71,60,82,67,49,73,68,55,42,51,49,53,27,52,54,43,36,41,77,70,62,77,30,136

Sequence (690 aa):
MEKDEESIQIDLATLTGLVRVACHNPRLVVHDWQAQRLHGGFQLNSSIYHLQGHALEAGNRLPWSLVLKVIRPDPIYAAPQEYRYWKREALAYQSGSLNDLTGPVVAPRCYDVCAQSDGSQWIYLEDIHADSGSSSWSMEQYAKVARCLGEYNGAYLAGRPLPQAGWIARDWLRNYLEHATPAVDFVRAHPHDPLIQNIFPGNTLSQILAFWDLHPTLLNKLDALPQTFCHQDAFDRNVFLRGGQIVAIDWGYAGIAPVGSELAPLIAAAIGMGSFPASRARELDAACFTAYLEGLRQAEYQPDARQVRLGFTLTLGLRYLLGNTVGETIPSLLDQERRERLFENVPVPDTENVKSDPDNVAYYQGLVFELLRQLGSGFTLRLLRRTLSYMVRLRSKNPDRAASLRSLPSVEFHAGDLAQPGSLRGCAGGCSIVYHLAAKMHGSDWASSRAVNITGTQALIDESFRAGVDRFVYASTIGVYGLAKDDPITEETPWTEYNLPYFTTKQEAERIVWKSYDRLPVVVARIGDAIGPGQTFWSITLLEIANRGLLKLPLDSQTGTLNPIYIDNLIDALLLLGTHPTAPGQIFNVVDGFPIRSSDYFRFIHKIVGKKATALPFFLVKGGATVLMWLEKLQGREPMTSPTALLYQYRKGKIYPEKMKTLLGWSPAISKEEAFRRTEDWLRQQGYLK

Foldseek 3Di:
DDDDPPADDDDQVNVQLLQCVQVVHNQKGFDDKDWDWDDDDLPPFKTKIKIKGWIDDPRDTDIDIKMKIKGADDPVQCALQALQNRCLQLVCVVVCVQVPFDAQEHAFDWSDWDADPNRIIMTIGDDDDFPDPDLADDLVVLLLLLLRQLLRQLLCVVPDPADDDSNAHACNLVNLLVLLVLLLVVCVVCVPPPLNCQLQDPDRNLLLNQVVLLLVVLVVLFNPARKGWDLLQDAPVQWGDDDSGIHGHDSSNTHITHALSNLQNHLLCCPQVVSDPLLCSVVSSVSSLVSSCNSSVVSVHNDPSVSNLSRNLSSNCSCPVRSPSRSQVSLLPDDPVVNCVSDPPDDHRNDPDDRDDPSNSVVNVVSSVVNLVVQAFPLVSLLCSVQVVAQAEDEDCDCVRNVSVCSRPSYHYQYAALLDLVSCALSCAPAQEAEAPDADPAFQDLSSRCSRLPSSLLSNLVNCLVNVHNEYEYEAAPCQQPQDQDAADFPPRHGDDANGSRNVSSNNSVVSQLVCLVRHQYFYEHEFAEAFFNDPVLALVLLVCVVVVNNAAADPVQWAKGFYDYSSLQSVLSVLLRPPPQRTSDYFYRGQFDIDTLRVSSVLSCVLQVHDHHYDHLVVNLVVQCVQCVVCVVVVHGRPDHSSNVVSRRRHHYYGRVVCCVRRVRHRPADPVRSSVNRSVNCVVVVSHD

Radius of gyration: 31.92 Å; Cα contacts (8 Å, |Δi|>4): 1215; chains: 1; bounding box: 86×51×101 Å